Protein AF-A0A2T7UE61-F1 (afdb_monomer)

Foldseek 3Di:
DDDDDDDDPPPPDDDPPPDDQDDDDDDDDDDPLLLPWQFHAQWDDDPQDFWWFDDDPDLFAFTKTWDFAFTFGWDGTWFFWLDFAALDPQKGWTWGADPPQKIKTKIFSADFPDAPPDAQGDTGHGGHTGTTHHHDPRPDIGIIGIFMARGPDPVLVVLSNVSRPDDPPVVVVSSNVSSVVVRPGDTDPSLLSSQKAKDKKFAPDDPDQFWWWKRWNNDIDGDDPDRMIITIHHAAKTKMATCTHWIWDDDPRDIGIADNPWIKIWGWDQDPVSDIYTDDIDIDDDDDDDDDDDDDDPPPVCPVVCVVVVVVVVVVVVVVVVVVVVVVVVVVVVVVVVVVVVVVVVVVVVVVVVVVVVVVVVVVVVVVVVVVVVVVVVVVVVVVVVVVVVVVVVVVVVVVVVVVVVVVVVVVVVVVVVVVVVVVVVVVVVVVVVVVVVVVVVVVVVVVVVVVVVVVVVVVVVVVVVVVVVVVVVVVVVVDDDDDDDDDDDDDDDDDDDDAAAAAEEFEFAFQADQFHGDQQRLVLSVLVQVLLVVLRYPYDGYYQAFLVRVVVSLVVRLVVFAARYAYEYEGEEAWAADDQWIWDAHRHQNPPALVSCVVRTHTPVVSLVSVVVRNYLAYEYEYAHFQAQRPPDPPDGHHDRGHHDDDHDARYKYKYFFDGNFGWAQALDDVGDDSHTLLSVLLSVLLNDAPQWPVRSLVSSQVNSQVSLVVSPGGGGMDMDDNRDDTDHSHD

Mean predicted aligned error: 22.71 Å

Sequence (733 aa):
MLLRITFFMLWIWGNLLHGAWAVASTGTPADTSASALQWALPVEANPDKPLTQTKFSGPRPGLWLEVNALQKVLVPADGTLLYAGGLSSSQTGFVIGHPNGWISLIASPMSWERTAGIAVGAVVRQGQELAVVRGGRAEILRQLNWSVFKLDEAPLRQELMALVPDAGEAAAAIRDLLFARLLQLPAVNAKGLLGLGSLQLGLNAGNNLEDCTVRFVGVQMPCRSAEQQDFLLPVGVHKLEVQSGRVFKSTNTTVHFISLTDTIVQNIEKDDRNNYLATAYAIDRSELKADSSDSQAQAQAQAQAQALKLEQDRQVAAAENLKRQKEAETLAQAQALKLEQDRQLAAAENLKRQKEAEALAQAQALKLEQDRQLAAAESLKRQKEAEALAKAQALKLEQERQLAAAENLKRQKEAEALAKAQALKLEQDRQLAAAESLKRQKEAEALAQERLAQEARQRDAQEILRVNAELSKLKEQLSQIQAQKAPALDVPVSANDARTGMRRALIMGNDAYKEVAVLQNARSDARAMSKTLGRLGFEVSTHLDLTERGMKEAIRTFKSQIRGGDEVVVFFAGHGVQLGATNYLLPVDIRGQSEDQVRDEAIPLQRLLDDFQDTKARFALAIIDACRDNPFKTAGRAIGGRGLASTSAATGQMVMFSAGTGQQALDRLGPQDREPHGLFTRVLLKEIDKPGVSIERLVRNVRNEVARLSKTVGHEQVPAVYDQTLGDFFFRP

Solvent-accessible surface area (backbone atoms only — not comparable to full-atom values): 40758 Å² total; per-residue (Å²): 133,86,86,85,76,90,91,88,88,87,88,78,92,81,88,92,83,84,80,84,88,77,83,95,80,87,78,91,68,85,62,80,78,68,74,76,56,69,61,53,66,48,40,85,81,51,89,57,48,75,46,43,38,64,88,70,94,62,92,68,68,48,47,38,36,50,39,44,33,59,38,49,31,27,32,31,37,53,32,27,31,29,39,75,48,73,55,46,101,64,29,22,37,39,33,32,43,28,72,96,41,32,34,44,38,40,40,20,69,52,66,65,63,43,67,63,78,77,54,58,56,37,78,44,48,54,71,38,68,52,31,25,34,39,74,69,64,60,89,50,68,43,64,37,36,39,31,35,34,76,51,84,52,64,65,65,52,48,57,49,57,62,47,29,59,96,61,64,78,73,40,60,64,53,44,44,54,50,45,58,49,58,65,67,52,79,48,49,64,57,44,49,68,63,47,31,13,59,47,72,41,35,49,62,80,55,100,71,64,80,65,24,28,37,29,40,71,87,38,74,45,73,54,65,100,49,68,59,49,35,35,47,38,61,67,46,81,47,55,37,38,38,74,37,61,54,43,30,39,76,57,95,91,45,75,46,74,50,50,73,80,29,36,39,38,40,35,22,45,75,48,101,81,67,43,36,38,55,56,82,61,51,72,50,77,93,78,85,86,88,88,85,87,87,85,91,87,58,79,74,78,41,50,67,60,44,50,57,45,48,53,49,52,46,52,49,50,49,53,47,49,54,47,52,48,51,51,49,52,53,48,51,51,53,50,51,53,47,54,50,51,55,48,52,50,52,52,52,51,50,53,49,53,49,53,54,49,51,52,49,51,50,52,51,51,53,47,55,49,51,55,47,53,50,53,51,52,50,52,55,48,54,50,52,53,51,52,50,50,52,51,52,51,52,52,50,55,48,53,54,50,51,51,52,50,51,51,53,54,47,53,50,51,53,51,51,52,50,52,51,51,53,50,53,47,56,48,51,56,49,52,50,53,50,52,50,52,54,48,53,49,52,52,52,49,49,56,48,52,48,49,54,51,47,53,47,51,49,49,51,47,52,48,49,49,52,48,44,64,51,42,46,68,43,38,74,73,51,77,67,84,88,81,90,85,89,84,92,83,92,88,91,88,88,88,87,88,89,87,85,59,54,44,37,31,44,29,34,7,29,20,72,34,70,70,36,80,61,54,91,30,20,48,46,37,29,51,52,50,46,57,50,43,43,76,53,64,29,53,65,51,77,49,62,52,36,35,45,69,50,46,59,48,52,53,53,56,51,51,72,70,57,43,69,44,16,38,38,40,34,39,39,24,26,49,29,41,12,59,81,74,46,35,29,42,51,29,20,69,44,71,54,91,43,61,66,52,38,66,69,51,31,43,51,49,61,60,61,51,52,56,48,60,77,39,46,39,55,32,38,38,42,37,39,52,39,39,17,60,61,66,52,71,51,97,90,54,68,64,54,47,66,8,50,52,85,67,88,55,53,84,30,17,33,39,38,30,41,25,30,72,68,26,48,51,48,60,56,83,54,94,84,55,78,68,73,29,29,49,46,55,57,44,44,63,65,49,52,73,39,66,70,44,41,50,73,56,43,51,51,51,40,32,53,51,36,36,58,54,32,47,78,74,76,39,70,26,42,44,34,76,36,80,36,59,70,80,92,49,46,67,26,103

pLDDT: mean 78.61, std 18.63, range [26.7, 98.31]

Nearest PDB structures (foldseek):
  8v4x-assembly2_D  TM=8.764E-01  e=1.914E-16  Homo sapiens
  6f7i-assembly1_A  TM=9.074E-01  e=1.992E-13  Homo sapiens
  7a41-assembly1_A  TM=8.549E-01  e=2.773E-13  Homo sapiens
  6yn9-assembly1_A  TM=8.905E-01  e=2.517E-12  Homo sapiens
  6yn8-assembly1_A  TM=8.345E-01  e=1.450E-12  Homo sapiens

Secondary structure (DSSP, 8-state):
------S--S--SS---S-SS--------SSTTTTTS----SB--BTTBPEEE----SS--SEEEEE-TTPEEE-SSSEEEEEEEEEETTEEEEEEE-GGGEEEEEEESS-EEEE--PPTT-EE-TT-EEEEE--S-TT--EEEEEEEEE---HHHHHHHHTTSS---HHHHHHHHHHHHHHTTS-EE-HHHHHTEEEEEEEE---S--SS-EEEETTEEEE--SSSEEEEEEESEEEEEEEEES-EEEEETTEEEE--TTPEEEEEEEE-TTS-EEEEEEEEE--PPP---------TTTHHHHHHHHHHHHHHHHHHHHHHHHHHHHHHHHHHHHHHHHHHHHHHHHHHHHHHHHHHHHHHHHHHHHHHHHHHHHHHHHHHHHHHHHHHHHHHHHHHHHHHHHHHHHHHHHHHHHHHHHHHHHHHHHHHHHHHHHHHHHHHHHHHHHHHHHHHHHHHHHHHHHHHHHHHHHHHTT----------------------PPPEEEEEEE----SSSPPPSSHHHHHHHHHHHHHHTT-EEEEEES--HHHHHHHHHHHHHH--TT-EEEEEEEEEEEEETTEEEEPPTT---SSHHHHHHHSEEHHHHHHHHHTTT-SEEEEEEEEE-S-S--BTTB-SSBSS-PPP-PPTTEEEEESS-TT----S-SSTT---SS-HHHHHHHHHHTSTT--HHHHHHHHHHHHHHHHGGGT-----EEEE---S---S--

Organism: NCBI:txid1293045

Radius of gyration: 59.25 Å; Cα contacts (8 Å, |Δi|>4): 1125; chains: 1; bounding box: 144×97×206 Å

Structure (mmCIF, N/CA/C/O backbone):
data_AF-A0A2T7UE61-F1
#
_entry.id   AF-A0A2T7UE61-F1
#
loop_
_atom_site.group_PDB
_atom_site.id
_atom_site.type_symbol
_atom_site.label_atom_id
_atom_site.label_alt_id
_atom_site.label_comp_id
_atom_site.label_asym_id
_atom_site.label_entity_id
_atom_site.label_seq_id
_atom_site.pdbx_PDB_ins_code
_atom_site.Cartn_x
_atom_site.Cartn_y
_atom_site.Cartn_z
_atom_site.occupancy
_atom_site.B_iso_or_equiv
_atom_site.auth_seq_id
_atom_site.auth_comp_id
_atom_site.auth_asym_id
_atom_site.auth_atom_id
_atom_site.pdbx_PDB_model_num
ATOM 1 N N . MET A 1 1 ? 12.684 67.756 -72.572 1.00 32.66 1 MET A N 1
ATOM 2 C CA . MET A 1 1 ? 12.461 66.870 -73.733 1.00 32.66 1 MET A CA 1
ATOM 3 C C . MET A 1 1 ? 13.816 66.370 -74.212 1.00 32.66 1 MET A C 1
ATOM 5 O O . MET A 1 1 ? 14.533 67.178 -74.770 1.00 32.66 1 MET A O 1
ATOM 9 N N . LEU A 1 2 ? 14.128 65.086 -73.968 1.00 36.72 2 LEU A N 1
ATOM 10 C CA . LEU A 1 2 ? 15.206 64.279 -74.585 1.00 36.72 2 LEU A CA 1
ATOM 11 C C . LEU A 1 2 ? 16.681 64.773 -74.534 1.00 36.72 2 LEU A C 1
ATOM 13 O O . LEU A 1 2 ? 16.985 65.943 -74.372 1.00 36.72 2 LEU A O 1
ATOM 17 N N . LEU A 1 3 ? 17.592 63.799 -74.666 1.00 31.94 3 LEU A N 1
ATOM 18 C CA . LEU A 1 3 ? 19.056 63.910 -74.809 1.00 31.94 3 LEU A CA 1
ATOM 19 C C . LEU A 1 3 ? 19.833 64.749 -73.764 1.00 31.94 3 LEU A C 1
ATOM 21 O O . LEU A 1 3 ? 20.240 65.882 -74.009 1.00 31.94 3 LEU A O 1
ATOM 25 N N . ARG A 1 4 ? 20.283 64.064 -72.704 1.00 29.44 4 ARG A N 1
ATOM 26 C CA . ARG A 1 4 ? 21.730 64.011 -72.406 1.00 29.44 4 ARG A CA 1
ATOM 27 C C . ARG A 1 4 ? 22.126 62.659 -71.803 1.00 29.44 4 ARG A C 1
ATOM 29 O O . ARG A 1 4 ? 22.248 62.481 -70.598 1.00 29.44 4 ARG A O 1
ATOM 36 N N . ILE A 1 5 ? 22.267 61.689 -72.706 1.00 47.50 5 ILE A N 1
ATOM 37 C CA . ILE A 1 5 ? 22.969 60.419 -72.470 1.00 47.50 5 ILE A CA 1
ATOM 38 C C . ILE A 1 5 ? 24.483 60.729 -72.347 1.00 47.50 5 ILE A C 1
ATOM 40 O O . ILE A 1 5 ? 24.899 61.851 -72.626 1.00 47.50 5 ILE A O 1
ATOM 44 N N . THR A 1 6 ? 25.282 59.753 -71.900 1.00 42.28 6 THR A N 1
ATOM 45 C CA . THR A 1 6 ? 26.733 59.829 -71.614 1.00 42.28 6 THR A CA 1
ATOM 46 C C . THR A 1 6 ? 27.142 60.797 -70.494 1.00 42.28 6 THR A C 1
ATOM 48 O O . THR A 1 6 ? 27.633 61.885 -70.775 1.00 42.28 6 THR A O 1
ATOM 51 N N . PHE A 1 7 ? 27.026 60.354 -69.231 1.00 30.38 7 PHE A N 1
ATOM 52 C CA . PHE A 1 7 ? 28.128 60.429 -68.243 1.00 30.38 7 PHE A CA 1
ATOM 53 C C . PHE A 1 7 ? 27.886 59.542 -66.994 1.00 30.38 7 PHE A C 1
ATOM 55 O O . PHE A 1 7 ? 27.968 59.998 -65.859 1.00 30.38 7 PHE A O 1
ATOM 62 N N . PHE A 1 8 ? 27.564 58.253 -67.184 1.00 31.34 8 PHE A N 1
ATOM 63 C CA . PHE A 1 8 ? 27.413 57.302 -66.065 1.00 31.34 8 PHE A CA 1
ATOM 64 C C . PHE A 1 8 ? 27.786 55.861 -66.466 1.00 31.34 8 PHE A C 1
ATOM 66 O O . PHE A 1 8 ? 26.958 54.956 -66.467 1.00 31.34 8 PHE A O 1
ATOM 73 N N . MET A 1 9 ? 29.036 55.661 -66.900 1.00 33.34 9 MET A N 1
ATOM 74 C CA . MET A 1 9 ? 29.502 54.380 -67.456 1.00 33.34 9 MET A CA 1
ATOM 75 C C . MET A 1 9 ? 30.981 54.099 -67.133 1.00 33.34 9 MET A C 1
ATOM 77 O O . MET A 1 9 ? 31.773 53.834 -68.031 1.00 33.34 9 MET A O 1
ATOM 81 N N . LEU A 1 10 ? 31.375 54.209 -65.855 1.00 32.81 10 LEU A N 1
ATOM 82 C CA . LEU A 1 10 ? 32.736 53.853 -65.408 1.00 32.81 10 LEU A CA 1
ATOM 83 C C . LEU A 1 10 ? 32.851 53.500 -63.904 1.00 32.81 10 LEU A C 1
ATOM 85 O O . LEU A 1 10 ? 33.860 53.783 -63.266 1.00 32.81 10 LEU A O 1
ATOM 89 N N . TRP A 1 11 ? 31.822 52.860 -63.330 1.00 28.31 11 TRP A N 1
ATOM 90 C CA . TRP A 1 11 ? 31.936 52.175 -62.028 1.00 28.31 11 TRP A CA 1
ATOM 91 C C . TRP A 1 11 ? 31.000 50.957 -61.938 1.00 28.31 11 TRP A C 1
ATOM 93 O O . TRP A 1 11 ? 30.029 50.922 -61.187 1.00 28.31 11 TRP A O 1
ATOM 103 N N . ILE A 1 12 ? 31.274 49.965 -62.787 1.00 38.75 12 ILE A N 1
ATOM 104 C CA . ILE A 1 12 ? 30.667 48.626 -62.779 1.00 38.75 12 ILE A CA 1
ATOM 105 C C . ILE A 1 12 ? 31.837 47.640 -62.912 1.00 38.75 12 ILE A C 1
ATOM 107 O O . ILE A 1 12 ? 32.772 47.941 -63.649 1.00 38.75 12 ILE A O 1
ATOM 111 N N . TRP A 1 13 ? 31.763 46.489 -62.229 1.00 33.28 13 TRP A N 1
ATOM 112 C CA . TRP A 1 13 ? 32.875 45.587 -61.853 1.00 33.28 13 TRP A CA 1
ATOM 113 C C . TRP A 1 13 ? 33.680 46.064 -60.632 1.00 33.28 13 TRP A C 1
ATOM 115 O O . TRP A 1 13 ? 34.701 46.734 -60.739 1.00 33.28 13 TRP A O 1
ATOM 125 N N . GLY A 1 14 ? 33.209 45.650 -59.452 1.00 33.06 14 GLY A N 1
ATOM 126 C CA . GLY A 1 14 ? 33.874 45.814 -58.157 1.00 33.06 14 GLY A CA 1
ATOM 127 C C . GLY A 1 14 ? 32.903 45.497 -57.014 1.00 33.06 14 GLY A C 1
ATOM 128 O O . GLY A 1 14 ? 31.863 46.135 -56.917 1.00 33.06 14 GLY A O 1
ATOM 129 N N . ASN A 1 15 ? 33.238 44.522 -56.160 1.00 28.80 15 ASN A N 1
ATOM 130 C CA . ASN A 1 15 ? 32.460 44.071 -54.987 1.00 28.80 15 ASN A CA 1
ATOM 131 C C . ASN A 1 15 ? 31.132 43.328 -55.257 1.00 28.80 15 ASN A C 1
ATOM 133 O O . ASN A 1 15 ? 30.073 43.705 -54.761 1.00 28.80 15 ASN A O 1
ATOM 137 N N . LEU A 1 16 ? 31.216 42.185 -55.945 1.00 33.53 16 LEU A N 1
ATOM 138 C CA . LEU A 1 16 ? 30.169 41.151 -55.968 1.00 33.53 16 LEU A CA 1
ATOM 139 C C . LEU A 1 16 ? 30.584 39.982 -55.047 1.00 33.53 16 LEU A C 1
ATOM 141 O O . LEU A 1 16 ? 31.065 38.958 -55.522 1.00 33.53 16 LEU A O 1
ATOM 145 N N . LEU A 1 17 ? 30.501 40.167 -53.719 1.00 33.81 17 LEU A N 1
ATOM 146 C CA . LEU A 1 17 ? 30.971 39.155 -52.747 1.00 33.81 17 LEU A CA 1
ATOM 147 C C . LEU A 1 17 ? 30.305 39.214 -51.349 1.00 33.81 17 LEU A C 1
ATOM 149 O O . LEU A 1 17 ? 30.948 38.976 -50.335 1.00 33.81 17 LEU A O 1
ATOM 153 N N . HIS A 1 18 ? 29.010 39.537 -51.272 1.00 35.16 18 HIS A N 1
ATOM 154 C CA . HIS A 1 18 ? 28.218 39.433 -50.033 1.00 35.16 18 HIS A CA 1
ATOM 155 C C . HIS A 1 18 ? 26.805 38.916 -50.348 1.00 35.16 18 HIS A C 1
ATOM 157 O O . HIS A 1 18 ? 25.915 39.701 -50.664 1.00 35.16 18 HIS A O 1
ATOM 163 N N . GLY A 1 19 ? 26.597 37.593 -50.288 1.00 33.91 19 GLY A N 1
ATOM 164 C CA . GLY A 1 19 ? 25.283 36.989 -50.554 1.00 33.91 19 GLY A CA 1
ATOM 165 C C . GLY A 1 19 ? 25.319 35.508 -50.941 1.00 33.91 19 GLY A C 1
ATOM 166 O O . GLY A 1 19 ? 25.024 35.177 -52.081 1.00 33.91 19 GLY A O 1
ATOM 167 N N . ALA A 1 20 ? 25.672 34.623 -50.000 1.00 34.09 20 ALA A N 1
ATOM 168 C CA . ALA A 1 20 ? 25.685 33.162 -50.213 1.00 34.09 20 ALA A CA 1
ATOM 169 C C . ALA A 1 20 ? 24.900 32.345 -49.159 1.00 34.09 20 ALA A C 1
ATOM 171 O O . ALA A 1 20 ? 24.719 31.145 -49.329 1.00 34.09 20 ALA A O 1
ATOM 172 N N . TRP A 1 21 ? 24.421 32.985 -48.083 1.00 40.00 21 TRP A N 1
ATOM 173 C CA . TRP A 1 21 ? 23.727 32.331 -46.955 1.00 40.00 21 TRP A CA 1
ATOM 174 C C . TRP A 1 21 ? 22.379 32.977 -46.589 1.00 40.00 21 TRP A C 1
ATOM 176 O O . TRP A 1 21 ? 21.787 32.641 -45.567 1.00 40.00 21 TRP A O 1
ATOM 186 N N . ALA A 1 22 ? 21.879 33.904 -47.412 1.00 38.62 22 ALA A N 1
ATOM 187 C CA . ALA A 1 22 ? 20.603 34.580 -47.195 1.00 38.62 22 ALA A CA 1
ATOM 188 C C . ALA A 1 22 ? 19.823 34.698 -48.513 1.00 38.62 22 ALA A C 1
ATOM 190 O O . ALA A 1 22 ? 20.201 35.488 -49.373 1.00 38.62 22 ALA A O 1
ATOM 191 N N . VAL A 1 23 ? 18.765 33.883 -48.624 1.00 32.78 23 VAL A N 1
ATOM 192 C CA . VAL A 1 23 ? 17.556 33.937 -49.484 1.00 32.78 23 VAL A CA 1
ATOM 193 C C . VAL A 1 23 ? 17.145 32.492 -49.785 1.00 32.78 23 VAL A C 1
ATOM 195 O O . VAL A 1 23 ? 17.781 31.799 -50.572 1.00 32.78 23 VAL A O 1
ATOM 198 N N . ALA A 1 24 ? 16.062 32.040 -49.150 1.00 40.00 24 ALA A N 1
ATOM 199 C CA . ALA A 1 24 ? 15.438 30.744 -49.404 1.00 40.00 24 ALA A CA 1
ATOM 200 C C . ALA A 1 24 ? 14.072 30.950 -50.082 1.00 40.00 24 ALA A C 1
ATOM 202 O O . ALA A 1 24 ? 13.032 30.984 -49.427 1.00 40.00 24 ALA A O 1
ATOM 203 N N . SER A 1 25 ? 14.081 31.142 -51.402 1.00 36.88 25 SER A N 1
ATOM 204 C CA . SER A 1 25 ? 12.897 31.150 -52.276 1.00 36.88 25 SER A CA 1
ATOM 205 C C . SER A 1 25 ? 13.356 31.002 -53.743 1.00 36.88 25 SER A C 1
ATOM 207 O O . SER A 1 25 ? 14.490 31.340 -54.061 1.00 36.88 25 SER A O 1
ATOM 209 N N . THR A 1 26 ? 12.588 30.460 -54.692 1.00 35.78 26 THR A N 1
ATOM 210 C CA . THR A 1 26 ? 11.188 29.999 -54.678 1.00 35.78 26 THR A CA 1
ATOM 211 C C . THR A 1 26 ? 11.073 28.568 -55.229 1.00 35.78 26 THR A C 1
ATOM 213 O O . THR A 1 26 ? 11.905 28.121 -56.013 1.00 35.78 26 THR A O 1
ATOM 216 N N . GLY A 1 27 ? 10.022 27.844 -54.836 1.00 28.48 27 GLY A N 1
ATOM 217 C CA . GLY A 1 27 ? 9.673 26.533 -55.390 1.00 28.48 27 GLY A CA 1
ATOM 218 C C . GLY A 1 27 ? 8.491 25.934 -54.632 1.00 28.48 27 GLY A C 1
ATOM 219 O O . GLY A 1 27 ? 8.554 25.810 -53.411 1.00 28.48 27 GLY A O 1
ATOM 220 N N . THR A 1 28 ? 7.397 25.622 -55.327 1.00 32.22 28 THR A N 1
ATOM 221 C CA . THR A 1 28 ? 6.173 25.094 -54.707 1.00 32.22 28 THR A CA 1
ATOM 222 C C . THR A 1 28 ? 6.363 23.653 -54.201 1.00 32.22 28 THR A C 1
ATOM 224 O O . THR A 1 28 ? 7.171 22.916 -54.769 1.00 32.22 28 THR A O 1
ATOM 227 N N . PRO A 1 29 ? 5.696 23.250 -53.100 1.00 40.31 29 PRO A N 1
ATOM 228 C CA . PRO A 1 29 ? 6.300 22.281 -52.186 1.00 40.31 29 PRO A CA 1
ATOM 229 C C . PRO A 1 29 ? 5.677 20.880 -52.227 1.00 40.31 29 PRO A C 1
ATOM 231 O O . PRO A 1 29 ? 4.476 20.712 -52.443 1.00 40.31 29 PRO A O 1
ATOM 234 N N . ALA A 1 30 ? 6.484 19.885 -51.856 1.00 35.75 30 ALA A N 1
ATOM 235 C CA . ALA A 1 30 ? 5.980 18.720 -51.136 1.00 35.75 30 ALA A CA 1
ATOM 236 C C . ALA A 1 30 ? 5.783 19.111 -49.655 1.00 35.75 30 ALA A C 1
ATOM 238 O O . ALA A 1 30 ? 6.698 19.664 -49.051 1.00 35.75 30 ALA A O 1
ATOM 239 N N . ASP A 1 31 ? 4.597 18.835 -49.102 1.00 38.44 31 ASP A N 1
ATOM 240 C CA . ASP A 1 31 ? 4.109 19.291 -47.783 1.00 38.44 31 ASP A CA 1
ATOM 241 C C . ASP A 1 31 ? 4.076 20.827 -47.601 1.00 38.44 31 ASP A C 1
ATOM 243 O O . ASP A 1 31 ? 5.036 21.486 -47.195 1.00 38.44 31 ASP A O 1
ATOM 247 N N . THR A 1 32 ? 2.895 21.407 -47.835 1.00 41.78 32 THR A N 1
ATOM 248 C CA . THR A 1 32 ? 2.617 22.846 -47.694 1.00 41.78 32 THR A CA 1
ATOM 249 C C . THR A 1 32 ? 2.704 23.382 -46.260 1.00 41.78 32 THR A C 1
ATOM 251 O O . THR A 1 32 ? 2.556 24.588 -46.067 1.00 41.78 32 THR A O 1
ATOM 254 N N . SER A 1 33 ? 2.909 22.539 -45.240 1.00 47.44 33 SER A N 1
ATOM 255 C CA . SER A 1 33 ? 2.962 22.975 -43.839 1.00 47.44 33 SER A CA 1
ATOM 256 C C . SER A 1 33 ? 4.373 23.305 -43.338 1.00 47.44 33 SER A C 1
ATOM 258 O O . SER A 1 33 ? 4.499 24.115 -42.417 1.00 47.44 33 SER A O 1
ATOM 260 N N . ALA A 1 34 ? 5.423 22.720 -43.931 1.00 45.91 34 ALA A N 1
ATOM 261 C CA . ALA A 1 34 ? 6.826 22.926 -43.539 1.00 45.91 34 ALA A CA 1
ATOM 262 C C . ALA A 1 34 ? 7.443 24.192 -44.153 1.00 45.91 34 ALA A C 1
ATOM 264 O O . ALA A 1 34 ? 8.189 24.920 -43.494 1.00 45.91 34 ALA A O 1
ATOM 265 N N . SER A 1 35 ? 7.096 24.464 -45.413 1.00 50.38 35 SER A N 1
ATOM 266 C CA . SER A 1 35 ? 7.664 25.522 -46.257 1.00 50.38 35 SER A CA 1
ATOM 267 C C . SER A 1 35 ? 7.153 26.938 -45.952 1.00 50.38 35 SER A C 1
ATOM 269 O O . SER A 1 35 ? 7.531 27.884 -46.635 1.00 50.38 35 SER A O 1
ATOM 271 N N . ALA A 1 36 ? 6.261 27.092 -44.969 1.00 57.69 36 ALA A N 1
ATOM 272 C CA . ALA A 1 36 ? 5.702 28.384 -44.561 1.00 57.69 36 ALA A CA 1
ATOM 273 C C . ALA A 1 36 ? 6.584 29.143 -43.549 1.00 57.69 36 ALA A C 1
ATOM 275 O O . ALA A 1 36 ? 6.368 30.330 -43.318 1.00 57.69 36 ALA A O 1
ATOM 276 N N . LEU A 1 37 ? 7.561 28.465 -42.939 1.00 73.12 37 LEU A N 1
ATOM 277 C CA . LEU A 1 37 ? 8.547 29.070 -42.048 1.00 73.12 37 LEU A CA 1
ATOM 278 C C . LEU A 1 37 ? 9.847 29.305 -42.816 1.00 73.12 37 LEU A C 1
ATOM 280 O O . LEU A 1 37 ? 10.326 28.421 -43.526 1.00 73.12 37 LEU A O 1
ATOM 284 N N . GLN A 1 38 ? 10.438 30.487 -42.646 1.00 84.12 38 GLN A N 1
ATOM 285 C CA . GLN A 1 38 ? 11.824 30.704 -43.048 1.00 84.12 38 GLN A CA 1
ATOM 286 C C . GLN A 1 38 ? 12.707 29.952 -42.048 1.00 84.12 38 GLN A C 1
ATOM 288 O O . GLN A 1 38 ? 12.628 30.202 -40.847 1.00 84.12 38 GLN A O 1
ATOM 293 N N . TRP A 1 39 ? 13.522 29.022 -42.545 1.00 88.50 39 TRP A N 1
ATOM 294 C CA . TRP A 1 39 ? 14.464 28.234 -41.751 1.00 88.50 39 TRP A CA 1
ATOM 295 C C . TRP A 1 39 ? 15.897 28.696 -42.027 1.00 88.50 39 TRP A C 1
ATOM 297 O O . TRP A 1 39 ? 16.272 28.939 -43.172 1.00 88.50 39 TRP A O 1
ATOM 307 N N . ALA A 1 40 ? 16.696 28.795 -40.971 1.00 89.88 40 ALA A N 1
ATOM 308 C CA . ALA A 1 40 ? 18.114 29.120 -41.000 1.00 89.88 40 ALA A CA 1
ATOM 309 C C . ALA A 1 40 ? 18.875 28.187 -40.052 1.00 89.88 40 ALA 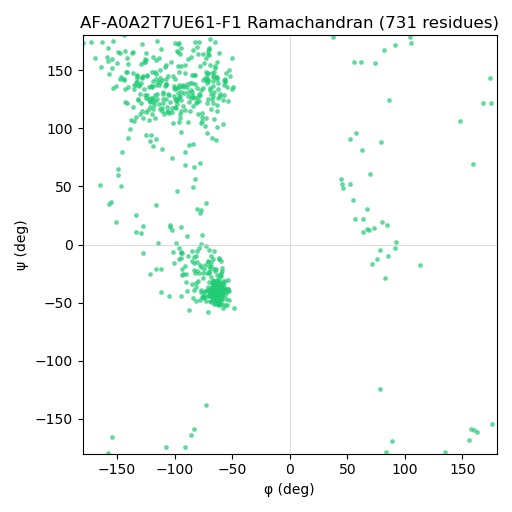A C 1
ATOM 311 O O . ALA A 1 40 ? 18.285 27.506 -39.209 1.00 89.88 40 ALA A O 1
ATOM 312 N N . LEU A 1 41 ? 20.199 28.157 -40.184 1.00 90.50 41 LEU A N 1
ATOM 313 C CA . LEU A 1 41 ? 21.051 27.426 -39.253 1.00 90.50 41 LEU A CA 1
ATOM 314 C C . LEU A 1 41 ? 20.952 28.024 -37.840 1.00 90.50 41 LEU A C 1
ATOM 316 O O . LEU A 1 41 ? 20.927 29.246 -37.691 1.00 90.50 41 LEU A O 1
ATOM 320 N N . PRO A 1 42 ? 21.000 27.195 -36.785 1.00 93.06 42 PRO A N 1
ATOM 321 C CA . PRO A 1 42 ? 21.033 27.653 -35.398 1.00 93.06 42 PRO A CA 1
ATOM 322 C C . PRO A 1 42 ? 22.431 28.146 -34.978 1.00 93.06 42 PRO A C 1
ATOM 324 O O . PRO A 1 42 ? 22.790 28.064 -33.807 1.00 93.06 42 PRO A O 1
ATOM 327 N N . VAL A 1 43 ? 23.246 28.619 -35.923 1.00 90.31 43 VAL A N 1
ATOM 328 C CA . VAL A 1 43 ? 24.594 29.169 -35.729 1.00 90.31 43 VAL A CA 1
ATOM 329 C C . VAL A 1 43 ? 24.880 30.216 -36.798 1.00 90.31 43 VAL A C 1
ATOM 331 O O . VAL A 1 43 ? 24.328 30.150 -37.896 1.00 90.31 43 VAL A O 1
ATOM 334 N N . GLU A 1 44 ? 25.794 31.143 -36.516 1.00 82.56 44 GLU A N 1
ATOM 335 C CA . GLU A 1 44 ? 26.359 32.004 -37.560 1.00 82.56 44 GLU A CA 1
ATOM 336 C C . GLU A 1 44 ? 27.118 31.141 -38.584 1.00 82.56 44 GLU A C 1
ATOM 338 O O . GLU A 1 44 ? 28.119 30.501 -38.249 1.00 82.56 44 GLU A O 1
ATOM 343 N N . ALA A 1 45 ? 26.624 31.118 -39.825 1.00 69.62 45 ALA A N 1
ATOM 344 C CA . ALA A 1 45 ? 27.309 30.539 -40.975 1.00 69.62 45 ALA A CA 1
ATOM 345 C C . ALA A 1 45 ? 28.242 31.583 -41.604 1.00 69.62 45 ALA A C 1
ATOM 347 O O . ALA A 1 45 ? 27.881 32.753 -41.735 1.00 69.62 45 ALA A O 1
ATOM 348 N N . ASN A 1 46 ? 29.441 31.163 -42.001 1.00 67.94 46 ASN A N 1
ATOM 349 C CA . ASN A 1 46 ? 30.431 32.031 -42.629 1.00 67.94 46 ASN A CA 1
ATOM 350 C C . ASN A 1 46 ? 30.477 31.719 -44.143 1.00 67.94 46 ASN A C 1
ATOM 352 O O . ASN A 1 46 ? 30.603 30.545 -44.494 1.00 67.94 46 ASN A O 1
ATOM 356 N N . PRO A 1 47 ? 30.370 32.717 -45.045 1.00 60.00 47 PRO A N 1
ATOM 357 C CA . PRO A 1 47 ? 30.376 32.487 -46.496 1.00 60.00 47 PRO A CA 1
ATOM 358 C C . PRO A 1 47 ? 31.634 31.779 -46.999 1.00 60.00 47 PRO A C 1
ATOM 360 O O . PRO A 1 47 ? 31.538 30.943 -47.893 1.00 60.00 47 PRO A O 1
ATOM 363 N N . ASP A 1 48 ? 32.775 32.050 -46.373 1.00 59.66 48 ASP A N 1
ATOM 364 C CA . ASP A 1 48 ? 34.091 31.584 -46.800 1.00 59.66 48 ASP A CA 1
ATOM 365 C C . ASP A 1 48 ? 34.527 30.306 -46.058 1.00 59.66 48 ASP A C 1
ATOM 367 O O . ASP A 1 48 ? 35.596 29.761 -46.326 1.00 59.66 48 ASP A O 1
ATOM 371 N N . LYS A 1 49 ? 33.730 29.804 -45.099 1.00 66.88 49 LYS A N 1
ATOM 372 C CA . LYS A 1 49 ? 34.038 28.581 -44.337 1.00 66.88 49 LYS A CA 1
ATOM 373 C C . LYS A 1 49 ? 32.871 27.589 -44.386 1.00 66.88 49 LYS A C 1
ATOM 375 O O . LYS A 1 49 ? 31.862 27.827 -43.719 1.00 66.88 49 LYS A O 1
ATOM 380 N N . PRO A 1 50 ? 32.999 26.456 -45.106 1.00 67.69 50 PRO A N 1
ATOM 381 C CA . PRO A 1 50 ? 31.972 25.424 -45.116 1.00 67.69 50 PRO A CA 1
ATOM 382 C C . PRO A 1 50 ? 31.818 24.834 -43.712 1.00 67.69 50 PRO A C 1
ATOM 384 O O . PRO A 1 50 ? 32.798 24.638 -42.991 1.00 67.69 50 PRO A O 1
ATOM 387 N N . LEU A 1 51 ? 30.582 24.529 -43.326 1.00 75.06 51 LEU A N 1
ATOM 388 C CA . LEU A 1 51 ? 30.301 23.901 -42.039 1.00 75.06 51 LEU A CA 1
ATOM 389 C C . LEU A 1 51 ? 30.576 22.400 -42.136 1.00 75.06 51 LEU A C 1
ATOM 391 O O . LEU A 1 51 ? 30.036 21.728 -43.017 1.00 75.06 51 LEU A O 1
ATOM 395 N N . THR A 1 52 ? 31.395 21.866 -41.231 1.00 76.50 52 THR A N 1
ATOM 396 C CA . THR A 1 52 ? 31.568 20.417 -41.090 1.00 76.50 52 THR A CA 1
ATOM 397 C C . THR A 1 52 ? 30.456 19.832 -40.220 1.00 76.50 52 THR A C 1
ATOM 399 O O . THR A 1 52 ? 29.943 20.477 -39.301 1.00 76.50 52 THR A O 1
ATOM 402 N N . GLN A 1 53 ? 30.049 18.603 -40.535 1.00 78.06 53 GLN A N 1
ATOM 403 C CA . GLN A 1 53 ? 29.100 17.826 -39.738 1.00 78.06 53 GLN A CA 1
ATOM 404 C C . GLN A 1 53 ? 29.782 16.543 -39.247 1.00 78.06 53 GLN A C 1
ATOM 406 O O . GLN A 1 53 ? 30.507 15.901 -40.010 1.00 78.06 53 GLN A O 1
ATOM 411 N N . THR A 1 54 ? 29.525 16.116 -38.009 1.00 72.31 54 THR A N 1
ATOM 412 C CA . THR A 1 54 ? 29.995 14.793 -37.576 1.00 72.31 54 THR A CA 1
ATOM 413 C C . THR A 1 54 ? 29.028 13.716 -38.075 1.00 72.31 54 THR A C 1
ATOM 415 O O . THR A 1 54 ? 27.845 13.710 -37.727 1.00 72.31 54 THR A O 1
ATOM 418 N N . LYS A 1 55 ? 29.530 12.757 -38.859 1.00 63.50 55 LYS A N 1
ATOM 419 C CA . LYS A 1 55 ? 28.760 11.613 -39.371 1.00 63.50 55 LYS A CA 1
ATOM 420 C C . LYS A 1 55 ? 28.447 10.609 -38.250 1.00 63.50 55 LYS A C 1
ATOM 422 O O . LYS A 1 55 ? 29.267 9.753 -37.929 1.00 63.50 55 LYS A O 1
ATOM 427 N N . PHE A 1 56 ? 27.261 10.704 -37.645 1.00 59.19 56 PHE A N 1
ATOM 428 C CA . PHE A 1 56 ? 26.844 9.809 -36.558 1.00 59.19 56 PHE A CA 1
ATOM 429 C C . PHE A 1 56 ? 26.187 8.518 -37.082 1.00 59.19 56 PHE A C 1
ATOM 431 O O . PHE A 1 56 ? 25.097 8.546 -37.652 1.00 59.19 56 PHE A O 1
ATOM 438 N N . SER A 1 57 ? 26.821 7.366 -36.855 1.00 44.56 57 SER A N 1
ATOM 439 C CA . SER A 1 57 ? 26.327 6.034 -37.235 1.00 44.56 57 SER A CA 1
ATOM 440 C C . SER A 1 57 ? 25.346 5.452 -36.204 1.00 44.56 57 SER A C 1
ATOM 442 O O . SER A 1 57 ? 25.620 4.457 -35.537 1.00 44.56 57 SER A O 1
ATOM 444 N N . GLY A 1 58 ? 24.168 6.063 -36.068 1.00 49.72 58 GLY A N 1
ATOM 445 C CA . GLY A 1 58 ? 23.109 5.546 -35.197 1.00 49.72 58 GLY A CA 1
ATOM 446 C C . GLY A 1 58 ? 21.783 6.303 -35.319 1.00 49.72 58 GLY A C 1
ATOM 447 O O . GLY A 1 58 ? 21.727 7.330 -35.991 1.00 49.72 58 GLY A O 1
ATOM 448 N N . PRO A 1 59 ? 20.711 5.838 -34.650 1.00 50.94 59 PRO A N 1
ATOM 449 C CA . PRO A 1 59 ? 19.339 6.331 -34.827 1.00 50.94 59 PRO A CA 1
ATOM 450 C C . PRO A 1 59 ? 19.067 7.683 -34.136 1.00 50.94 59 PRO A C 1
ATOM 452 O O . PRO A 1 59 ? 17.957 7.934 -33.677 1.00 50.94 59 PRO A O 1
ATOM 455 N N . ARG A 1 60 ? 20.076 8.554 -33.998 1.00 62.62 60 ARG A N 1
ATOM 456 C CA . ARG A 1 60 ? 19.907 9.872 -33.371 1.00 62.62 60 ARG A CA 1
ATOM 457 C C . ARG A 1 60 ? 19.395 10.877 -34.406 1.00 62.62 60 ARG A C 1
ATOM 459 O O . ARG A 1 60 ? 20.117 11.127 -35.371 1.00 62.62 60 ARG A O 1
ATOM 466 N N . PRO A 1 61 ? 18.212 11.488 -34.214 1.00 67.25 61 PRO A N 1
ATOM 467 C CA . PRO A 1 61 ? 17.737 12.533 -35.111 1.00 67.25 61 PRO A CA 1
ATOM 468 C C . PRO A 1 61 ? 18.647 13.772 -35.105 1.00 67.25 61 PRO A C 1
ATOM 470 O O . PRO A 1 61 ? 19.341 14.050 -34.120 1.00 67.25 61 PRO A O 1
ATOM 473 N N . GLY A 1 62 ? 18.578 14.535 -36.199 1.00 81.06 62 GLY A N 1
ATOM 474 C CA . GLY A 1 62 ? 19.099 15.900 -36.303 1.00 81.06 62 GLY A CA 1
ATOM 475 C C . GLY A 1 62 ? 20.392 16.088 -37.099 1.00 81.06 62 GLY A C 1
ATOM 476 O O . GLY A 1 62 ? 21.026 15.148 -37.578 1.00 81.06 62 GLY A O 1
ATOM 477 N N . LEU A 1 63 ? 20.743 17.360 -37.276 1.00 87.00 63 LEU A N 1
ATOM 478 C CA . LEU A 1 63 ? 21.936 17.847 -37.951 1.00 87.00 63 LEU A CA 1
ATOM 479 C C . LEU A 1 63 ? 23.036 18.116 -36.917 1.00 87.00 63 LEU A C 1
ATOM 481 O O . LEU A 1 63 ? 22.953 19.075 -36.152 1.00 87.00 63 LEU A O 1
ATOM 485 N N . TRP A 1 64 ? 24.062 17.266 -36.910 1.00 86.31 64 TRP A N 1
ATOM 486 C CA . TRP A 1 64 ? 25.195 17.332 -35.984 1.00 86.31 64 TRP A CA 1
ATOM 487 C C . TRP A 1 64 ? 26.294 18.243 -36.535 1.00 86.31 64 TRP A C 1
ATOM 489 O O . TRP A 1 64 ? 27.216 17.783 -37.203 1.00 86.31 64 TRP A O 1
ATOM 499 N N . LEU A 1 65 ? 26.165 19.542 -36.272 1.00 87.12 65 LEU A N 1
ATOM 500 C CA . LEU A 1 65 ? 27.119 20.575 -36.668 1.00 87.12 65 LEU A CA 1
ATOM 501 C C . LEU A 1 65 ? 28.366 20.545 -35.782 1.00 87.12 65 LEU A C 1
ATOM 503 O O . LEU A 1 65 ? 28.273 20.401 -34.560 1.00 87.12 65 LEU A O 1
ATOM 507 N N . GLU A 1 66 ? 29.525 20.768 -36.392 1.00 83.50 66 GLU A N 1
ATOM 508 C CA . GLU A 1 66 ? 30.756 21.076 -35.674 1.00 83.50 66 GLU A CA 1
ATOM 509 C C . GLU A 1 66 ? 30.932 22.595 -35.594 1.00 83.50 66 GLU A C 1
ATOM 511 O O . GLU A 1 66 ? 30.894 23.305 -36.599 1.00 83.50 66 GLU A O 1
ATOM 516 N N . VAL A 1 67 ? 31.084 23.105 -34.374 1.00 84.50 67 VAL A N 1
ATOM 517 C CA . VAL A 1 67 ? 31.052 24.539 -34.063 1.00 84.50 67 VAL A CA 1
ATOM 518 C C . VAL A 1 67 ? 32.293 24.936 -33.273 1.00 84.50 67 VAL A C 1
ATOM 520 O O . VAL A 1 67 ? 32.803 24.162 -32.463 1.00 84.50 67 VAL A O 1
ATOM 523 N N . ASN A 1 68 ? 32.807 26.139 -33.496 1.00 81.38 68 ASN A N 1
ATOM 524 C CA . ASN A 1 68 ? 33.998 26.623 -32.798 1.00 81.38 68 ASN A CA 1
ATOM 525 C C . ASN A 1 68 ? 33.663 26.996 -31.344 1.00 81.38 68 ASN A C 1
ATOM 527 O O . ASN A 1 68 ? 32.522 27.340 -31.017 1.00 81.38 68 ASN A O 1
ATOM 531 N N . ALA A 1 69 ? 34.666 26.981 -30.463 1.00 79.50 69 ALA A N 1
ATOM 532 C CA . ALA A 1 69 ? 34.524 27.605 -29.149 1.00 79.50 69 ALA A CA 1
ATOM 533 C C . ALA A 1 69 ? 34.131 29.088 -29.314 1.00 79.50 69 ALA A C 1
ATOM 535 O O . ALA A 1 69 ? 34.645 29.772 -30.197 1.00 79.50 69 ALA A O 1
ATOM 536 N N . LEU A 1 70 ? 33.217 29.575 -28.468 1.00 83.50 70 LEU A N 1
ATOM 537 C CA . LEU A 1 70 ? 32.632 30.921 -28.530 1.00 83.50 70 LEU A CA 1
ATOM 538 C C . LEU A 1 70 ? 31.792 31.250 -29.786 1.00 83.50 70 LEU A C 1
ATOM 540 O O . LEU A 1 70 ? 31.390 32.400 -29.957 1.00 83.50 70 LEU A O 1
ATOM 544 N N . GLN A 1 71 ? 31.452 30.275 -30.639 1.00 87.12 71 GLN A N 1
ATOM 545 C CA . GLN A 1 71 ? 30.466 30.491 -31.707 1.00 87.12 71 GLN A CA 1
ATOM 546 C C . GLN A 1 71 ? 29.068 30.732 -31.105 1.00 87.12 71 GLN A C 1
ATOM 548 O O . GLN A 1 71 ? 28.692 30.097 -30.114 1.00 87.12 71 GLN A O 1
ATOM 553 N N . LYS A 1 72 ? 28.291 31.654 -31.687 1.00 91.75 72 LYS A N 1
ATOM 554 C CA . LYS A 1 72 ? 26.905 31.904 -31.265 1.00 91.75 72 LYS A CA 1
ATOM 555 C C . LYS A 1 72 ? 25.980 30.777 -31.708 1.00 91.75 72 LYS A C 1
ATOM 557 O O . LYS A 1 72 ? 26.088 30.281 -32.829 1.00 91.75 72 LYS A O 1
ATOM 562 N N . VAL A 1 73 ? 25.020 30.465 -30.847 1.00 93.88 73 VAL A N 1
ATOM 563 C CA . VAL A 1 73 ? 23.844 29.649 -31.145 1.00 93.88 73 VAL A CA 1
ATOM 564 C C . VAL A 1 73 ? 22.658 30.581 -31.359 1.00 93.88 73 VAL A C 1
ATOM 566 O O . VAL A 1 73 ? 22.390 31.449 -30.526 1.00 93.88 73 VAL A O 1
ATOM 569 N N . LEU A 1 74 ? 21.964 30.407 -32.479 1.00 95.81 74 LEU A N 1
ATOM 570 C CA . LEU A 1 74 ? 20.893 31.276 -32.960 1.00 95.81 74 LEU A CA 1
ATOM 571 C C . LEU A 1 74 ? 19.542 30.551 -33.003 1.00 95.81 74 LEU A C 1
ATOM 573 O O . LEU A 1 74 ? 19.465 29.326 -33.090 1.00 95.81 74 LEU A O 1
ATOM 577 N N . VAL A 1 75 ? 18.467 31.331 -33.001 1.00 95.94 75 VAL A N 1
ATOM 578 C CA . VAL A 1 75 ? 17.106 30.869 -33.293 1.00 95.94 75 VAL A CA 1
ATOM 579 C C . VAL A 1 75 ? 16.975 30.542 -34.795 1.00 95.94 75 VAL A C 1
ATOM 581 O O . VAL A 1 75 ? 17.235 31.420 -35.621 1.00 95.94 75 VAL A O 1
ATOM 584 N N . PRO A 1 76 ? 16.544 29.326 -35.186 1.00 94.06 76 PRO A N 1
ATOM 585 C CA . PRO A 1 76 ? 16.531 28.897 -36.589 1.00 94.06 76 PRO A CA 1
ATOM 586 C C . PRO A 1 76 ? 15.304 29.391 -37.376 1.00 94.06 76 PRO A C 1
ATOM 588 O O . PRO A 1 76 ? 15.369 29.520 -38.595 1.00 94.06 76 PRO A O 1
ATOM 591 N N . ALA A 1 77 ? 14.190 29.677 -36.698 1.00 94.00 77 ALA A N 1
ATOM 592 C CA . ALA A 1 77 ? 12.945 30.201 -37.267 1.00 94.00 77 ALA A CA 1
ATOM 593 C C . ALA A 1 77 ? 12.126 30.902 -36.167 1.00 94.00 77 ALA A C 1
ATOM 595 O O . ALA A 1 77 ? 12.297 30.589 -34.987 1.00 94.00 77 ALA A O 1
ATOM 596 N N . ASP A 1 78 ? 11.219 31.810 -36.531 1.00 94.06 78 ASP A N 1
ATOM 597 C CA . ASP A 1 78 ? 10.341 32.506 -35.575 1.00 94.06 78 ASP A CA 1
ATOM 598 C C . ASP A 1 78 ? 9.495 31.525 -34.736 1.00 94.06 78 ASP A C 1
ATOM 600 O O . ASP A 1 78 ? 9.022 30.497 -35.234 1.00 94.06 78 ASP A O 1
ATOM 604 N N . GLY A 1 79 ? 9.293 31.827 -33.451 1.00 93.25 79 GLY A N 1
ATOM 605 C CA . GLY A 1 79 ? 8.551 30.961 -32.530 1.00 93.25 79 GLY A CA 1
ATOM 606 C C . GLY A 1 79 ? 8.542 31.460 -31.084 1.00 93.25 79 GLY A C 1
ATOM 607 O O . GLY A 1 79 ? 8.700 32.648 -30.821 1.00 93.25 79 GLY A O 1
ATOM 608 N N . THR A 1 80 ? 8.380 30.536 -30.142 1.00 92.19 80 THR A N 1
ATOM 609 C CA . THR A 1 80 ? 8.381 30.770 -28.691 1.00 92.19 80 THR A CA 1
ATOM 610 C C . THR A 1 80 ? 9.387 29.838 -28.024 1.00 92.19 80 THR A C 1
ATOM 612 O O . THR A 1 80 ? 9.407 28.641 -28.315 1.00 92.19 80 THR A O 1
ATOM 615 N N . LEU A 1 81 ? 10.213 30.354 -27.113 1.00 92.19 81 LEU A N 1
ATOM 616 C CA . LEU A 1 81 ? 11.139 29.534 -26.329 1.00 92.19 81 LEU A CA 1
ATOM 617 C C . LEU A 1 81 ? 10.355 28.718 -25.286 1.00 92.19 81 LEU A C 1
ATOM 619 O O . LEU A 1 81 ? 9.850 29.281 -24.321 1.00 92.19 81 LEU A O 1
ATOM 623 N N . LEU A 1 82 ? 10.241 27.401 -25.476 1.00 87.94 82 LEU A N 1
ATOM 624 C CA . LEU A 1 82 ? 9.495 26.502 -24.580 1.00 87.94 82 LEU A CA 1
ATOM 625 C C . LEU A 1 82 ? 10.360 25.920 -23.458 1.00 87.94 82 LEU A C 1
ATOM 627 O O . LEU A 1 82 ? 9.834 25.542 -22.419 1.00 87.94 82 LEU A O 1
ATOM 631 N N . TYR A 1 83 ? 11.675 25.821 -23.663 1.00 88.44 83 TYR A N 1
ATOM 632 C CA . TYR A 1 83 ? 12.609 25.367 -22.634 1.00 88.44 83 TYR A CA 1
ATOM 633 C C . TYR A 1 83 ? 14.032 25.865 -22.901 1.00 88.44 83 TYR A C 1
ATOM 635 O O . TYR A 1 83 ? 14.461 25.934 -24.054 1.00 88.44 83 TYR A O 1
ATOM 643 N N . ALA A 1 84 ? 14.780 26.134 -21.830 1.00 88.19 84 ALA A N 1
ATOM 644 C CA . ALA A 1 84 ? 16.217 26.394 -21.846 1.00 88.19 84 ALA A CA 1
ATOM 645 C C . ALA A 1 84 ? 16.864 25.774 -20.595 1.00 88.19 84 ALA A C 1
ATOM 647 O O . ALA A 1 84 ? 16.480 26.110 -19.477 1.00 88.19 84 ALA A O 1
ATOM 648 N N . GLY A 1 85 ? 17.843 24.878 -20.754 1.00 87.25 85 GLY A N 1
ATOM 649 C CA . GLY A 1 85 ? 18.502 24.239 -19.605 1.00 87.25 85 GLY A CA 1
ATOM 650 C C . GLY A 1 85 ? 19.230 22.935 -19.928 1.00 87.25 85 GLY A C 1
ATOM 651 O O . GLY A 1 85 ? 19.581 22.669 -21.075 1.00 87.25 85 GLY A O 1
ATOM 652 N N . GLY A 1 86 ? 19.483 22.109 -18.910 1.00 86.38 86 GLY A N 1
ATOM 653 C CA . GLY A 1 86 ? 20.012 20.752 -19.089 1.00 86.38 86 GLY A CA 1
ATOM 654 C C . GLY A 1 86 ? 18.913 19.812 -19.573 1.00 86.38 86 GLY A C 1
ATOM 655 O O . GLY A 1 86 ? 17.991 19.576 -18.813 1.00 86.38 86 GLY A O 1
ATOM 656 N N . LEU A 1 87 ? 19.000 19.307 -20.805 1.00 80.62 87 LEU A N 1
ATOM 657 C CA . LEU A 1 87 ? 17.995 18.458 -21.468 1.00 80.62 87 LEU A CA 1
ATOM 658 C C . LEU A 1 87 ? 18.061 16.983 -21.038 1.00 80.62 87 LEU A C 1
ATOM 660 O O . LEU A 1 87 ? 17.095 16.245 -21.200 1.00 80.62 87 LEU A O 1
ATOM 664 N N . SER A 1 88 ? 19.217 16.550 -20.537 1.00 77.50 88 SER A N 1
ATOM 665 C CA . SER A 1 88 ? 19.450 15.227 -19.956 1.00 77.50 88 SER A CA 1
ATOM 666 C C . SER A 1 88 ? 20.666 15.287 -19.025 1.00 77.50 88 SER A C 1
ATOM 668 O O . SER A 1 88 ? 21.323 16.324 -18.915 1.00 77.50 88 SER A O 1
ATOM 670 N N . SER A 1 89 ? 21.038 14.163 -18.407 1.00 74.69 89 SER A N 1
ATOM 671 C CA . SER A 1 89 ? 22.258 14.047 -17.589 1.00 74.69 89 SER A CA 1
ATOM 672 C C . SER A 1 89 ? 23.571 14.343 -18.334 1.00 74.69 89 SER A C 1
ATOM 674 O O . SER A 1 89 ? 24.602 14.517 -17.689 1.00 74.69 89 SER A O 1
ATOM 676 N N . SER A 1 90 ? 23.558 14.395 -19.672 1.00 79.38 90 SER A N 1
ATOM 677 C CA . SER A 1 90 ? 24.751 14.628 -20.501 1.00 79.38 90 SER A CA 1
ATOM 678 C C . SER A 1 90 ? 24.561 15.659 -21.619 1.00 79.38 90 SER A C 1
ATOM 680 O O . SER A 1 90 ? 25.435 15.775 -22.475 1.00 79.38 90 SER A O 1
ATOM 682 N N . GLN A 1 91 ? 23.452 16.412 -21.644 1.00 85.31 91 GLN A N 1
ATOM 683 C CA . GLN A 1 91 ? 23.208 17.448 -22.658 1.00 85.31 91 GLN A CA 1
ATOM 684 C C . GLN A 1 91 ? 22.511 18.690 -22.093 1.00 85.31 91 GLN A C 1
ATOM 686 O O . GLN A 1 91 ? 21.674 18.602 -21.199 1.00 85.31 91 GLN A O 1
ATOM 691 N N . THR A 1 92 ? 22.804 19.855 -22.673 1.00 89.19 92 THR A N 1
ATOM 692 C CA . THR A 1 92 ? 22.114 21.130 -22.421 1.00 89.19 92 THR A CA 1
ATOM 693 C C . THR A 1 92 ? 21.623 21.746 -23.730 1.00 89.19 92 THR A C 1
ATOM 695 O O . THR A 1 92 ? 22.139 21.418 -24.799 1.00 89.19 92 THR A O 1
ATOM 698 N N . GLY A 1 93 ? 20.608 22.609 -23.678 1.00 91.31 93 GLY A N 1
ATOM 699 C CA . GLY A 1 93 ? 20.025 23.185 -24.883 1.00 91.31 93 GLY A CA 1
ATOM 700 C C . GLY A 1 93 ? 18.652 23.820 -24.732 1.00 91.31 93 GLY A C 1
ATOM 701 O O . GLY A 1 93 ? 18.233 24.189 -23.634 1.00 91.31 93 GLY A O 1
ATOM 702 N N . PHE A 1 94 ? 17.998 23.975 -25.881 1.00 92.38 94 PHE A N 1
ATOM 703 C CA . PHE A 1 94 ? 16.824 24.815 -26.088 1.00 92.38 94 PHE A CA 1
ATOM 704 C C . PHE A 1 94 ? 15.743 24.060 -26.865 1.00 92.38 94 PHE A C 1
ATOM 706 O O . PHE A 1 94 ? 16.045 23.360 -27.836 1.00 92.38 94 PHE A O 1
ATOM 713 N N . VAL A 1 95 ? 14.485 24.249 -26.466 1.00 91.88 95 VAL A N 1
ATOM 714 C CA . VAL A 1 95 ? 13.301 23.791 -27.206 1.00 91.88 95 VAL A CA 1
ATOM 715 C C . VAL A 1 95 ? 12.526 25.022 -27.654 1.00 91.88 95 VAL A C 1
ATOM 717 O O . VAL A 1 95 ? 12.170 25.858 -26.824 1.00 91.88 95 VAL A O 1
ATOM 720 N N . ILE A 1 96 ? 12.261 25.142 -28.953 1.00 92.44 96 ILE A N 1
ATOM 721 C CA . ILE A 1 96 ? 11.537 26.275 -29.540 1.00 92.44 96 ILE A CA 1
ATOM 722 C C . ILE A 1 96 ? 10.295 25.742 -30.249 1.00 92.44 96 ILE A C 1
ATOM 724 O O . ILE A 1 96 ? 10.386 24.881 -31.125 1.00 92.44 96 ILE A O 1
ATOM 728 N N . GLY A 1 97 ? 9.134 26.252 -29.849 1.00 91.50 97 GLY A N 1
ATOM 729 C CA . GLY A 1 97 ? 7.849 25.971 -30.471 1.00 91.50 97 GLY A CA 1
ATOM 730 C C . GLY A 1 97 ? 7.561 26.990 -31.558 1.00 91.50 97 GLY A C 1
ATOM 731 O O . GLY A 1 97 ? 7.397 28.172 -31.274 1.00 91.50 97 GLY A O 1
ATOM 732 N N . HIS A 1 98 ? 7.484 26.537 -32.798 1.00 91.62 98 HIS A N 1
ATOM 733 C CA . HIS A 1 98 ? 7.174 27.360 -33.958 1.00 91.62 98 HIS A CA 1
ATOM 734 C C . HIS A 1 98 ? 5.677 27.236 -34.328 1.00 91.62 98 HIS A C 1
ATOM 736 O O . HIS A 1 98 ? 4.975 26.334 -33.846 1.00 91.62 98 HIS A O 1
ATOM 742 N N . PRO A 1 99 ? 5.149 28.123 -35.194 1.00 87.69 99 PRO A N 1
ATOM 743 C CA . PRO A 1 99 ? 3.809 27.988 -35.764 1.00 87.69 99 PRO A CA 1
ATOM 744 C C . PRO A 1 99 ? 3.522 26.601 -36.372 1.00 87.69 99 PRO A C 1
ATOM 746 O O . PRO A 1 99 ? 4.424 25.837 -36.705 1.00 87.69 99 PRO A O 1
ATOM 749 N N . ASN A 1 100 ? 2.238 26.268 -36.536 1.00 83.62 100 ASN A N 1
ATOM 750 C CA . ASN A 1 100 ? 1.763 25.033 -37.189 1.00 83.62 100 ASN A CA 1
ATOM 751 C C . ASN A 1 100 ? 2.268 23.700 -36.583 1.00 83.62 100 ASN A C 1
ATOM 753 O O . ASN A 1 100 ? 2.237 22.667 -37.257 1.00 83.62 100 ASN A O 1
ATOM 757 N N . GLY A 1 101 ? 2.687 23.707 -35.309 1.00 84.50 101 GLY A N 1
ATOM 758 C CA . GLY A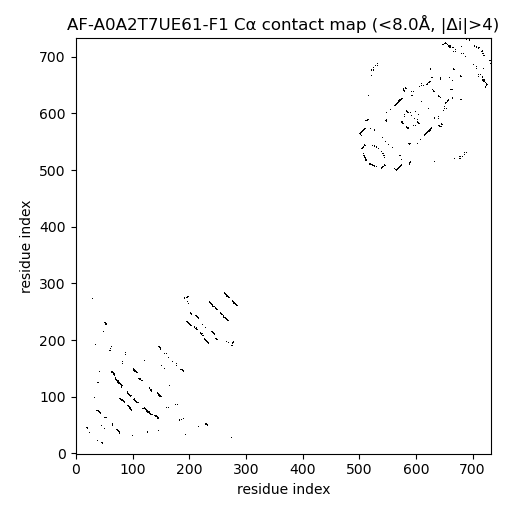 1 101 ? 3.114 22.504 -34.582 1.00 84.50 101 GLY A CA 1
ATOM 759 C C . GLY A 1 101 ? 4.544 22.053 -34.890 1.00 84.50 101 GLY A C 1
ATOM 760 O O . GLY A 1 101 ? 4.878 20.896 -34.659 1.00 84.50 101 GLY A O 1
ATOM 761 N N . TRP A 1 102 ? 5.384 22.936 -35.428 1.00 89.44 102 TRP A N 1
ATOM 762 C CA . TRP A 1 102 ? 6.804 22.663 -35.649 1.00 89.44 102 TRP A CA 1
ATOM 763 C C . TRP A 1 102 ? 7.615 22.889 -34.367 1.00 89.44 102 TRP A C 1
ATOM 765 O O . TRP A 1 102 ? 7.402 23.876 -33.668 1.00 89.44 102 TRP A O 1
ATOM 775 N N . ILE A 1 103 ? 8.567 22.005 -34.063 1.00 91.00 103 ILE A N 1
ATOM 776 C CA . ILE A 1 103 ? 9.466 22.117 -32.903 1.00 91.00 103 ILE A CA 1
ATOM 777 C C . ILE A 1 103 ? 10.921 22.086 -33.380 1.00 91.00 103 ILE A C 1
ATOM 779 O O . ILE A 1 103 ? 11.309 21.142 -34.068 1.00 91.00 103 ILE A O 1
ATOM 783 N N . SER A 1 104 ? 11.738 23.061 -32.967 1.00 92.62 104 SER A N 1
ATOM 784 C CA . SER A 1 104 ? 13.202 22.929 -32.998 1.00 92.62 104 SER A CA 1
ATOM 785 C C . SER A 1 104 ? 13.727 22.483 -31.644 1.00 92.62 104 SER A C 1
ATOM 787 O O . SER A 1 104 ? 13.372 23.042 -30.606 1.00 92.62 104 SER A O 1
ATOM 789 N N . LEU A 1 105 ? 14.650 21.532 -31.681 1.00 92.81 105 LEU A N 1
ATOM 790 C CA . LEU A 1 105 ? 15.451 21.090 -30.554 1.00 92.81 105 LEU A CA 1
ATOM 791 C C . LEU A 1 105 ? 16.922 21.354 -30.867 1.00 92.81 105 LEU A C 1
ATOM 793 O O . LEU A 1 105 ? 17.464 20.768 -31.802 1.00 92.81 105 LEU A O 1
ATOM 797 N N . ILE A 1 106 ? 17.568 22.215 -30.086 1.00 93.38 106 ILE A N 1
ATOM 798 C CA . ILE A 1 106 ? 18.999 22.519 -30.208 1.00 93.38 106 ILE A CA 1
ATOM 799 C C . ILE A 1 106 ? 19.686 21.972 -28.961 1.00 93.38 106 ILE A C 1
ATOM 801 O O . ILE A 1 106 ? 19.384 22.427 -27.861 1.00 93.38 106 ILE A O 1
ATOM 805 N N . ALA A 1 107 ? 20.586 21.001 -29.114 1.00 91.12 107 ALA A N 1
ATOM 806 C CA . ALA A 1 107 ? 21.198 20.266 -28.009 1.00 91.12 107 ALA A CA 1
ATOM 807 C C . ALA A 1 107 ? 22.722 20.139 -28.169 1.00 91.12 107 ALA A C 1
ATOM 809 O O . ALA A 1 107 ? 23.231 19.813 -29.239 1.00 91.12 107 ALA A O 1
ATOM 810 N N . SER A 1 108 ? 23.452 20.342 -27.076 1.00 88.94 108 SER A N 1
ATOM 811 C CA . SER A 1 108 ? 24.911 20.242 -26.984 1.00 88.94 108 SER A CA 1
ATOM 812 C C . SER A 1 108 ? 25.293 19.334 -25.808 1.00 88.94 108 SER A C 1
ATOM 814 O O . SER A 1 108 ? 24.683 19.451 -24.745 1.00 88.94 108 SER A O 1
ATOM 816 N N . PRO A 1 109 ? 26.306 18.454 -25.934 1.00 84.62 109 PRO A N 1
ATOM 817 C CA . PRO A 1 109 ? 26.859 17.719 -24.795 1.00 84.62 109 PRO A CA 1
ATOM 818 C C . PRO A 1 109 ? 27.676 18.618 -23.847 1.00 84.62 109 PRO A C 1
ATOM 820 O O . PRO A 1 109 ? 27.969 18.241 -22.716 1.00 84.62 109 PRO A O 1
ATOM 823 N N . MET A 1 110 ? 28.037 19.823 -24.296 1.00 80.62 110 MET A N 1
ATOM 824 C CA . MET A 1 110 ? 28.688 20.857 -23.493 1.00 80.62 110 MET A CA 1
ATOM 825 C C . MET A 1 110 ? 27.649 21.831 -22.922 1.00 80.62 110 MET A C 1
ATOM 827 O O . MET A 1 110 ? 26.604 22.067 -23.534 1.00 80.62 110 MET A O 1
ATOM 831 N N . SER A 1 111 ? 27.967 22.458 -21.787 1.00 81.56 111 SER A N 1
ATOM 832 C CA . SER A 1 111 ? 27.267 23.663 -21.311 1.00 81.56 111 SER A CA 1
ATOM 833 C C . SER A 1 111 ? 27.486 24.854 -22.264 1.00 81.56 111 SER A C 1
ATOM 835 O O . SER A 1 111 ? 28.313 24.791 -23.175 1.00 81.56 111 SER A O 1
ATOM 837 N N . TRP A 1 112 ? 26.803 25.967 -22.000 1.00 88.81 112 TRP A N 1
ATOM 838 C CA . TRP A 1 112 ? 27.002 27.260 -22.669 1.00 88.81 112 TRP A CA 1
ATOM 839 C C . TRP A 1 112 ? 28.040 28.126 -21.931 1.00 88.81 112 TRP A C 1
ATOM 841 O O . TRP A 1 112 ? 28.231 27.952 -20.729 1.00 88.81 112 TRP A O 1
ATOM 851 N N . GLU A 1 113 ? 28.710 29.045 -22.635 1.00 86.50 113 GLU A N 1
ATOM 852 C CA . GLU A 1 113 ? 29.547 30.098 -22.023 1.00 86.50 113 GLU A CA 1
ATOM 853 C C . GLU A 1 113 ? 28.664 31.182 -21.397 1.00 86.50 113 GLU A C 1
ATOM 855 O O . GLU A 1 113 ? 28.866 31.627 -20.271 1.00 86.50 113 GLU A O 1
ATOM 860 N N . ARG A 1 114 ? 27.657 31.591 -22.171 1.00 88.81 114 ARG A N 1
ATOM 861 C CA . ARG A 1 114 ? 26.689 32.644 -21.879 1.00 88.81 114 ARG A CA 1
ATOM 862 C C . ARG A 1 114 ? 25.367 32.248 -22.521 1.00 88.81 114 ARG A C 1
ATOM 864 O O . ARG A 1 114 ? 25.369 31.722 -23.632 1.00 88.81 114 ARG A O 1
ATOM 871 N N . THR A 1 115 ? 24.254 32.537 -21.862 1.00 89.56 115 THR A N 1
ATOM 872 C CA . THR A 1 115 ? 22.914 32.528 -22.467 1.00 89.56 115 THR A CA 1
ATOM 873 C C . THR A 1 115 ? 22.421 33.965 -22.622 1.00 89.56 115 THR A C 1
ATOM 875 O O . THR A 1 115 ? 22.824 34.851 -21.869 1.00 89.56 115 THR A O 1
ATOM 878 N N . ALA A 1 116 ? 21.549 34.221 -23.594 1.00 89.00 116 ALA A N 1
ATOM 879 C CA . ALA A 1 116 ? 21.051 35.563 -23.902 1.00 89.00 116 ALA A CA 1
ATOM 880 C C . ALA A 1 116 ? 19.993 36.097 -22.907 1.00 89.00 116 ALA A C 1
ATOM 882 O O . ALA A 1 116 ? 19.379 37.129 -23.160 1.00 89.00 116 ALA A O 1
ATOM 883 N N . GLY A 1 117 ? 19.742 35.394 -21.794 1.00 86.38 117 GLY A N 1
ATOM 884 C CA . GLY A 1 117 ? 18.768 35.802 -20.771 1.00 86.38 117 GLY A CA 1
ATOM 885 C C . GLY A 1 117 ? 17.299 35.774 -21.217 1.00 86.38 117 GLY A C 1
ATOM 886 O O . GLY A 1 117 ? 16.447 36.332 -20.532 1.00 86.38 117 GLY A O 1
ATOM 887 N N . ILE A 1 118 ? 16.991 35.147 -22.357 1.00 90.50 118 ILE A N 1
ATOM 888 C CA . ILE A 1 118 ? 15.626 35.037 -22.885 1.00 90.50 118 ILE A CA 1
ATOM 889 C C . ILE A 1 118 ? 14.796 34.159 -21.941 1.00 90.50 118 ILE A C 1
ATOM 891 O O . ILE A 1 118 ? 15.138 32.999 -21.706 1.00 90.50 118 ILE A O 1
ATOM 895 N N . ALA A 1 119 ? 13.703 34.712 -21.415 1.00 87.94 119 ALA A N 1
ATOM 896 C CA . ALA A 1 119 ? 12.778 33.985 -20.554 1.00 87.94 119 ALA A CA 1
ATOM 897 C C . ALA A 1 119 ? 12.064 32.856 -21.316 1.00 87.94 119 ALA A C 1
ATOM 899 O O . ALA A 1 119 ? 11.701 33.003 -22.486 1.00 87.94 119 ALA A O 1
ATOM 900 N N . VAL A 1 120 ? 11.807 31.743 -20.631 1.00 87.56 120 VAL A N 1
ATOM 901 C CA . VAL A 1 120 ? 10.893 30.713 -21.136 1.00 87.56 120 VAL A CA 1
ATOM 902 C C . VAL A 1 120 ? 9.490 31.328 -21.283 1.00 87.56 120 VAL A C 1
ATOM 904 O O . VAL A 1 120 ? 9.084 32.178 -20.494 1.00 87.56 120 VAL A O 1
ATOM 907 N N . GLY A 1 121 ? 8.795 30.984 -22.366 1.00 85.62 121 GLY A N 1
ATOM 908 C CA . GLY A 1 121 ? 7.556 31.632 -22.803 1.00 85.62 121 GLY A CA 1
ATOM 909 C C . GLY A 1 121 ? 7.734 32.884 -23.666 1.00 85.62 121 GLY A C 1
ATOM 910 O O . GLY A 1 121 ? 6.757 33.343 -24.257 1.00 85.62 121 GLY A O 1
ATOM 911 N N . ALA A 1 122 ? 8.947 33.433 -23.801 1.00 90.56 122 ALA A N 1
ATOM 912 C CA . ALA A 1 122 ? 9.178 34.585 -24.668 1.00 90.56 122 ALA A CA 1
ATOM 913 C C . ALA A 1 122 ? 9.088 34.216 -26.160 1.00 90.56 122 ALA A C 1
ATOM 915 O O . ALA A 1 122 ? 9.577 33.170 -26.598 1.00 90.56 122 ALA A O 1
ATOM 916 N N . VAL A 1 123 ? 8.511 35.124 -26.953 1.00 93.69 123 VAL A N 1
ATOM 917 C CA . VAL A 1 123 ? 8.570 35.068 -28.421 1.00 93.69 123 VAL A CA 1
ATOM 918 C C . VAL A 1 123 ? 10.002 35.357 -28.870 1.00 93.69 123 VAL A C 1
ATOM 920 O O . VAL A 1 123 ? 10.619 36.325 -28.424 1.00 93.69 123 VAL A O 1
ATOM 923 N N . VAL A 1 124 ? 10.512 34.525 -29.772 1.00 94.88 124 VAL A N 1
ATOM 924 C CA . VAL A 1 124 ? 11.864 34.586 -30.327 1.00 94.88 124 VAL A CA 1
ATOM 925 C C . VAL A 1 124 ? 11.821 34.668 -31.851 1.00 94.88 124 VAL A C 1
ATOM 927 O O . VAL A 1 124 ? 10.932 34.097 -32.486 1.00 94.88 124 VAL A O 1
ATOM 930 N N . ARG A 1 125 ? 12.777 35.387 -32.446 1.00 94.94 125 ARG A N 1
ATOM 931 C CA . ARG A 1 125 ? 12.860 35.603 -33.901 1.00 94.94 125 ARG A CA 1
ATOM 932 C C . ARG A 1 125 ? 14.072 34.926 -34.518 1.00 94.94 125 ARG A C 1
ATOM 934 O O . ARG A 1 125 ? 15.106 34.825 -33.865 1.00 94.94 125 ARG A O 1
ATOM 941 N N . GLN A 1 126 ? 13.970 34.522 -35.781 1.00 93.56 126 GLN A N 1
ATOM 942 C CA . GLN A 1 126 ? 15.084 33.965 -36.546 1.00 93.56 126 GLN A CA 1
ATOM 943 C C . GLN A 1 126 ? 16.346 34.844 -36.442 1.00 93.56 126 GLN A C 1
ATOM 945 O O . GLN A 1 126 ? 16.282 36.069 -36.530 1.00 93.56 126 GLN A O 1
ATOM 950 N N . GLY A 1 127 ? 17.503 34.209 -36.240 1.00 91.69 127 GLY A N 1
ATOM 951 C CA . GLY A 1 127 ? 18.799 34.882 -36.118 1.00 91.69 127 GLY A CA 1
ATOM 952 C C . GLY A 1 127 ? 19.073 35.540 -34.758 1.00 91.69 127 GLY A C 1
ATOM 953 O O . GLY A 1 127 ? 20.182 36.019 -34.537 1.00 91.69 127 GLY A O 1
ATOM 954 N N . GLN A 1 128 ? 18.117 35.546 -33.824 1.00 95.31 128 GLN A N 1
ATOM 955 C CA . GLN A 1 128 ? 18.335 36.017 -32.453 1.00 95.31 128 GLN A CA 1
ATOM 956 C C . GLN A 1 128 ? 19.314 35.091 -31.706 1.00 95.31 128 GLN A C 1
ATOM 958 O O . GLN A 1 128 ? 19.199 33.869 -31.790 1.00 95.31 128 GLN A O 1
ATOM 963 N N . GLU A 1 129 ? 20.268 35.660 -30.960 1.00 95.88 129 GLU A N 1
ATOM 964 C CA . GLU A 1 129 ? 21.203 34.889 -30.127 1.00 95.88 129 GLU A CA 1
ATOM 965 C C . GLU A 1 129 ? 20.452 34.204 -28.971 1.00 95.88 129 GLU A C 1
ATOM 967 O O . GLU A 1 129 ? 19.737 34.858 -28.216 1.00 95.88 129 GLU A O 1
ATOM 972 N N . LEU A 1 130 ? 20.635 32.889 -28.822 1.00 94.62 130 LEU A N 1
ATOM 973 C CA . LEU A 1 130 ? 20.193 32.099 -27.665 1.00 94.62 130 LEU A CA 1
ATOM 974 C C . LEU A 1 130 ? 21.317 31.968 -26.635 1.00 94.62 130 LEU A C 1
ATOM 976 O O . LEU A 1 130 ? 21.092 32.081 -25.427 1.00 94.62 130 LEU A O 1
ATOM 980 N N . ALA A 1 131 ? 22.527 31.687 -27.123 1.00 94.56 131 ALA A N 1
ATOM 981 C CA . ALA A 1 131 ? 23.692 31.378 -26.310 1.00 94.56 131 ALA A CA 1
ATOM 982 C C . ALA A 1 131 ? 25.006 31.495 -27.091 1.00 94.56 131 ALA A C 1
ATOM 984 O O . ALA A 1 131 ? 25.026 31.646 -28.310 1.00 94.56 131 ALA A O 1
ATOM 985 N N . VAL A 1 132 ? 26.110 31.343 -26.366 1.00 91.69 132 VAL A N 1
ATOM 986 C CA . VAL A 1 132 ? 27.476 31.219 -26.881 1.00 91.69 132 VAL A CA 1
ATOM 987 C C . VAL A 1 132 ? 28.042 29.862 -26.446 1.00 91.69 132 VAL A C 1
ATOM 989 O O . VAL A 1 132 ? 27.878 29.459 -25.293 1.00 91.69 132 VAL A O 1
ATOM 992 N N . VAL A 1 133 ? 28.698 29.137 -27.355 1.00 87.88 133 VAL A N 1
ATOM 993 C CA . VAL A 1 133 ? 29.304 27.816 -27.093 1.00 87.88 133 VAL A CA 1
ATOM 994 C C . VAL A 1 133 ? 30.465 27.928 -26.094 1.00 87.88 133 VAL A C 1
ATOM 996 O O . VAL A 1 133 ? 31.356 28.758 -26.278 1.00 87.88 133 VAL A O 1
ATOM 999 N N . ARG A 1 134 ? 30.487 27.066 -25.062 1.00 83.06 134 ARG A N 1
ATOM 1000 C CA . ARG A 1 134 ? 31.465 27.125 -23.956 1.00 83.06 134 ARG A CA 1
ATOM 1001 C C . ARG A 1 134 ? 32.929 27.048 -24.406 1.00 83.06 134 ARG A C 1
ATOM 1003 O O . ARG A 1 134 ? 33.300 26.246 -25.271 1.00 83.06 134 ARG A O 1
ATOM 1010 N N . GLY A 1 135 ? 33.739 27.903 -23.789 1.00 67.69 135 GLY A N 1
ATOM 1011 C CA . GLY A 1 135 ? 35.077 28.298 -24.203 1.00 67.69 135 GLY A CA 1
ATOM 1012 C C . GLY A 1 135 ? 36.173 27.232 -24.111 1.00 67.69 135 GLY A C 1
ATOM 1013 O O . GLY A 1 135 ? 35.986 26.084 -23.695 1.00 67.69 135 GLY A O 1
ATOM 1014 N N . GLY A 1 136 ? 37.355 27.638 -24.567 1.00 66.12 136 GLY A N 1
ATOM 1015 C CA . GLY A 1 136 ? 38.565 26.833 -24.714 1.00 66.12 136 GLY A CA 1
ATOM 1016 C C . GLY A 1 136 ? 39.471 27.452 -25.782 1.00 66.12 136 GLY A C 1
ATOM 1017 O O . GLY A 1 136 ? 39.211 28.566 -26.235 1.00 66.12 136 GLY A O 1
ATOM 1018 N N . ARG A 1 137 ? 40.508 26.731 -26.230 1.00 63.34 137 ARG A N 1
ATOM 1019 C CA . ARG A 1 137 ? 41.248 27.130 -27.442 1.00 63.34 137 ARG A CA 1
ATOM 1020 C C . ARG A 1 137 ? 40.309 27.108 -28.652 1.00 63.34 137 ARG A C 1
ATOM 1022 O O . ARG A 1 137 ? 39.584 26.131 -28.838 1.00 63.34 137 ARG A O 1
ATOM 1029 N N . ALA A 1 138 ? 40.347 28.161 -29.468 1.00 59.69 138 ALA A N 1
ATOM 1030 C CA . ALA A 1 138 ? 39.432 28.354 -30.598 1.00 59.69 138 ALA A CA 1
ATOM 1031 C C . ALA A 1 138 ? 39.517 27.238 -31.659 1.00 59.69 138 ALA A C 1
ATOM 1033 O O . ALA A 1 138 ? 38.528 26.951 -32.324 1.00 59.69 138 ALA A O 1
ATOM 1034 N N . GLU A 1 139 ? 40.670 26.568 -31.775 1.00 61.75 139 GLU A N 1
ATOM 1035 C CA . GLU A 1 139 ? 40.912 25.440 -32.693 1.00 61.75 139 GLU A CA 1
ATOM 1036 C C . GLU A 1 139 ? 40.047 24.190 -32.400 1.00 61.75 139 GLU A C 1
ATOM 1038 O O . GLU A 1 139 ? 39.882 23.313 -33.264 1.00 61.75 139 GLU A O 1
ATOM 1043 N N . ILE A 1 140 ? 39.536 24.076 -31.165 1.00 66.50 140 ILE A N 1
ATOM 1044 C CA . ILE A 1 140 ? 38.832 22.892 -30.667 1.00 66.50 140 ILE A CA 1
ATOM 1045 C C . ILE A 1 140 ? 37.341 23.000 -30.997 1.00 66.50 140 ILE A C 1
ATOM 1047 O O . ILE A 1 140 ? 36.590 23.723 -30.339 1.00 66.50 140 ILE A O 1
ATOM 1051 N N . LEU A 1 141 ? 36.912 22.221 -31.990 1.00 74.19 141 LEU A N 1
ATOM 1052 C CA . LEU A 1 141 ? 35.506 22.091 -32.361 1.00 74.19 141 LEU A CA 1
ATOM 1053 C C . LEU A 1 141 ? 34.690 21.415 -31.245 1.00 74.19 141 LEU A C 1
ATOM 1055 O O . LEU A 1 141 ? 35.182 20.571 -30.489 1.00 74.19 141 LEU A O 1
ATOM 1059 N N . ARG A 1 142 ? 33.419 21.803 -31.157 1.00 82.31 142 ARG A N 1
ATOM 1060 C CA . ARG A 1 142 ? 32.367 21.246 -30.299 1.00 82.31 142 ARG A CA 1
ATOM 1061 C C . ARG A 1 142 ? 31.249 20.700 -31.185 1.00 82.31 142 ARG A C 1
ATOM 1063 O O . ARG A 1 142 ? 31.136 21.097 -32.338 1.00 82.31 142 ARG A O 1
ATOM 1070 N N . GLN A 1 143 ? 30.405 19.829 -30.643 1.00 85.81 143 GLN A N 1
ATOM 1071 C CA . GLN A 1 143 ? 29.237 19.308 -31.357 1.00 85.81 143 GLN A CA 1
ATOM 1072 C C . GLN A 1 143 ? 27.960 20.029 -30.930 1.00 85.81 143 GLN A C 1
ATOM 1074 O O . GLN A 1 143 ? 27.705 20.189 -29.736 1.00 85.81 143 GLN A O 1
ATOM 1079 N N . LEU A 1 144 ? 27.142 20.402 -31.910 1.00 89.81 144 LEU A N 1
ATOM 1080 C CA . LEU A 1 144 ? 25.809 20.961 -31.730 1.00 89.81 144 LEU A CA 1
ATOM 1081 C C . LEU A 1 144 ? 24.827 20.159 -32.590 1.00 89.81 144 LEU A C 1
ATOM 1083 O O . LEU A 1 144 ? 24.916 20.189 -33.813 1.00 89.81 144 LEU A O 1
ATOM 1087 N N . ASN A 1 145 ? 23.889 19.448 -31.968 1.00 91.06 145 ASN A N 1
ATOM 1088 C CA . ASN A 1 145 ? 22.799 18.804 -32.693 1.00 91.06 145 ASN A CA 1
ATOM 1089 C C . ASN A 1 145 ? 21.609 19.759 -32.823 1.00 91.06 145 ASN A C 1
ATOM 1091 O O . ASN A 1 145 ? 21.182 20.355 -31.832 1.00 91.06 145 ASN A O 1
ATOM 1095 N N . TRP A 1 146 ? 21.022 19.833 -34.013 1.00 92.69 146 TRP A N 1
ATOM 1096 C CA . TRP A 1 146 ? 19.738 20.484 -34.244 1.00 92.69 146 TRP A CA 1
ATOM 1097 C C . TRP A 1 146 ? 18.753 19.536 -34.921 1.00 92.69 146 TRP A C 1
ATOM 1099 O O . TRP A 1 146 ? 18.942 19.122 -36.063 1.00 92.69 146 TRP A O 1
ATOM 1109 N N . SER A 1 147 ? 17.692 19.182 -34.200 1.00 91.19 147 SER A N 1
ATOM 1110 C CA . SER A 1 147 ? 16.595 18.350 -34.700 1.00 91.19 147 SER A CA 1
ATOM 1111 C C . SER A 1 147 ? 15.346 19.200 -34.910 1.00 91.19 147 SER A C 1
ATOM 1113 O O . SER A 1 147 ? 15.017 20.028 -34.062 1.00 91.19 147 SER A O 1
ATOM 1115 N N . VAL A 1 148 ? 14.635 18.969 -36.014 1.00 90.50 148 VAL A N 1
ATOM 1116 C CA . VAL A 1 148 ? 13.332 19.588 -36.294 1.00 90.50 148 VAL A CA 1
ATOM 1117 C C . VAL A 1 148 ? 12.275 18.493 -36.338 1.00 90.50 148 VAL A C 1
ATOM 1119 O O . VAL A 1 148 ? 12.449 17.495 -37.036 1.00 90.50 148 VAL A O 1
ATOM 1122 N N . PHE A 1 149 ? 11.181 18.681 -35.606 1.00 89.19 149 PHE A N 1
ATOM 1123 C CA . PHE A 1 149 ? 10.088 17.716 -35.503 1.00 89.19 149 PHE A CA 1
ATOM 1124 C C . PHE A 1 149 ? 8.759 18.350 -35.902 1.00 89.19 149 PHE A C 1
ATOM 1126 O O . PHE A 1 149 ? 8.492 19.513 -35.583 1.00 89.19 149 PHE A O 1
ATOM 1133 N N . LYS A 1 150 ? 7.902 17.552 -36.542 1.00 86.75 150 LYS A N 1
ATOM 1134 C CA . LYS A 1 150 ? 6.472 17.836 -36.655 1.00 86.75 150 LYS A CA 1
ATOM 1135 C C . LYS A 1 150 ? 5.765 17.243 -35.439 1.00 86.75 150 LYS A C 1
ATOM 1137 O O . LYS A 1 150 ? 6.004 16.084 -35.108 1.00 86.75 150 LYS A O 1
ATOM 1142 N N . LEU A 1 151 ? 4.918 18.025 -34.775 1.00 83.69 151 LEU A N 1
ATOM 1143 C CA . LEU A 1 151 ? 4.185 17.592 -33.591 1.00 83.69 151 LEU A CA 1
ATOM 1144 C C . LEU A 1 151 ? 2.671 17.653 -33.815 1.00 83.69 151 LEU A C 1
ATOM 1146 O O . LEU A 1 151 ? 2.001 18.626 -33.456 1.00 83.69 151 LEU A O 1
ATOM 1150 N N . ASP A 1 152 ? 2.151 16.576 -34.399 1.00 71.81 152 ASP A N 1
ATOM 1151 C CA . ASP A 1 152 ? 0.717 16.381 -34.641 1.00 71.81 152 ASP A CA 1
ATOM 1152 C C . ASP A 1 152 ? -0.020 15.820 -33.405 1.00 71.81 152 ASP A C 1
ATOM 1154 O O . ASP A 1 152 ? -1.241 15.933 -33.292 1.00 71.81 152 ASP A O 1
ATOM 1158 N N . GLU A 1 153 ? 0.712 15.275 -32.425 1.00 72.38 153 GLU A N 1
ATOM 1159 C CA . GLU A 1 153 ? 0.151 14.816 -31.151 1.00 72.38 153 GLU A CA 1
ATOM 1160 C C . GLU A 1 153 ? -0.240 15.988 -30.238 1.00 72.38 153 GLU A C 1
ATOM 1162 O O . GLU A 1 153 ? 0.590 16.586 -29.546 1.00 72.38 153 GLU A O 1
ATOM 1167 N N . ALA A 1 154 ? -1.542 16.281 -30.176 1.00 71.62 154 ALA A N 1
ATOM 1168 C CA . ALA A 1 154 ? -2.094 17.297 -29.281 1.00 71.62 154 ALA A CA 1
ATOM 1169 C C . ALA A 1 154 ? -1.712 17.123 -27.787 1.00 71.62 154 ALA A C 1
ATOM 1171 O O . ALA A 1 154 ? -1.425 18.147 -27.163 1.00 71.62 154 ALA A O 1
ATOM 1172 N N . PRO A 1 155 ? -1.640 15.905 -27.197 1.00 75.88 155 PRO A N 1
ATOM 1173 C CA . PRO A 1 155 ? -1.230 15.735 -25.799 1.00 75.88 155 PRO A CA 1
ATOM 1174 C C . PRO A 1 155 ? 0.230 16.130 -25.555 1.00 75.88 155 PRO A C 1
ATOM 1176 O O . PRO A 1 155 ? 0.493 16.979 -24.709 1.00 75.88 155 PRO A O 1
ATOM 1179 N N . LEU A 1 156 ? 1.177 15.608 -26.344 1.00 76.25 156 LEU A N 1
ATOM 1180 C CA . LEU A 1 156 ? 2.600 15.950 -26.220 1.00 76.25 156 LEU A CA 1
ATOM 1181 C C . LEU A 1 156 ? 2.849 17.443 -26.517 1.00 76.25 156 LEU A C 1
ATOM 1183 O O . LEU A 1 156 ? 3.711 18.075 -25.906 1.00 76.25 156 LEU A O 1
ATOM 1187 N N . ARG A 1 157 ? 2.033 18.055 -27.386 1.00 74.06 157 ARG A N 1
ATOM 1188 C CA . ARG A 1 157 ? 2.024 19.509 -27.602 1.00 74.06 157 ARG A CA 1
ATOM 1189 C C . ARG A 1 157 ? 1.518 20.290 -26.387 1.00 74.06 157 ARG A C 1
ATOM 1191 O O . ARG A 1 157 ? 2.061 21.354 -26.109 1.00 74.06 157 ARG A O 1
ATOM 1198 N N . GLN A 1 158 ? 0.523 19.788 -25.655 1.00 75.75 158 GLN A N 1
ATOM 1199 C CA . GLN A 1 158 ? 0.089 20.3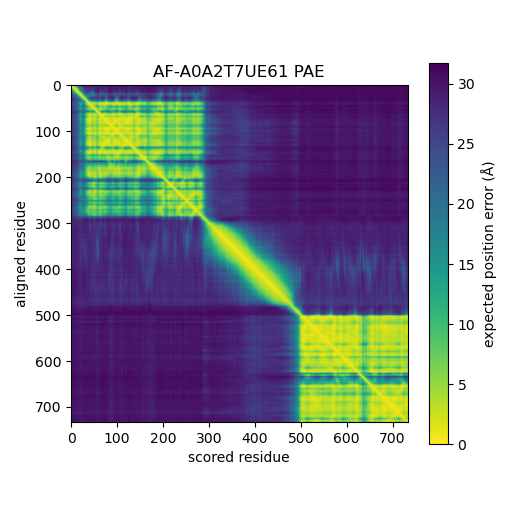86 -24.386 1.00 75.75 158 GLN A CA 1
ATOM 1200 C C . GLN A 1 158 ? 1.150 20.222 -23.292 1.00 75.75 158 GLN A C 1
ATOM 1202 O O . GLN A 1 158 ? 1.434 21.194 -22.601 1.00 75.75 158 GLN A O 1
ATOM 1207 N N . GLU A 1 159 ? 1.791 19.056 -23.174 1.00 76.12 159 GLU A N 1
ATOM 1208 C CA . GLU A 1 159 ? 2.876 18.833 -22.206 1.00 76.12 159 GLU A CA 1
ATOM 1209 C C . GLU A 1 159 ? 4.078 19.767 -22.457 1.00 76.12 159 GLU A C 1
ATOM 1211 O O . GLU A 1 159 ? 4.607 20.353 -21.517 1.00 76.12 159 GLU A O 1
ATOM 1216 N N . LEU A 1 160 ? 4.475 19.982 -23.719 1.00 74.12 160 LEU A N 1
ATOM 1217 C CA . LEU A 1 160 ? 5.544 20.930 -24.068 1.00 74.12 160 LEU A CA 1
ATOM 1218 C C . LEU A 1 160 ? 5.145 22.398 -23.858 1.00 74.12 160 LEU A C 1
ATOM 1220 O O . LEU A 1 160 ? 5.991 23.211 -23.494 1.00 74.12 160 LEU A O 1
ATOM 1224 N N . MET A 1 161 ? 3.871 22.753 -24.042 1.00 71.94 161 MET A N 1
ATOM 1225 C CA . MET A 1 161 ? 3.366 24.089 -23.689 1.00 71.94 161 MET A CA 1
ATOM 1226 C C . MET A 1 161 ? 3.212 24.262 -22.167 1.00 71.94 161 MET A C 1
ATOM 1228 O O . MET A 1 161 ? 3.252 25.385 -21.677 1.00 71.94 161 MET A O 1
ATOM 1232 N N . ALA A 1 162 ? 3.113 23.173 -21.400 1.00 69.94 162 ALA A N 1
ATOM 1233 C CA . ALA A 1 162 ? 3.141 23.189 -19.938 1.00 69.94 162 ALA A CA 1
ATOM 1234 C C . ALA A 1 162 ? 4.560 23.335 -19.344 1.00 69.94 162 ALA A C 1
ATOM 1236 O O . ALA A 1 162 ? 4.684 23.468 -18.130 1.00 69.94 162 ALA A O 1
ATOM 1237 N N . LEU A 1 163 ? 5.613 23.377 -20.175 1.00 67.19 163 LEU A N 1
ATOM 1238 C CA . LEU A 1 163 ? 6.952 23.841 -19.776 1.00 67.19 163 LEU A CA 1
ATOM 1239 C C . LEU A 1 163 ? 7.085 25.377 -19.783 1.00 67.19 163 LEU A C 1
ATOM 1241 O O . LEU A 1 163 ? 8.095 25.898 -19.322 1.00 67.19 163 LEU A O 1
ATOM 1245 N N . VAL A 1 164 ? 6.092 26.102 -20.318 1.00 64.19 164 VAL A N 1
ATOM 1246 C CA . VAL A 1 164 ? 6.115 27.571 -20.428 1.00 64.19 164 VAL A CA 1
ATOM 1247 C C . VAL A 1 164 ? 5.998 28.301 -19.075 1.00 64.19 164 VAL A C 1
ATOM 1249 O O . VAL A 1 164 ? 6.682 29.311 -18.910 1.00 64.19 164 VAL A O 1
ATOM 1252 N N . PRO A 1 165 ? 5.168 27.861 -18.105 1.00 56.56 165 PRO A N 1
ATOM 1253 C CA . PRO A 1 165 ? 5.147 28.449 -16.767 1.00 56.56 165 PRO A CA 1
ATOM 1254 C C . PRO A 1 165 ? 6.398 28.067 -15.966 1.00 56.56 165 PRO A C 1
ATOM 1256 O O . PRO A 1 165 ? 6.821 26.913 -15.985 1.00 56.56 165 PRO A O 1
ATOM 1259 N N . ASP A 1 166 ? 6.947 29.027 -15.220 1.00 56.78 166 ASP A N 1
ATOM 1260 C CA . ASP A 1 166 ? 8.166 28.866 -14.419 1.00 56.78 166 ASP A CA 1
ATOM 1261 C C . ASP A 1 166 ? 7.981 27.811 -13.309 1.00 56.78 166 ASP A C 1
ATOM 1263 O O . ASP A 1 166 ? 7.327 28.048 -12.289 1.00 56.78 166 ASP A O 1
ATOM 1267 N N . ALA A 1 167 ? 8.505 26.606 -13.544 1.00 49.31 167 ALA A N 1
ATOM 1268 C CA . ALA A 1 167 ? 8.300 25.435 -12.702 1.00 49.31 167 ALA A CA 1
ATOM 1269 C C . ALA A 1 167 ? 9.633 24.927 -12.131 1.00 49.31 167 ALA A C 1
ATOM 1271 O O . ALA A 1 167 ? 10.578 24.650 -12.868 1.00 49.31 167 ALA A O 1
ATOM 1272 N N . GLY A 1 168 ? 9.681 24.783 -10.800 1.00 53.31 168 GLY A N 1
ATOM 1273 C CA . GLY A 1 168 ? 10.851 24.318 -10.045 1.00 53.31 168 GLY A CA 1
ATOM 1274 C C . GLY A 1 168 ? 11.135 22.818 -10.199 1.00 53.31 168 GLY A C 1
ATOM 1275 O O . GLY A 1 168 ? 11.034 22.258 -11.284 1.00 53.31 168 GLY A O 1
ATOM 1276 N N . GLU A 1 169 ? 11.478 22.125 -9.108 1.00 49.06 169 GLU A N 1
ATOM 1277 C CA . GLU A 1 169 ? 11.971 20.731 -9.153 1.00 49.06 169 GLU A CA 1
ATOM 1278 C C . GLU A 1 169 ? 11.055 19.745 -9.911 1.00 49.06 169 GLU A C 1
ATOM 1280 O O . GLU A 1 169 ? 11.548 18.827 -10.569 1.00 49.06 169 GLU A O 1
ATOM 1285 N N . ALA A 1 170 ? 9.736 19.973 -9.913 1.00 52.50 170 ALA A N 1
ATOM 1286 C CA . ALA A 1 170 ? 8.773 19.189 -10.691 1.00 52.50 170 ALA A CA 1
ATOM 1287 C C . ALA A 1 170 ? 9.049 19.196 -12.212 1.00 52.50 170 ALA A C 1
ATOM 1289 O O . ALA A 1 170 ? 8.794 18.195 -12.887 1.00 52.50 170 ALA A O 1
ATOM 1290 N N . ALA A 1 171 ? 9.615 20.279 -12.755 1.00 57.41 171 ALA A N 1
ATOM 1291 C CA . ALA A 1 171 ? 9.973 20.369 -14.167 1.00 57.41 171 ALA A CA 1
ATOM 1292 C C . ALA A 1 171 ? 11.080 19.382 -14.555 1.00 57.41 171 ALA A C 1
ATOM 1294 O O . ALA A 1 171 ? 11.070 18.888 -15.677 1.00 57.41 171 ALA A O 1
ATOM 1295 N N . ALA A 1 172 ? 12.014 19.049 -13.654 1.00 60.72 172 ALA A N 1
ATOM 1296 C CA . ALA A 1 172 ? 13.162 18.200 -13.984 1.00 60.72 172 ALA A CA 1
ATOM 1297 C C . ALA A 1 172 ? 12.748 16.770 -14.380 1.00 60.72 172 ALA A C 1
ATOM 1299 O O . ALA A 1 172 ? 13.262 16.226 -15.357 1.00 60.72 172 ALA A O 1
ATOM 1300 N N . ALA A 1 173 ? 11.774 16.187 -13.671 1.00 61.88 173 ALA A N 1
ATOM 1301 C CA . ALA A 1 173 ? 11.246 14.857 -13.981 1.00 61.88 173 ALA A CA 1
ATOM 1302 C C . ALA A 1 173 ? 10.392 14.847 -15.264 1.00 61.88 173 ALA A C 1
ATOM 1304 O O . ALA A 1 173 ? 10.483 13.920 -16.068 1.00 61.88 173 ALA A O 1
ATOM 1305 N N . ILE A 1 174 ? 9.590 15.896 -15.478 1.00 62.84 174 ILE A N 1
ATOM 1306 C CA . ILE A 1 174 ? 8.762 16.063 -16.682 1.00 62.84 174 ILE A CA 1
ATOM 1307 C C . ILE A 1 174 ? 9.657 16.243 -17.921 1.00 62.84 174 ILE A C 1
ATOM 1309 O O . ILE A 1 174 ? 9.461 15.581 -18.939 1.00 62.84 174 ILE A O 1
ATOM 1313 N N . ARG A 1 175 ? 10.688 17.085 -17.811 1.00 69.19 175 ARG A N 1
ATOM 1314 C CA . ARG A 1 175 ? 11.679 17.391 -18.848 1.00 69.19 175 ARG A CA 1
ATOM 1315 C C . ARG A 1 175 ? 12.370 16.151 -19.405 1.00 69.19 175 ARG A C 1
ATOM 1317 O O . ARG A 1 175 ? 12.398 15.993 -20.621 1.00 69.19 175 ARG A O 1
ATOM 1324 N N . ASP A 1 176 ? 12.924 15.288 -18.553 1.00 68.12 176 ASP A N 1
ATOM 1325 C CA . ASP A 1 176 ? 13.705 14.132 -19.026 1.00 68.12 176 ASP A CA 1
ATOM 1326 C C . ASP A 1 176 ? 12.822 13.126 -19.781 1.00 68.12 176 ASP A C 1
ATOM 1328 O O . ASP A 1 176 ? 13.235 12.577 -20.805 1.00 68.12 176 ASP A O 1
ATOM 1332 N N . LEU A 1 177 ? 11.568 12.957 -19.344 1.00 69.06 177 LEU A N 1
ATOM 1333 C CA . LEU A 1 177 ? 10.564 12.160 -20.052 1.00 69.06 177 LEU A CA 1
ATOM 1334 C C . LEU A 1 177 ? 10.153 12.801 -21.390 1.00 69.06 177 LEU A C 1
ATOM 1336 O O . LEU A 1 177 ? 10.059 12.098 -22.398 1.00 69.06 177 LEU A O 1
ATOM 1340 N N . LEU A 1 178 ? 9.952 14.122 -21.437 1.00 73.44 178 LEU A N 1
ATOM 1341 C CA . LEU A 1 178 ? 9.604 14.841 -22.670 1.00 73.44 178 LEU A CA 1
ATOM 1342 C C . LEU A 1 178 ? 10.741 14.856 -23.692 1.00 73.44 178 LEU A C 1
ATOM 1344 O O . LEU A 1 178 ? 10.498 14.646 -24.879 1.00 73.44 178 LEU A O 1
ATOM 1348 N N . PHE A 1 179 ? 11.984 15.045 -23.254 1.00 77.38 179 PHE A N 1
ATOM 1349 C CA . PHE A 1 179 ? 13.153 14.984 -24.127 1.00 77.38 179 PHE A CA 1
ATOM 1350 C C . PHE A 1 179 ? 13.360 13.567 -24.684 1.00 77.38 179 PHE A C 1
ATOM 1352 O O . PHE A 1 179 ? 13.591 13.402 -25.883 1.00 77.38 179 PHE A O 1
ATOM 1359 N N . ALA A 1 180 ? 13.172 12.533 -23.855 1.00 78.31 180 ALA A N 1
ATOM 1360 C CA . ALA A 1 180 ? 13.191 11.143 -24.305 1.00 78.31 180 ALA A CA 1
ATOM 1361 C C . ALA A 1 180 ? 12.063 10.814 -25.303 1.00 78.31 180 ALA A C 1
ATOM 1363 O O . ALA A 1 180 ? 12.285 10.009 -26.208 1.00 78.31 180 ALA A O 1
ATOM 1364 N N . ARG A 1 181 ? 10.876 11.432 -25.181 1.00 81.38 181 ARG A N 1
ATOM 1365 C CA . ARG A 1 181 ? 9.787 11.335 -26.175 1.00 81.38 181 ARG A CA 1
ATOM 1366 C C . ARG A 1 181 ? 10.135 12.059 -27.478 1.00 81.38 181 ARG A C 1
ATOM 1368 O O . ARG A 1 181 ? 10.027 11.454 -28.539 1.00 81.38 181 ARG A O 1
ATOM 1375 N N . LEU A 1 182 ? 10.619 13.304 -27.413 1.00 80.75 182 LEU A N 1
ATOM 1376 C CA . LEU A 1 182 ? 11.035 14.075 -28.594 1.00 80.75 182 LEU A CA 1
ATOM 1377 C C . LEU A 1 182 ? 12.093 13.335 -29.425 1.00 80.75 182 LEU A C 1
ATOM 1379 O O . LEU A 1 182 ? 11.963 13.258 -30.641 1.00 80.75 182 LEU A O 1
ATOM 1383 N N . LEU A 1 183 ? 13.098 12.725 -28.787 1.00 79.75 183 LEU A N 1
ATOM 1384 C CA . LEU A 1 183 ? 14.131 11.948 -29.486 1.00 79.75 183 LEU A CA 1
ATOM 1385 C C . LEU A 1 183 ? 13.630 10.635 -30.125 1.00 79.75 183 LEU A C 1
ATOM 1387 O O . LEU A 1 183 ? 14.382 10.026 -30.884 1.00 79.75 183 LEU A O 1
ATOM 1391 N N . GLN A 1 184 ? 12.399 10.199 -29.838 1.00 81.44 184 GLN A N 1
ATOM 1392 C CA . GLN A 1 184 ? 11.748 9.052 -30.488 1.00 81.44 184 GLN A CA 1
ATOM 1393 C C . GLN A 1 184 ? 10.852 9.462 -31.670 1.00 81.44 184 GLN A C 1
ATOM 1395 O O . GLN A 1 184 ? 10.438 8.594 -32.438 1.00 81.44 184 GLN A O 1
ATOM 1400 N N . LEU A 1 185 ? 10.560 10.757 -31.848 1.00 80.56 185 LEU A N 1
ATOM 1401 C CA . LEU A 1 185 ? 9.795 11.241 -32.998 1.00 80.56 185 LEU A CA 1
ATOM 1402 C C . LEU A 1 185 ? 10.636 11.178 -34.289 1.00 80.56 185 LEU A C 1
ATOM 1404 O O . LEU A 1 185 ? 11.844 11.436 -34.254 1.00 80.56 185 LEU A O 1
ATOM 1408 N N . PRO A 1 186 ? 10.016 10.911 -35.454 1.00 79.31 186 PRO A N 1
ATOM 1409 C CA . PRO A 1 186 ? 10.695 11.022 -36.738 1.00 79.31 186 PRO A CA 1
ATOM 1410 C C . PRO A 1 186 ? 11.047 12.491 -37.010 1.00 79.31 186 PRO A C 1
ATOM 1412 O O . PRO A 1 186 ? 10.178 13.320 -37.285 1.00 79.31 186 PRO A O 1
ATOM 1415 N N . ALA A 1 187 ? 12.333 12.830 -36.926 1.00 78.44 187 ALA A N 1
ATOM 1416 C CA . ALA A 1 187 ? 12.801 14.165 -37.280 1.00 78.44 187 ALA A CA 1
ATOM 1417 C C . ALA A 1 187 ? 12.760 14.389 -38.794 1.00 78.44 187 ALA A C 1
ATOM 1419 O O . ALA A 1 187 ? 13.101 13.511 -39.590 1.00 78.44 187 ALA A O 1
ATOM 1420 N N . VAL A 1 188 ? 12.408 15.610 -39.185 1.00 83.25 188 VAL A N 1
ATOM 1421 C CA . VAL A 1 188 ? 12.472 16.059 -40.574 1.00 83.25 188 VAL A CA 1
ATOM 1422 C C . VAL A 1 188 ? 13.930 16.263 -40.986 1.00 83.25 188 VAL A C 1
ATOM 1424 O O . VAL A 1 188 ? 14.785 16.640 -40.181 1.00 83.25 188 VAL A O 1
ATOM 1427 N N . ASN A 1 189 ? 14.219 16.026 -42.267 1.00 81.88 189 ASN A N 1
ATOM 1428 C CA . ASN A 1 189 ? 15.528 16.267 -42.863 1.00 81.88 189 ASN A CA 1
ATOM 1429 C C . ASN A 1 189 ? 15.878 17.770 -42.829 1.00 81.88 189 ASN A C 1
ATOM 1431 O O . ASN A 1 189 ? 15.599 18.509 -43.772 1.00 81.88 189 ASN A O 1
ATOM 1435 N N . ALA A 1 190 ? 16.527 18.212 -41.750 1.00 82.50 190 ALA A N 1
ATOM 1436 C CA . ALA A 1 190 ? 16.933 19.602 -41.546 1.00 82.50 190 ALA A CA 1
ATOM 1437 C C . ALA A 1 190 ? 17.879 20.131 -42.645 1.00 82.50 190 ALA A C 1
ATOM 1439 O O . ALA A 1 190 ? 17.848 21.318 -42.958 1.00 82.50 190 ALA A O 1
ATOM 1440 N N . LYS A 1 191 ? 18.661 19.257 -43.301 1.00 80.44 191 LYS A N 1
ATOM 1441 C CA . LYS A 1 191 ? 19.464 19.636 -44.479 1.00 80.44 191 LYS A CA 1
ATOM 1442 C C . LYS A 1 191 ? 18.572 19.978 -45.676 1.00 80.44 191 LYS A C 1
ATOM 1444 O O . LYS A 1 191 ? 18.829 20.958 -46.367 1.00 80.44 191 LYS A O 1
ATOM 1449 N N . GLY A 1 192 ? 17.478 19.235 -45.858 1.00 77.94 192 GLY A N 1
ATOM 1450 C CA . GLY A 1 192 ? 16.440 19.523 -46.851 1.00 77.94 192 GLY A CA 1
ATOM 1451 C C . GLY A 1 192 ? 15.666 20.818 -46.581 1.00 77.94 192 GLY A C 1
ATOM 1452 O O . GLY A 1 192 ? 15.390 21.550 -47.526 1.00 77.94 192 GLY A O 1
ATOM 1453 N N . LEU A 1 193 ? 15.385 21.148 -45.312 1.00 80.38 193 LEU A N 1
ATOM 1454 C CA . LEU A 1 193 ? 14.755 22.428 -44.931 1.00 80.38 193 LEU A CA 1
ATOM 1455 C C . LEU A 1 193 ? 15.632 23.649 -45.260 1.00 80.38 193 LEU A C 1
ATOM 1457 O O . LEU A 1 193 ? 15.103 24.713 -45.565 1.00 80.38 193 LEU A O 1
ATOM 1461 N N . LEU A 1 194 ? 16.959 23.493 -45.210 1.00 80.88 194 LEU A N 1
ATOM 1462 C CA . LEU A 1 194 ? 17.935 24.550 -45.509 1.00 80.88 194 LEU A CA 1
ATOM 1463 C C . LEU A 1 194 ? 18.450 24.550 -46.958 1.00 80.88 194 LEU A C 1
ATOM 1465 O O . LEU A 1 194 ? 19.209 25.439 -47.333 1.00 80.88 194 LEU A O 1
ATOM 1469 N N . GLY A 1 195 ? 18.099 23.547 -47.764 1.00 78.31 195 GLY A N 1
ATOM 1470 C CA . GLY A 1 195 ? 18.639 23.376 -49.114 1.00 78.31 195 GLY A CA 1
ATOM 1471 C C . GLY A 1 195 ? 20.133 23.024 -49.181 1.00 78.31 195 GLY A C 1
ATOM 1472 O O . GLY A 1 195 ? 20.812 23.399 -50.137 1.00 78.31 195 GLY A O 1
ATOM 1473 N N . LEU A 1 196 ? 20.652 22.322 -48.166 1.00 82.00 196 LEU A N 1
ATOM 1474 C CA . LEU A 1 196 ? 22.066 21.960 -48.045 1.00 82.00 196 LEU A CA 1
ATOM 1475 C C . LEU A 1 196 ? 22.333 20.518 -48.496 1.00 82.00 196 LEU A C 1
ATOM 1477 O O . LEU A 1 196 ? 21.763 19.563 -47.964 1.00 82.00 196 LEU A O 1
ATOM 1481 N N . GLY A 1 197 ? 23.265 20.362 -49.433 1.00 80.44 197 GLY A N 1
ATOM 1482 C CA . GLY A 1 197 ? 23.877 19.086 -49.783 1.00 80.44 197 GLY A CA 1
ATOM 1483 C C . GLY A 1 197 ? 25.014 18.691 -48.839 1.00 80.44 197 GLY A C 1
ATOM 1484 O O . GLY A 1 197 ? 25.421 19.441 -47.949 1.00 80.44 197 GLY A O 1
ATOM 1485 N N . SER A 1 198 ? 25.532 17.479 -49.041 1.00 78.94 198 SER A N 1
ATOM 1486 C CA . SER A 1 198 ? 26.545 16.850 -48.187 1.00 78.94 198 SER A CA 1
ATOM 1487 C C . SER A 1 198 ? 27.690 16.318 -49.050 1.00 78.94 198 SER A C 1
ATOM 1489 O O . SER A 1 198 ? 27.489 15.368 -49.805 1.00 78.94 198 SER A O 1
ATOM 1491 N N . LEU A 1 199 ? 28.881 16.912 -48.948 1.00 77.62 199 LEU A N 1
ATOM 1492 C CA . LEU A 1 199 ? 30.088 16.460 -49.646 1.00 77.62 199 LEU A CA 1
ATOM 1493 C C . LEU A 1 199 ? 31.004 15.704 -48.682 1.00 77.62 199 LEU A C 1
ATOM 1495 O O . LEU A 1 199 ? 31.524 16.292 -47.740 1.00 77.62 199 LEU A O 1
ATOM 1499 N N . GLN A 1 200 ? 31.232 14.423 -48.961 1.00 76.75 200 GLN A N 1
ATOM 1500 C CA . GLN A 1 200 ? 32.155 13.564 -48.221 1.00 76.75 200 GLN A CA 1
ATOM 1501 C C . GLN A 1 200 ? 33.520 13.475 -48.930 1.00 76.75 200 GLN A C 1
ATOM 1503 O O . GLN A 1 200 ? 33.581 13.174 -50.126 1.00 76.75 200 GLN A O 1
ATOM 1508 N N . LEU A 1 201 ? 34.608 13.695 -48.184 1.00 72.06 201 LEU A N 1
ATOM 1509 C CA . LEU A 1 201 ? 35.996 13.426 -48.590 1.00 72.06 201 LEU A CA 1
ATOM 1510 C C . LEU A 1 201 ? 36.612 12.353 -47.681 1.00 72.06 201 LEU A C 1
ATOM 1512 O O . LEU A 1 201 ? 36.352 12.343 -46.479 1.00 72.06 201 LEU A O 1
ATOM 1516 N N . GLY A 1 202 ? 37.430 11.460 -48.243 1.00 68.69 202 GLY A N 1
ATOM 1517 C CA . GLY A 1 202 ? 38.166 10.432 -47.502 1.00 68.69 202 GLY A CA 1
ATOM 1518 C C . GLY A 1 202 ? 39.633 10.814 -47.300 1.00 68.69 202 GLY A C 1
ATOM 1519 O O . GLY A 1 202 ? 40.254 11.423 -48.175 1.00 68.69 202 GLY A O 1
ATOM 1520 N N . LEU A 1 203 ? 40.205 10.442 -46.156 1.00 65.06 203 LEU A N 1
ATOM 1521 C CA . LEU A 1 203 ? 41.597 10.741 -45.810 1.00 65.06 203 LEU A CA 1
ATOM 1522 C C . LEU A 1 203 ? 42.412 9.447 -45.740 1.00 65.06 203 LEU A C 1
ATOM 1524 O O . LEU A 1 203 ? 42.089 8.551 -44.964 1.00 65.06 203 LEU A O 1
ATOM 1528 N N . ASN A 1 204 ? 43.470 9.322 -46.551 1.00 59.19 204 ASN A N 1
ATOM 1529 C CA . ASN A 1 204 ? 44.339 8.144 -46.513 1.00 59.19 204 ASN A CA 1
ATOM 1530 C C . ASN A 1 204 ? 45.390 8.314 -45.407 1.00 59.19 204 ASN A C 1
ATOM 1532 O O . ASN A 1 204 ? 46.486 8.830 -45.644 1.00 59.19 204 ASN A O 1
ATOM 1536 N N . ALA A 1 205 ? 45.013 7.917 -44.192 1.00 48.84 205 ALA A N 1
ATOM 1537 C CA . ALA A 1 205 ? 45.823 8.033 -42.988 1.00 48.84 205 ALA A CA 1
ATOM 1538 C C . ALA A 1 205 ? 47.061 7.115 -43.023 1.00 48.84 205 ALA A C 1
ATOM 1540 O O . ALA A 1 205 ? 47.035 5.973 -42.568 1.00 48.84 205 ALA A O 1
ATOM 1541 N N . GLY A 1 206 ? 48.177 7.651 -43.522 1.00 53.56 206 GLY A N 1
ATOM 1542 C CA . GLY A 1 206 ? 49.497 7.239 -43.045 1.00 53.56 206 GLY A CA 1
ATOM 1543 C C . GLY A 1 206 ? 49.732 7.734 -41.610 1.00 53.56 206 GLY A C 1
ATOM 1544 O O . GLY A 1 206 ? 48.981 8.564 -41.104 1.00 53.56 206 GLY A O 1
ATOM 1545 N N . ASN A 1 207 ? 50.798 7.256 -40.962 1.00 46.69 207 ASN A N 1
ATOM 1546 C CA . ASN A 1 207 ? 51.032 7.467 -39.523 1.00 46.69 207 ASN A CA 1
ATOM 1547 C C . ASN A 1 207 ? 51.188 8.940 -39.071 1.00 46.69 207 ASN A C 1
ATOM 1549 O O . ASN A 1 207 ? 51.120 9.197 -37.872 1.00 46.69 207 ASN A O 1
ATOM 1553 N N . ASN A 1 208 ? 51.357 9.895 -39.995 1.00 52.97 208 ASN A N 1
ATOM 1554 C CA . ASN A 1 208 ? 51.316 11.333 -39.712 1.00 52.97 208 ASN A CA 1
ATOM 1555 C C . ASN A 1 208 ? 49.989 11.923 -40.212 1.00 52.97 208 ASN A C 1
ATOM 1557 O O . ASN A 1 208 ? 49.752 12.003 -41.418 1.00 52.97 208 ASN A O 1
ATOM 1561 N N . LEU A 1 209 ? 49.142 12.366 -39.281 1.00 53.22 209 LEU A N 1
ATOM 1562 C CA . LEU A 1 209 ? 47.818 12.940 -39.566 1.00 53.22 209 LEU A CA 1
ATOM 1563 C C . LEU A 1 209 ? 47.805 14.477 -39.664 1.00 53.22 209 LEU A C 1
ATOM 1565 O O . LEU A 1 209 ? 46.775 15.047 -40.013 1.00 53.22 209 LEU A O 1
ATOM 1569 N N . GLU A 1 210 ? 48.920 15.147 -39.361 1.00 53.88 210 GLU A N 1
ATOM 1570 C CA . GLU A 1 210 ? 48.969 16.609 -39.179 1.00 53.88 210 GLU A CA 1
ATOM 1571 C C . GLU A 1 210 ? 49.290 17.395 -40.469 1.00 53.88 210 GLU A C 1
ATOM 1573 O O . GLU A 1 210 ? 48.953 18.571 -40.568 1.00 53.88 210 GLU A O 1
ATOM 1578 N N . ASP A 1 211 ? 49.854 16.745 -41.495 1.00 60.41 211 ASP A N 1
ATOM 1579 C CA . ASP A 1 211 ? 50.337 17.396 -42.729 1.00 60.41 211 ASP A CA 1
ATOM 1580 C C . ASP A 1 211 ? 49.283 17.532 -43.851 1.00 60.41 211 ASP A C 1
ATOM 1582 O O . ASP A 1 211 ? 49.614 17.906 -44.978 1.00 60.41 211 ASP A O 1
ATOM 1586 N N . CYS A 1 212 ? 48.009 17.210 -43.606 1.00 70.62 212 CYS A N 1
ATOM 1587 C CA . CYS A 1 212 ? 46.954 17.272 -44.626 1.00 70.62 212 CYS A CA 1
ATOM 1588 C C . CYS A 1 212 ? 46.182 18.596 -44.567 1.00 70.62 212 CYS A C 1
ATOM 1590 O O . CYS A 1 212 ? 45.663 18.975 -43.518 1.00 70.62 212 CYS A O 1
ATOM 1592 N N . THR A 1 213 ? 46.064 19.280 -45.708 1.00 73.12 213 THR A N 1
ATOM 1593 C CA . THR A 1 213 ? 45.392 20.581 -45.825 1.00 73.12 213 THR A CA 1
ATOM 1594 C C . THR A 1 213 ? 44.636 20.691 -47.145 1.00 73.12 213 THR A C 1
ATOM 1596 O O . THR A 1 213 ? 45.187 20.428 -48.215 1.00 73.12 213 THR A O 1
ATOM 1599 N N . VAL A 1 214 ? 43.394 21.174 -47.086 1.00 75.31 214 VAL A N 1
ATOM 1600 C CA . VAL A 1 214 ? 42.579 21.505 -48.265 1.00 75.31 214 VAL A CA 1
ATOM 1601 C C . VAL A 1 214 ? 42.256 22.999 -48.295 1.00 75.31 214 VAL A C 1
ATOM 1603 O O . VAL A 1 214 ? 42.116 23.636 -47.251 1.00 75.31 214 VAL A O 1
ATOM 1606 N N . ARG A 1 215 ? 42.132 23.573 -49.494 1.00 77.56 215 ARG A N 1
ATOM 1607 C CA . ARG A 1 215 ? 41.553 24.902 -49.713 1.00 77.56 215 ARG A CA 1
ATOM 1608 C C . ARG A 1 215 ? 40.147 24.729 -50.277 1.00 77.56 215 ARG A C 1
ATOM 1610 O O . ARG A 1 215 ? 39.970 24.103 -51.321 1.00 77.56 215 ARG A O 1
ATOM 1617 N N . PHE A 1 216 ? 39.161 25.292 -49.589 1.00 72.31 216 PHE A N 1
ATOM 1618 C CA . PHE A 1 216 ? 37.762 25.318 -50.002 1.00 72.31 216 PHE A CA 1
ATOM 1619 C C . PHE A 1 216 ? 37.340 26.774 -50.194 1.00 72.31 216 PHE A C 1
ATOM 1621 O O . PHE A 1 216 ? 37.439 27.550 -49.248 1.00 72.31 216 PHE A O 1
ATOM 1628 N N . VAL A 1 217 ? 36.903 27.151 -51.404 1.00 68.88 217 VAL A N 1
ATOM 1629 C CA . VAL A 1 217 ? 36.443 28.523 -51.734 1.00 68.88 217 VAL A CA 1
ATOM 1630 C C . VAL A 1 217 ? 37.406 29.594 -51.175 1.00 68.88 217 VAL A C 1
ATOM 1632 O O . VAL A 1 217 ? 37.048 30.497 -50.432 1.00 68.88 217 VAL A O 1
ATOM 1635 N N . GLY A 1 218 ? 38.698 29.443 -51.485 1.00 66.12 218 GLY A N 1
ATOM 1636 C CA . GLY A 1 218 ? 39.761 30.353 -51.040 1.00 66.12 218 GLY A CA 1
ATOM 1637 C C . GLY A 1 218 ? 40.315 30.099 -49.629 1.00 66.12 218 GLY A C 1
ATOM 1638 O O . GLY A 1 218 ? 41.503 30.343 -49.409 1.00 66.12 218 GLY A O 1
ATOM 1639 N N . VAL A 1 219 ? 39.535 29.553 -48.690 1.00 68.81 219 VAL A N 1
ATOM 1640 C CA . VAL A 1 219 ? 39.986 29.347 -47.302 1.00 68.81 219 VAL A CA 1
ATOM 1641 C C . VAL A 1 219 ? 40.681 28.003 -47.113 1.00 68.81 219 VAL A C 1
ATOM 1643 O O . VAL A 1 219 ? 40.162 26.938 -47.444 1.00 68.81 219 VAL A O 1
ATOM 1646 N N . GLN A 1 220 ? 41.880 28.067 -46.539 1.00 74.50 220 GLN A N 1
ATOM 1647 C CA . GLN A 1 220 ? 42.729 26.926 -46.216 1.00 74.50 220 GLN A CA 1
ATOM 1648 C C . GLN A 1 220 ? 42.364 26.343 -44.840 1.00 74.50 220 GLN A C 1
ATOM 1650 O O . GLN A 1 220 ? 42.224 27.087 -43.868 1.00 74.50 220 GLN A O 1
ATOM 1655 N N . MET A 1 221 ? 42.215 25.018 -44.747 1.00 70.31 221 MET A N 1
ATOM 1656 C CA . MET A 1 221 ? 41.840 24.314 -43.515 1.00 70.31 221 MET A CA 1
ATOM 1657 C C . MET A 1 221 ? 42.552 22.956 -43.376 1.00 70.31 221 MET A C 1
ATOM 1659 O O . MET A 1 221 ? 42.705 22.244 -44.374 1.00 70.31 221 MET A O 1
ATOM 1663 N N . PRO A 1 222 ? 42.968 22.571 -42.155 1.00 70.38 222 PRO A N 1
ATOM 1664 C CA . PRO A 1 222 ? 43.586 21.275 -41.914 1.00 70.38 222 PRO A CA 1
ATOM 1665 C C . PRO A 1 222 ? 42.549 20.148 -41.982 1.00 70.38 222 PRO A C 1
ATOM 1667 O O . PRO A 1 222 ? 41.423 20.271 -41.483 1.00 70.38 222 PRO A O 1
ATOM 1670 N N . CYS A 1 223 ? 42.959 19.019 -42.548 1.00 68.38 223 CYS A N 1
ATOM 1671 C CA . CYS A 1 223 ? 42.249 17.757 -42.398 1.00 68.38 223 CYS A CA 1
ATOM 1672 C C . CYS A 1 223 ? 42.304 17.319 -40.917 1.00 68.38 223 CYS A C 1
ATOM 1674 O O . CYS A 1 223 ? 43.216 17.697 -40.181 1.00 68.38 223 CYS A O 1
ATOM 1676 N N . ARG A 1 224 ? 41.331 16.531 -40.446 1.00 63.94 224 ARG A N 1
ATOM 1677 C CA . ARG A 1 224 ? 41.271 16.047 -39.050 1.00 63.94 224 ARG A CA 1
ATOM 1678 C C . ARG A 1 224 ? 41.186 14.522 -39.010 1.00 63.94 224 ARG A C 1
ATOM 1680 O O . ARG A 1 224 ? 40.766 13.913 -39.983 1.00 63.94 224 ARG A O 1
ATOM 1687 N N . SER A 1 225 ? 41.550 13.910 -37.882 1.00 52.69 225 SER A N 1
ATOM 1688 C CA . SER A 1 225 ? 41.727 12.456 -37.705 1.00 52.69 225 SER A CA 1
ATOM 1689 C C . SER A 1 225 ? 40.436 11.611 -37.670 1.00 52.69 225 SER A C 1
ATOM 1691 O O . SER A 1 225 ? 40.349 10.643 -36.917 1.00 52.69 225 SER A O 1
ATOM 1693 N N . ALA A 1 226 ? 39.424 11.977 -38.455 1.00 52.47 226 ALA A N 1
ATOM 1694 C CA . ALA A 1 226 ? 38.305 11.109 -38.805 1.00 52.47 226 ALA A CA 1
ATOM 1695 C C . ALA A 1 226 ? 38.561 10.534 -40.206 1.00 52.47 226 ALA A C 1
ATOM 1697 O O . ALA A 1 226 ? 39.045 11.247 -41.080 1.00 52.47 226 ALA A O 1
ATOM 1698 N N . GLU A 1 227 ? 38.211 9.269 -40.453 1.00 51.78 227 GLU A N 1
ATOM 1699 C CA . GLU A 1 227 ? 38.438 8.612 -41.757 1.00 51.78 227 GLU A CA 1
ATOM 1700 C C . GLU A 1 227 ? 37.741 9.332 -42.931 1.00 51.78 227 GLU A C 1
ATOM 1702 O O . GLU A 1 227 ? 38.125 9.177 -44.094 1.00 51.78 227 GLU A O 1
ATOM 1707 N N . GLN A 1 228 ? 36.697 10.112 -42.626 1.00 60.12 228 GLN A N 1
ATOM 1708 C CA . GLN A 1 228 ? 35.870 10.851 -43.574 1.00 60.12 228 GLN A CA 1
ATOM 1709 C C . GLN A 1 228 ? 35.521 12.239 -43.007 1.00 60.12 228 GLN A C 1
ATOM 1711 O O . GLN A 1 228 ? 35.135 12.347 -41.843 1.00 60.12 228 GLN A O 1
ATOM 1716 N N . GLN A 1 229 ? 35.623 13.286 -43.832 1.00 68.06 229 GLN A N 1
ATOM 1717 C CA . GLN A 1 229 ? 35.155 14.644 -43.523 1.00 68.06 229 GLN A CA 1
ATOM 1718 C C . GLN A 1 229 ? 33.928 14.994 -44.372 1.00 68.06 229 GLN A C 1
ATOM 1720 O O . GLN A 1 229 ? 33.976 14.871 -45.598 1.00 68.06 229 GLN A O 1
ATOM 1725 N N . ASP A 1 230 ? 32.863 15.477 -43.722 1.00 75.94 230 ASP A N 1
ATOM 1726 C CA . ASP A 1 230 ? 31.572 15.760 -44.356 1.00 75.94 230 ASP A CA 1
ATOM 1727 C C . ASP A 1 230 ? 31.219 17.253 -44.285 1.00 75.94 230 ASP A C 1
ATOM 1729 O O . ASP A 1 230 ? 30.845 17.779 -43.235 1.00 75.94 230 ASP A O 1
ATOM 1733 N N . PHE A 1 231 ? 31.278 17.928 -45.431 1.00 78.62 231 PHE A N 1
ATOM 1734 C CA . PHE A 1 231 ? 30.993 19.355 -45.588 1.00 78.62 231 PHE A CA 1
ATOM 1735 C C . PHE A 1 231 ? 29.529 19.599 -45.983 1.00 78.62 231 PHE A C 1
ATOM 1737 O O . PHE A 1 231 ? 28.990 18.916 -46.858 1.00 78.62 231 PHE A O 1
ATOM 1744 N N . LEU A 1 232 ? 28.894 20.589 -45.355 1.00 80.38 232 LEU A N 1
ATOM 1745 C CA . LEU A 1 232 ? 27.551 21.076 -45.680 1.00 80.38 232 LEU A CA 1
ATOM 1746 C C . LEU A 1 232 ? 27.639 22.244 -46.655 1.00 80.38 232 LEU A C 1
ATOM 1748 O O . LEU A 1 232 ? 28.224 23.276 -46.325 1.00 80.38 232 LEU A O 1
ATOM 1752 N N . LEU A 1 233 ? 27.040 22.084 -47.835 1.00 78.38 233 LEU A N 1
ATOM 1753 C CA . LEU A 1 233 ? 27.195 23.011 -48.956 1.00 78.38 233 LEU A CA 1
ATOM 1754 C C . LEU A 1 233 ? 25.835 23.397 -49.559 1.00 78.38 233 LEU A C 1
ATOM 1756 O O . LEU A 1 233 ? 25.004 22.508 -49.757 1.00 78.38 233 LEU A O 1
ATOM 1760 N N . PRO A 1 234 ? 25.587 24.677 -49.888 1.00 78.81 234 PRO A N 1
ATOM 1761 C CA . PRO A 1 234 ? 24.392 25.081 -50.627 1.00 78.81 234 PRO A CA 1
ATOM 1762 C C . PRO A 1 234 ? 24.441 24.597 -52.085 1.00 78.81 234 PRO A C 1
ATOM 1764 O O . PRO A 1 234 ? 25.509 24.258 -52.603 1.00 78.81 234 PRO A O 1
ATOM 1767 N N . VAL A 1 235 ? 23.281 24.602 -52.750 1.00 80.31 235 VAL A N 1
ATOM 1768 C CA . VAL A 1 235 ? 23.145 24.332 -54.195 1.00 80.31 235 VAL A CA 1
ATOM 1769 C C . VAL A 1 235 ? 24.121 25.186 -55.009 1.00 80.31 235 VAL A C 1
ATOM 1771 O O . VAL A 1 235 ? 24.225 26.392 -54.788 1.00 80.31 235 VAL A O 1
ATOM 1774 N N . GLY A 1 236 ? 24.816 24.564 -55.962 1.00 80.19 236 GLY A N 1
ATOM 1775 C CA . GLY A 1 236 ? 25.798 25.215 -56.829 1.00 80.19 236 GLY A CA 1
ATOM 1776 C C . GLY A 1 236 ? 27.100 24.429 -56.989 1.00 80.19 236 GLY A C 1
ATOM 1777 O O . GLY A 1 236 ? 27.275 23.338 -56.445 1.00 80.19 236 GLY A O 1
ATOM 1778 N N . VAL A 1 237 ? 28.030 25.009 -57.751 1.00 80.88 237 VAL A N 1
ATOM 1779 C CA . VAL A 1 237 ? 29.323 24.399 -58.088 1.00 80.88 237 VAL A CA 1
ATOM 1780 C C . VAL A 1 237 ? 30.419 24.919 -57.159 1.00 80.88 237 VAL A C 1
ATOM 1782 O O . VAL A 1 237 ? 30.712 26.112 -57.132 1.00 80.88 237 VAL A O 1
ATOM 1785 N N . HIS A 1 238 ? 31.065 24.003 -56.441 1.00 81.81 238 HIS A N 1
ATOM 1786 C CA . HIS A 1 238 ? 32.113 24.274 -55.458 1.00 81.81 238 HIS A CA 1
ATOM 1787 C C . HIS A 1 238 ? 33.453 23.691 -55.916 1.00 81.81 238 HIS A C 1
ATOM 1789 O O . HIS A 1 238 ? 33.508 22.573 -56.437 1.00 81.81 238 HIS A O 1
ATOM 1795 N N . LYS A 1 239 ? 34.544 24.435 -55.701 1.00 81.44 239 LYS A N 1
ATOM 1796 C CA . LYS A 1 239 ? 35.917 24.000 -56.010 1.00 81.44 239 LYS A CA 1
ATOM 1797 C C . LYS A 1 239 ? 36.701 23.692 -54.738 1.00 81.44 239 LYS A C 1
ATOM 1799 O O . LYS A 1 239 ? 36.638 24.454 -53.770 1.00 81.44 239 LYS A O 1
ATOM 1804 N N . LEU A 1 240 ? 37.456 22.596 -54.776 1.00 78.38 240 LEU A N 1
ATOM 1805 C CA . LEU A 1 240 ? 38.335 22.146 -53.702 1.00 78.38 240 LEU A CA 1
ATOM 1806 C C . LEU A 1 240 ? 39.725 21.839 -54.265 1.00 78.38 240 LEU A C 1
ATOM 1808 O O . LEU A 1 240 ? 39.852 21.082 -55.226 1.00 78.38 240 LEU A O 1
ATOM 1812 N N . GLU A 1 241 ? 40.756 22.386 -53.632 1.00 81.19 241 GLU A N 1
ATOM 1813 C CA . GLU A 1 241 ? 42.160 22.193 -54.009 1.00 81.19 241 GLU A CA 1
ATOM 1814 C C . GLU A 1 241 ? 42.906 21.523 -52.847 1.00 81.19 241 GLU A C 1
ATOM 1816 O O . GLU A 1 241 ? 42.940 22.065 -51.736 1.00 81.19 241 GLU A O 1
ATOM 1821 N N . VAL A 1 242 ? 43.537 20.368 -53.069 1.00 76.69 242 VAL A N 1
ATOM 1822 C CA . VAL A 1 242 ? 44.358 19.714 -52.034 1.00 76.69 242 VAL A CA 1
ATOM 1823 C C . VAL A 1 242 ? 45.722 20.401 -51.979 1.00 76.69 242 VAL A C 1
ATOM 1825 O O . VAL A 1 242 ? 46.499 20.307 -52.920 1.00 76.69 242 VAL A O 1
ATOM 1828 N N . GLN A 1 243 ? 46.016 21.102 -50.882 1.00 76.50 243 GLN A N 1
ATOM 1829 C CA . GLN A 1 243 ? 47.283 21.827 -50.714 1.00 76.50 243 GLN A CA 1
ATOM 1830 C C . GLN A 1 243 ? 48.399 20.915 -50.190 1.00 76.50 243 GLN A C 1
ATOM 1832 O O . GLN A 1 243 ? 49.564 21.098 -50.534 1.00 76.50 243 GLN A O 1
ATOM 1837 N N . SER A 1 244 ? 48.054 19.941 -49.341 1.00 74.38 244 SER A N 1
ATOM 1838 C CA . SER A 1 244 ? 49.000 18.978 -48.770 1.00 74.38 244 SER A CA 1
ATOM 1839 C C . SER A 1 244 ? 48.293 17.706 -48.279 1.00 74.38 244 SER A C 1
ATOM 1841 O O . SER A 1 244 ? 47.084 17.703 -48.038 1.00 74.38 244 SER A O 1
ATOM 1843 N N . GLY A 1 245 ? 49.050 16.620 -48.095 1.00 72.44 245 GLY A N 1
ATOM 1844 C CA . GLY A 1 245 ? 48.545 15.327 -47.615 1.00 72.44 245 GLY A CA 1
ATOM 1845 C C . GLY A 1 245 ? 48.052 14.380 -48.717 1.00 72.44 245 GLY A C 1
ATOM 1846 O O . GLY A 1 245 ? 48.303 14.588 -49.902 1.00 72.44 245 GLY A O 1
ATOM 1847 N N . ARG A 1 246 ? 47.377 13.290 -48.320 1.00 72.62 246 ARG A N 1
ATOM 1848 C CA . ARG A 1 246 ? 46.871 12.237 -49.226 1.00 72.62 246 ARG A CA 1
ATOM 1849 C C . ARG A 1 246 ? 45.354 12.087 -49.092 1.00 72.62 246 ARG A C 1
ATOM 1851 O O . ARG A 1 246 ? 44.861 11.284 -48.300 1.00 72.62 246 ARG A O 1
ATOM 1858 N N . VAL A 1 247 ? 44.618 12.863 -49.881 1.00 74.00 247 VAL A N 1
ATOM 1859 C CA . VAL A 1 247 ? 43.147 12.842 -49.921 1.00 74.00 247 VAL A CA 1
ATOM 1860 C C . VAL A 1 247 ? 42.667 11.853 -50.990 1.00 74.00 247 VAL A C 1
ATOM 1862 O O . VAL A 1 247 ? 43.317 11.655 -52.021 1.00 74.00 247 VAL A O 1
ATOM 1865 N N . PHE A 1 248 ? 41.518 11.223 -50.759 1.00 75.88 248 PHE A N 1
ATOM 1866 C CA . PHE A 1 248 ? 40.819 10.426 -51.762 1.00 75.88 248 PHE A CA 1
ATOM 1867 C C . PHE A 1 248 ? 39.315 10.695 -51.749 1.00 75.88 248 PHE A C 1
ATOM 1869 O O . PHE A 1 248 ? 38.752 11.241 -50.799 1.00 75.88 248 PHE A O 1
ATOM 1876 N N . LYS A 1 249 ? 38.639 10.265 -52.810 1.00 74.44 249 LYS A N 1
ATOM 1877 C CA . LYS A 1 249 ? 37.181 10.234 -52.878 1.00 74.44 249 LYS A CA 1
ATOM 1878 C C . LYS A 1 249 ? 36.715 8.869 -53.358 1.00 74.44 249 LYS A C 1
ATOM 1880 O O . LYS A 1 249 ? 37.321 8.290 -54.254 1.00 74.44 249 LYS A O 1
ATOM 1885 N N . SER A 1 250 ? 35.678 8.338 -52.718 1.00 66.56 250 SER A N 1
ATOM 1886 C CA . SER A 1 250 ? 35.121 7.024 -53.037 1.00 66.56 250 SER A CA 1
ATOM 1887 C C . SER A 1 250 ? 33.746 7.178 -53.673 1.00 66.56 250 SER A C 1
ATOM 1889 O O . SER A 1 250 ? 32.892 7.885 -53.137 1.00 66.56 250 SER A O 1
ATOM 1891 N N . THR A 1 251 ? 33.528 6.501 -54.797 1.00 64.25 251 THR A N 1
ATOM 1892 C CA . THR A 1 251 ? 32.230 6.421 -55.479 1.00 64.25 251 THR A CA 1
ATOM 1893 C C . THR A 1 251 ? 32.033 5.018 -56.027 1.00 64.25 251 THR A C 1
ATOM 1895 O O . THR A 1 251 ? 32.840 4.551 -56.826 1.00 64.25 251 THR A O 1
ATOM 1898 N N . ASN A 1 252 ? 30.957 4.348 -55.598 1.00 53.25 252 ASN A N 1
ATOM 1899 C CA . ASN A 1 252 ? 30.561 3.004 -56.038 1.00 53.25 252 ASN A CA 1
ATOM 1900 C C . ASN A 1 252 ? 31.742 2.012 -56.102 1.00 53.25 252 ASN A C 1
ATOM 1902 O O . ASN A 1 252 ? 32.018 1.418 -57.139 1.00 53.25 252 ASN A O 1
ATOM 1906 N N . THR A 1 253 ? 32.433 1.847 -54.968 1.00 58.81 253 THR A N 1
ATOM 1907 C CA . THR A 1 253 ? 33.652 1.032 -54.746 1.00 58.81 253 THR A CA 1
ATOM 1908 C C . THR A 1 253 ? 34.963 1.551 -55.354 1.00 58.81 253 THR A C 1
ATOM 1910 O O . THR A 1 253 ? 36.027 1.160 -54.876 1.00 58.81 253 THR A O 1
ATOM 1913 N N . THR A 1 254 ? 34.939 2.481 -56.313 1.00 63.94 254 THR A N 1
ATOM 1914 C CA . THR A 1 254 ? 36.170 3.060 -56.877 1.00 63.94 254 THR A CA 1
ATOM 1915 C C . THR A 1 254 ? 36.736 4.149 -55.967 1.00 63.94 254 THR A C 1
ATOM 1917 O O . THR A 1 254 ? 36.069 5.146 -55.686 1.00 63.94 254 THR A O 1
ATOM 1920 N N . VAL A 1 255 ? 37.992 3.980 -55.540 1.00 72.00 255 VAL A N 1
ATOM 1921 C CA . VAL A 1 255 ? 38.758 4.978 -54.777 1.00 72.00 255 VAL A CA 1
ATOM 1922 C C . VAL A 1 255 ? 39.621 5.804 -55.727 1.00 72.00 255 VAL A C 1
ATOM 1924 O O . VAL A 1 255 ? 40.593 5.314 -56.299 1.00 72.00 255 VAL A O 1
ATOM 1927 N N . HIS A 1 256 ? 39.283 7.082 -55.866 1.00 73.19 256 HIS A N 1
ATOM 1928 C CA . HIS A 1 256 ? 40.043 8.061 -56.631 1.00 73.19 256 HIS A CA 1
ATOM 1929 C C . HIS A 1 256 ? 40.967 8.835 -55.686 1.00 73.19 256 HIS A C 1
ATOM 1931 O O . HIS A 1 256 ? 40.509 9.692 -54.929 1.00 73.19 256 HIS A O 1
ATOM 1937 N N . PHE A 1 257 ? 42.267 8.538 -55.720 1.00 75.56 257 PHE A N 1
ATOM 1938 C CA . PHE A 1 257 ? 43.280 9.375 -55.073 1.00 75.56 257 PHE A CA 1
ATOM 1939 C C . PHE A 1 257 ? 43.441 10.697 -55.831 1.00 75.56 257 PHE A C 1
ATOM 1941 O O . PHE A 1 257 ? 43.399 10.717 -57.064 1.00 75.56 257 PHE A O 1
ATOM 1948 N N . ILE A 1 258 ? 43.616 11.779 -55.075 1.00 75.81 258 ILE A N 1
ATOM 1949 C CA . ILE A 1 258 ? 43.668 13.159 -55.566 1.00 75.81 258 ILE A CA 1
ATOM 1950 C C . ILE A 1 258 ? 45.111 13.658 -55.410 1.00 75.81 258 ILE A C 1
ATOM 1952 O O . ILE A 1 258 ? 45.685 13.557 -54.323 1.00 75.81 258 ILE A O 1
ATOM 1956 N N . SER A 1 259 ? 45.713 14.142 -56.498 1.00 71.38 259 SER A N 1
ATOM 1957 C CA . SER A 1 259 ? 47.054 14.749 -56.488 1.00 71.38 259 SER A CA 1
ATOM 1958 C C . SER A 1 259 ? 47.060 16.121 -55.795 1.00 71.38 259 SER A C 1
ATOM 1960 O O . SER A 1 259 ? 46.026 16.774 -55.685 1.00 71.38 259 SER A O 1
ATOM 1962 N N . LEU A 1 260 ? 48.244 16.620 -55.426 1.00 71.94 260 LEU A N 1
ATOM 1963 C CA . LEU A 1 260 ? 48.441 18.022 -55.011 1.00 71.94 260 LEU A CA 1
ATOM 1964 C C . LEU A 1 260 ? 48.220 19.025 -56.166 1.00 71.94 260 LEU A C 1
ATOM 1966 O O . LEU A 1 260 ? 48.131 20.227 -55.947 1.00 71.94 260 LEU A O 1
ATOM 1970 N N . THR A 1 261 ? 48.150 18.526 -57.403 1.00 69.88 261 THR A N 1
ATOM 1971 C CA . THR A 1 261 ? 47.819 19.282 -58.622 1.00 69.88 261 THR A CA 1
ATOM 1972 C C . THR A 1 261 ? 46.345 19.176 -59.022 1.00 69.88 261 THR A C 1
ATOM 1974 O O . THR A 1 261 ? 45.902 19.907 -59.903 1.00 69.88 261 THR A O 1
ATOM 1977 N N . ASP A 1 262 ? 45.589 18.253 -58.421 1.00 74.38 262 ASP A N 1
ATOM 1978 C CA . ASP A 1 262 ? 44.226 17.925 -58.839 1.00 74.38 262 ASP A CA 1
ATOM 1979 C C . ASP A 1 262 ? 43.220 18.902 -58.205 1.00 74.38 262 ASP A C 1
ATOM 1981 O O . ASP A 1 262 ? 43.152 19.043 -56.980 1.00 74.38 262 ASP A O 1
ATOM 1985 N N . THR A 1 263 ? 42.370 19.526 -59.026 1.00 77.12 263 THR A N 1
ATOM 1986 C CA . THR A 1 263 ? 41.226 20.312 -58.528 1.00 77.12 263 THR A CA 1
ATOM 1987 C C . THR A 1 263 ? 39.954 19.475 -58.579 1.00 77.12 263 THR A C 1
ATOM 1989 O O . THR A 1 263 ? 39.561 18.996 -59.643 1.00 77.12 263 THR A O 1
ATOM 1992 N N . ILE A 1 264 ? 39.270 19.329 -57.442 1.00 81.06 264 ILE A N 1
ATOM 1993 C CA . ILE A 1 264 ? 37.951 18.690 -57.379 1.00 81.06 264 ILE A CA 1
ATOM 1994 C C . ILE A 1 264 ? 36.887 19.748 -57.669 1.00 81.06 264 ILE A C 1
ATOM 1996 O O . ILE A 1 264 ? 36.810 20.767 -56.978 1.00 81.06 264 ILE A O 1
ATOM 2000 N N . VAL A 1 265 ? 36.019 19.480 -58.640 1.00 83.12 265 VAL A N 1
ATOM 2001 C CA . VAL A 1 265 ? 34.814 20.279 -58.891 1.00 83.12 265 VAL A CA 1
ATOM 2002 C C . VAL A 1 265 ? 33.601 19.455 -58.472 1.00 83.12 265 VAL A C 1
ATOM 2004 O O . VAL A 1 265 ? 33.305 18.431 -59.088 1.00 83.12 265 VAL A O 1
ATOM 2007 N N . GLN A 1 266 ? 32.914 19.881 -57.410 1.00 84.88 266 GLN A N 1
ATOM 2008 C CA . GLN A 1 266 ? 31.679 19.260 -56.928 1.00 84.88 266 GLN A CA 1
ATOM 2009 C C . GLN A 1 266 ? 30.477 20.131 -57.284 1.00 84.88 266 GLN A C 1
ATOM 2011 O O . GLN A 1 266 ? 30.444 21.304 -56.928 1.00 84.88 266 GLN A O 1
ATOM 2016 N N . ASN A 1 267 ? 29.454 19.537 -57.893 1.00 83.94 267 ASN A N 1
ATOM 2017 C CA . ASN A 1 267 ? 28.147 20.168 -58.045 1.00 83.94 267 ASN A CA 1
ATOM 2018 C C . ASN A 1 267 ? 27.187 19.696 -56.936 1.00 83.94 267 ASN A C 1
ATOM 2020 O O . ASN A 1 267 ? 27.153 18.506 -56.610 1.00 83.94 267 ASN A O 1
ATOM 2024 N N . ILE A 1 268 ? 26.446 20.614 -56.323 1.00 82.88 268 ILE A N 1
ATOM 2025 C CA . ILE A 1 268 ? 25.377 20.313 -55.366 1.00 82.88 268 ILE A CA 1
ATOM 2026 C C . ILE A 1 268 ? 24.057 20.676 -56.028 1.00 82.88 268 ILE A C 1
ATOM 2028 O O . ILE A 1 268 ? 23.816 21.844 -56.327 1.00 82.88 268 ILE A O 1
ATOM 2032 N N . GLU A 1 269 ? 23.197 19.686 -56.234 1.00 82.06 269 GLU A N 1
ATOM 2033 C CA . GLU A 1 269 ? 21.949 19.843 -56.981 1.00 82.06 269 GLU A CA 1
ATOM 2034 C C . GLU A 1 269 ? 20.749 19.383 -56.155 1.00 82.06 269 GLU A C 1
ATOM 2036 O O . GLU A 1 269 ? 20.877 18.638 -55.178 1.00 82.06 269 GLU A O 1
ATOM 2041 N N . LYS A 1 270 ? 19.568 19.858 -56.552 1.00 82.06 270 LYS A N 1
ATOM 2042 C CA . LYS A 1 270 ? 18.287 19.452 -55.980 1.00 82.06 270 LYS A CA 1
ATOM 2043 C C . LYS A 1 270 ? 17.658 18.389 -56.880 1.00 82.06 270 LYS A C 1
ATOM 2045 O O . LYS A 1 270 ? 17.497 18.644 -58.069 1.00 82.06 270 LYS A O 1
ATOM 2050 N N . ASP A 1 271 ? 17.310 17.227 -56.330 1.00 76.88 271 ASP A N 1
ATOM 2051 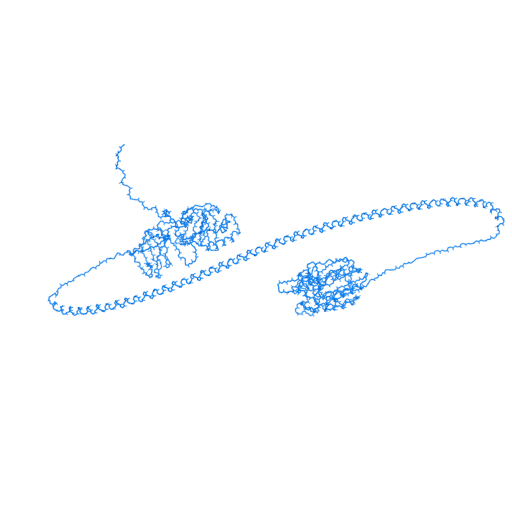C CA . ASP A 1 271 ? 16.678 16.144 -57.095 1.00 76.88 271 ASP A CA 1
ATOM 2052 C C . ASP A 1 271 ? 15.148 16.312 -57.218 1.00 76.88 271 ASP A C 1
ATOM 2054 O O . ASP A 1 271 ? 14.518 17.096 -56.498 1.00 76.88 271 ASP A O 1
ATOM 2058 N N . ASP A 1 272 ? 14.534 15.519 -58.103 1.00 72.94 272 ASP A N 1
ATOM 2059 C CA . ASP A 1 272 ? 13.076 15.481 -58.329 1.00 72.94 272 ASP A CA 1
ATOM 2060 C C . ASP A 1 272 ? 12.266 15.067 -57.082 1.00 72.94 272 ASP A C 1
ATOM 2062 O O . ASP A 1 272 ? 11.041 15.179 -57.051 1.00 72.94 272 ASP A O 1
ATOM 2066 N N . ARG A 1 273 ? 12.941 14.568 -56.040 1.00 71.75 273 ARG A N 1
ATOM 2067 C CA . ARG A 1 273 ? 12.370 14.156 -54.751 1.00 71.75 273 ARG A CA 1
ATOM 2068 C C . ARG A 1 273 ? 12.613 15.201 -53.654 1.00 71.75 273 ARG A C 1
ATOM 2070 O O . ARG A 1 273 ? 12.370 14.917 -52.483 1.00 71.75 273 ARG A O 1
ATOM 2077 N N . ASN A 1 274 ? 13.052 16.408 -54.024 1.00 66.38 274 ASN A N 1
ATOM 2078 C CA . ASN A 1 274 ? 13.324 17.534 -53.129 1.00 66.38 274 ASN A CA 1
ATOM 2079 C C . ASN A 1 274 ? 14.470 17.267 -52.117 1.00 66.38 274 ASN A C 1
ATOM 2081 O O . ASN A 1 274 ? 14.563 17.935 -51.084 1.00 66.38 274 ASN A O 1
ATOM 2085 N N . ASN A 1 275 ? 15.369 16.323 -52.410 1.00 74.62 275 ASN A N 1
ATOM 2086 C CA . ASN A 1 275 ? 16.636 16.151 -51.699 1.00 74.62 275 ASN A CA 1
ATOM 2087 C C . ASN A 1 275 ? 17.716 17.057 -52.293 1.00 74.62 275 ASN A C 1
ATOM 2089 O O . ASN A 1 275 ? 17.627 17.492 -53.438 1.00 74.62 275 ASN A O 1
ATOM 2093 N N . TYR A 1 276 ? 18.769 17.288 -51.514 1.00 80.75 276 TYR A N 1
ATOM 2094 C CA . TYR A 1 276 ? 19.915 18.106 -51.892 1.00 80.75 276 TYR A CA 1
ATOM 2095 C C . TYR A 1 276 ? 21.157 17.217 -51.842 1.00 80.75 276 TYR A C 1
ATOM 2097 O O . TYR A 1 276 ? 21.528 16.714 -50.778 1.00 80.75 276 TYR A O 1
ATOM 2105 N N . LEU A 1 277 ? 21.742 16.939 -53.006 1.00 77.12 277 LEU A N 1
ATOM 2106 C CA . LEU A 1 277 ? 22.703 15.854 -53.204 1.00 77.12 277 LEU A CA 1
ATOM 2107 C C . LEU A 1 277 ? 23.979 16.353 -53.883 1.00 77.12 277 LEU A C 1
ATOM 2109 O O . LEU A 1 277 ? 23.949 17.211 -54.762 1.00 77.12 277 LEU A O 1
ATOM 2113 N N . ALA A 1 278 ? 25.111 15.771 -53.488 1.00 73.12 278 ALA A N 1
ATOM 2114 C CA . ALA A 1 278 ? 26.352 15.888 -54.236 1.00 73.12 278 ALA A CA 1
ATOM 2115 C C . ALA A 1 278 ? 26.273 14.964 -55.458 1.00 73.12 278 ALA A C 1
ATOM 2117 O O . ALA A 1 278 ? 26.266 13.741 -55.305 1.00 73.12 278 ALA A O 1
ATOM 2118 N N . THR A 1 279 ? 26.177 15.541 -56.656 1.00 72.50 279 THR A N 1
ATOM 2119 C CA . THR A 1 279 ? 26.101 14.780 -57.912 1.00 72.50 279 THR A CA 1
ATOM 2120 C C . THR A 1 279 ? 27.505 14.428 -58.425 1.00 72.50 279 THR A C 1
ATOM 2122 O O . THR A 1 279 ? 28.473 14.428 -57.655 1.00 72.50 279 THR A O 1
ATOM 2125 N N . ALA A 1 280 ? 27.642 14.033 -59.696 1.00 70.94 280 ALA A N 1
ATOM 2126 C CA . ALA A 1 280 ? 28.937 13.649 -60.255 1.00 70.94 280 ALA A CA 1
ATOM 2127 C C . ALA A 1 280 ? 29.971 14.781 -60.101 1.00 70.94 280 ALA A C 1
ATOM 2129 O O . ALA A 1 280 ? 29.650 15.962 -60.222 1.00 70.94 280 ALA A O 1
ATOM 2130 N N . TYR A 1 281 ? 31.220 14.409 -59.821 1.00 73.94 281 TYR A N 1
ATOM 2131 C CA . TYR A 1 281 ? 32.320 15.350 -59.632 1.00 73.94 281 TYR A CA 1
ATOM 2132 C C . TYR A 1 281 ? 33.377 15.163 -60.714 1.00 73.94 281 TYR A C 1
ATOM 2134 O O . TYR A 1 281 ? 33.629 14.042 -61.155 1.00 73.94 281 TYR A O 1
ATOM 2142 N N . ALA A 1 282 ? 34.024 16.258 -61.101 1.00 77.00 282 ALA A N 1
ATOM 2143 C CA . ALA A 1 282 ? 35.207 16.211 -61.948 1.00 77.00 282 ALA A CA 1
ATOM 2144 C C . ALA A 1 282 ? 36.475 16.273 -61.086 1.00 77.00 282 ALA A C 1
ATOM 2146 O O . ALA A 1 282 ? 36.491 16.915 -60.031 1.00 77.00 282 ALA A O 1
ATOM 2147 N N . ILE A 1 283 ? 37.535 15.624 -61.564 1.00 74.50 283 ILE A N 1
ATOM 2148 C CA . ILE A 1 283 ? 38.911 15.924 -61.169 1.00 74.50 283 ILE A CA 1
ATOM 2149 C C . ILE A 1 283 ? 39.563 16.546 -62.400 1.00 74.50 283 ILE A C 1
ATOM 2151 O O . ILE A 1 283 ? 39.682 15.872 -63.423 1.00 74.50 283 ILE A O 1
ATOM 2155 N N . ASP A 1 284 ? 39.938 17.819 -62.317 1.00 72.56 284 ASP A N 1
ATOM 2156 C CA . ASP A 1 284 ? 40.691 18.479 -63.383 1.00 72.56 284 ASP A CA 1
ATOM 2157 C C . ASP A 1 284 ? 42.172 18.075 -63.286 1.00 72.56 284 ASP A C 1
ATOM 2159 O O . ASP A 1 284 ? 42.749 18.107 -62.194 1.00 72.56 284 ASP A O 1
ATOM 2163 N N . ARG A 1 285 ? 42.754 17.635 -64.410 1.00 65.50 285 ARG A N 1
ATOM 2164 C CA . ARG A 1 285 ? 44.096 17.033 -64.506 1.00 65.50 285 ARG A CA 1
ATOM 2165 C C . ARG A 1 285 ? 44.839 17.537 -65.738 1.00 65.50 285 ARG A C 1
ATOM 2167 O O . ARG A 1 285 ? 44.649 17.042 -66.848 1.00 65.50 285 ARG A O 1
ATOM 2174 N N . SER A 1 286 ? 45.719 18.507 -65.528 1.00 46.94 286 SER A N 1
ATOM 2175 C CA . SER A 1 286 ? 46.531 19.147 -66.563 1.00 46.94 286 SER A CA 1
ATOM 2176 C C . SER A 1 286 ? 47.888 18.451 -66.752 1.00 46.94 286 SER A C 1
ATOM 2178 O O . SER A 1 286 ? 48.921 18.925 -66.283 1.00 46.94 286 SER A O 1
ATOM 2180 N N . GLU A 1 287 ? 47.907 17.327 -67.474 1.00 42.28 287 GLU A N 1
ATOM 2181 C CA . GLU A 1 287 ? 49.153 16.621 -67.819 1.00 42.28 287 GLU A CA 1
ATOM 2182 C C . GLU A 1 287 ? 49.739 17.072 -69.171 1.00 42.28 287 GLU A C 1
ATOM 2184 O O . GLU A 1 287 ? 49.054 17.110 -70.197 1.00 42.28 287 GLU A O 1
ATOM 2189 N N . LEU A 1 288 ? 51.038 17.398 -69.179 1.00 32.97 288 LEU A N 1
ATOM 2190 C CA . LEU A 1 288 ? 51.794 17.724 -70.391 1.00 32.97 288 LEU A CA 1
ATOM 2191 C C . LEU A 1 288 ? 52.262 16.449 -71.110 1.00 32.97 288 LEU A C 1
ATOM 2193 O O . LEU A 1 288 ? 52.641 15.466 -70.477 1.00 32.97 288 LEU A O 1
ATOM 2197 N N . LYS A 1 289 ? 52.313 16.498 -72.445 1.00 34.75 289 LYS A N 1
ATOM 2198 C CA . LYS A 1 289 ? 52.923 15.459 -73.291 1.00 34.75 289 LYS A CA 1
ATOM 2199 C C . LYS A 1 289 ? 54.355 15.832 -73.679 1.00 34.75 289 LYS A C 1
ATOM 2201 O O . LYS A 1 289 ? 54.664 17.013 -73.818 1.00 34.75 289 LYS A O 1
ATOM 2206 N N . ALA A 1 290 ? 55.181 14.823 -73.944 1.00 28.52 290 ALA A N 1
ATOM 2207 C CA . ALA A 1 290 ? 56.475 14.963 -74.606 1.00 28.52 290 ALA A CA 1
ATOM 2208 C C . ALA A 1 290 ? 56.618 13.905 -75.716 1.00 28.52 290 ALA A C 1
ATOM 2210 O O . ALA A 1 290 ? 56.100 12.796 -75.590 1.00 28.52 290 ALA A O 1
ATOM 2211 N N . ASP A 1 291 ? 57.295 14.288 -76.794 1.00 27.56 291 ASP A N 1
ATOM 2212 C CA . ASP A 1 291 ? 57.439 13.553 -78.059 1.00 27.56 291 ASP A CA 1
ATOM 2213 C C . ASP A 1 291 ? 58.891 13.079 -78.262 1.00 27.56 291 ASP A C 1
ATOM 2215 O O . ASP A 1 291 ? 59.782 13.573 -77.566 1.00 27.56 291 ASP A O 1
ATOM 2219 N N . SER A 1 292 ? 59.153 12.198 -79.242 1.00 29.17 292 SER A N 1
ATOM 2220 C CA . SER A 1 292 ? 60.311 12.323 -80.171 1.00 29.17 292 SER A CA 1
ATOM 2221 C C . SER A 1 292 ? 60.528 11.135 -81.131 1.00 29.17 292 SER A C 1
ATOM 2223 O O . SER A 1 292 ? 60.414 9.965 -80.768 1.00 29.17 292 SER A O 1
ATOM 2225 N N . SER A 1 293 ? 60.949 11.481 -82.353 1.00 26.70 293 SER A N 1
ATOM 2226 C CA . SER A 1 293 ? 61.742 10.671 -83.297 1.00 26.70 293 SER A CA 1
ATOM 2227 C C . SER A 1 293 ? 63.187 11.244 -83.355 1.00 26.70 293 SER A C 1
ATOM 2229 O O . SER A 1 293 ? 63.512 12.114 -82.549 1.00 26.70 293 SER A O 1
ATOM 2231 N N . ASP A 1 294 ? 64.161 10.844 -84.181 1.00 28.41 294 ASP A N 1
ATOM 2232 C CA . ASP A 1 294 ? 64.226 10.085 -85.449 1.00 28.41 294 ASP A CA 1
ATOM 2233 C C . ASP A 1 294 ? 65.651 9.412 -85.523 1.00 28.41 294 ASP A C 1
ATOM 2235 O O . ASP A 1 294 ? 66.323 9.354 -84.495 1.00 28.41 294 ASP A O 1
ATOM 2239 N N . SER A 1 295 ? 66.242 8.856 -86.595 1.00 29.94 295 SER A N 1
ATOM 2240 C CA . SER A 1 295 ? 65.944 8.901 -88.032 1.00 29.94 295 SER A CA 1
ATOM 2241 C C . SER A 1 295 ? 66.432 7.694 -88.853 1.00 29.94 295 SER A C 1
ATOM 2243 O O . SER A 1 295 ? 67.098 6.771 -88.379 1.00 29.94 295 SER A O 1
ATOM 2245 N N . GLN A 1 296 ? 66.066 7.716 -90.135 1.00 29.02 296 GLN A N 1
ATOM 2246 C CA . GLN A 1 296 ? 66.420 6.756 -91.179 1.00 29.02 296 GLN A CA 1
ATOM 2247 C C . GLN A 1 296 ? 67.808 7.037 -91.793 1.00 29.02 296 GLN A C 1
ATOM 2249 O O . GLN A 1 296 ? 68.031 8.115 -92.337 1.00 29.02 296 GLN A O 1
ATOM 2254 N N . ALA A 1 297 ? 68.710 6.043 -91.824 1.00 37.66 297 ALA A N 1
ATOM 2255 C CA . ALA A 1 297 ? 69.973 6.130 -92.587 1.00 37.66 297 ALA A CA 1
ATOM 2256 C C . ALA A 1 297 ? 70.537 4.781 -93.111 1.00 37.66 297 ALA A C 1
ATOM 2258 O O . ALA A 1 297 ? 71.719 4.684 -93.428 1.00 37.66 297 ALA A O 1
ATOM 2259 N N . GLN A 1 298 ? 69.724 3.718 -93.214 1.00 42.47 298 GLN A N 1
ATOM 2260 C CA . GLN A 1 298 ? 70.164 2.382 -93.690 1.00 42.47 298 GLN A CA 1
ATOM 2261 C C . GLN A 1 298 ? 69.291 1.807 -94.836 1.00 42.47 298 GLN A C 1
ATOM 2263 O O . GLN A 1 298 ? 69.352 0.620 -95.164 1.00 42.47 298 GLN A O 1
ATOM 2268 N N . ALA A 1 299 ? 68.484 2.659 -95.474 1.00 47.41 299 ALA A N 1
ATOM 2269 C CA . ALA A 1 299 ? 67.235 2.296 -96.153 1.00 47.41 299 ALA A CA 1
ATOM 2270 C C . ALA A 1 299 ? 67.317 1.464 -97.457 1.00 47.41 299 ALA A C 1
ATOM 2272 O O . ALA A 1 299 ? 66.271 1.091 -97.980 1.00 47.41 299 ALA A O 1
ATOM 2273 N N . GLN A 1 300 ? 68.502 1.169 -98.010 1.00 47.44 300 GLN A N 1
ATOM 2274 C CA . GLN A 1 300 ? 68.617 0.477 -99.315 1.00 47.44 300 GLN A CA 1
ATOM 2275 C C . GLN A 1 300 ? 69.389 -0.849 -99.296 1.00 47.44 300 GLN A C 1
ATOM 2277 O O . GLN A 1 300 ? 69.067 -1.728 -100.089 1.00 47.44 300 GLN A O 1
ATOM 2282 N N . ALA A 1 301 ? 70.310 -1.067 -98.351 1.00 47.00 301 ALA A N 1
ATOM 2283 C CA . ALA A 1 301 ? 70.818 -2.417 -98.071 1.00 47.00 301 ALA A CA 1
ATOM 2284 C C . ALA A 1 301 ? 69.831 -3.212 -97.198 1.00 47.00 301 ALA A C 1
ATOM 2286 O O . ALA A 1 301 ? 69.698 -4.426 -97.341 1.00 47.00 301 ALA A O 1
ATOM 2287 N N . GLN A 1 302 ? 69.093 -2.524 -96.319 1.00 52.50 302 GLN A N 1
ATOM 2288 C CA . GLN A 1 302 ? 68.087 -3.167 -95.483 1.00 52.50 302 GLN A CA 1
ATOM 2289 C C . GLN A 1 302 ? 66.900 -3.720 -96.283 1.00 52.50 302 GLN A C 1
ATOM 2291 O O . GLN A 1 302 ? 66.373 -4.740 -95.872 1.00 52.50 302 GLN A O 1
ATOM 2296 N N . ALA A 1 303 ? 66.492 -3.123 -97.410 1.00 49.56 303 ALA A N 1
ATOM 2297 C CA . ALA A 1 303 ? 65.187 -3.381 -98.040 1.00 49.56 303 ALA A CA 1
ATOM 2298 C C . ALA A 1 303 ? 64.861 -4.866 -98.334 1.00 49.56 303 ALA A C 1
ATOM 2300 O O . ALA A 1 303 ? 63.728 -5.296 -98.129 1.00 49.56 303 ALA A O 1
ATOM 2301 N N . GLN A 1 304 ? 65.833 -5.681 -98.765 1.00 51.66 304 GLN A N 1
ATOM 2302 C CA . GLN A 1 304 ? 65.604 -7.116 -99.025 1.00 51.66 304 GLN A CA 1
ATOM 2303 C C . GLN A 1 304 ? 65.651 -7.975 -97.751 1.00 51.66 304 GLN A C 1
ATOM 2305 O O . GLN A 1 304 ? 64.836 -8.883 -97.592 1.00 51.66 304 GLN A O 1
ATOM 2310 N N . ALA A 1 305 ? 66.536 -7.653 -96.801 1.00 54.34 305 ALA A N 1
ATOM 2311 C CA . ALA A 1 305 ? 66.536 -8.284 -95.480 1.00 54.34 305 ALA A CA 1
ATOM 2312 C C . ALA A 1 305 ? 65.269 -7.913 -94.685 1.00 54.34 305 ALA A C 1
ATOM 2314 O O . ALA A 1 305 ? 64.696 -8.755 -94.003 1.00 54.34 305 ALA A O 1
ATOM 2315 N N . GLN A 1 306 ? 64.792 -6.675 -94.837 1.00 57.41 306 GLN A N 1
ATOM 2316 C CA . GLN A 1 306 ? 63.513 -6.176 -94.347 1.00 57.41 306 GLN A CA 1
ATOM 2317 C C . GLN A 1 306 ? 62.340 -6.845 -95.041 1.00 57.41 306 GLN A C 1
ATOM 2319 O O . GLN A 1 306 ? 61.357 -7.053 -94.363 1.00 57.41 306 GLN A O 1
ATOM 2324 N N . ALA A 1 307 ? 62.391 -7.221 -96.321 1.00 59.94 307 ALA A N 1
ATOM 2325 C CA . ALA A 1 307 ? 61.280 -7.952 -96.934 1.00 59.94 307 ALA A CA 1
ATOM 2326 C C . ALA A 1 307 ? 61.071 -9.319 -96.255 1.00 59.94 307 ALA A C 1
ATOM 2328 O O . ALA A 1 307 ? 59.972 -9.618 -95.793 1.00 59.94 307 ALA A O 1
ATOM 2329 N N . LEU A 1 308 ? 62.140 -10.113 -96.107 1.00 61.62 308 LEU A N 1
ATOM 2330 C CA . LEU A 1 308 ? 62.067 -11.420 -95.442 1.00 61.62 308 LEU A CA 1
ATOM 2331 C C . LEU A 1 308 ? 61.786 -11.286 -93.936 1.00 61.62 308 LEU A C 1
ATOM 2333 O O . LEU A 1 308 ? 60.960 -12.019 -93.391 1.00 61.62 308 LEU A O 1
ATOM 2337 N N . LYS A 1 309 ? 62.432 -10.321 -93.268 1.00 67.31 309 LYS A N 1
ATOM 2338 C CA . LYS A 1 309 ? 62.190 -10.047 -91.851 1.00 67.31 309 LYS A CA 1
ATOM 2339 C C . LYS A 1 309 ? 60.792 -9.476 -91.612 1.00 67.31 309 LYS A C 1
ATOM 2341 O O . LYS A 1 309 ? 60.186 -9.863 -90.635 1.00 67.31 309 LYS A O 1
ATOM 2346 N N . LEU A 1 310 ? 60.238 -8.637 -92.485 1.00 68.38 310 LEU A N 1
ATOM 2347 C CA . LEU A 1 310 ? 58.861 -8.138 -92.382 1.00 68.38 310 LEU A CA 1
ATOM 2348 C C . LEU A 1 310 ? 57.854 -9.270 -92.577 1.00 68.38 310 LEU A C 1
ATOM 2350 O O . LEU A 1 310 ? 56.809 -9.243 -91.945 1.00 68.38 310 LEU A O 1
ATOM 2354 N N . GLU A 1 311 ? 58.155 -10.273 -93.402 1.00 71.81 311 GLU A N 1
ATOM 2355 C CA . GLU A 1 311 ? 57.313 -11.465 -93.533 1.00 71.81 311 GLU A CA 1
ATOM 2356 C C . GLU A 1 311 ? 57.326 -12.302 -92.238 1.00 71.81 311 GLU A C 1
ATOM 2358 O O . GLU A 1 311 ? 56.267 -12.683 -91.737 1.00 71.81 311 GLU A O 1
ATOM 2363 N N . GLN A 1 312 ? 58.498 -12.504 -91.621 1.00 73.38 312 GLN A N 1
ATOM 2364 C CA . GLN A 1 312 ? 58.608 -13.155 -90.306 1.00 73.38 312 GLN A CA 1
ATOM 2365 C C . GLN A 1 312 ? 57.996 -12.316 -89.174 1.00 73.38 312 GLN A C 1
ATOM 2367 O O . GLN A 1 312 ? 57.189 -12.834 -88.411 1.00 73.38 312 GLN A O 1
ATOM 2372 N N . ASP A 1 313 ? 58.306 -11.024 -89.089 1.00 75.12 313 ASP A N 1
ATOM 2373 C CA . ASP A 1 313 ? 57.763 -10.077 -88.112 1.00 75.12 313 ASP A CA 1
ATOM 2374 C C . ASP A 1 313 ? 56.240 -9.929 -88.288 1.00 75.12 313 ASP A C 1
ATOM 2376 O O . ASP A 1 313 ? 55.539 -9.759 -87.299 1.00 75.12 313 ASP A O 1
ATOM 2380 N N . ARG A 1 314 ? 55.686 -10.066 -89.506 1.00 76.88 314 ARG A N 1
ATOM 2381 C CA . ARG A 1 314 ? 54.232 -10.170 -89.746 1.00 76.88 314 ARG A CA 1
ATOM 2382 C C . ARG A 1 314 ? 53.650 -11.468 -89.208 1.00 76.88 314 ARG A C 1
ATOM 2384 O O . ARG A 1 314 ? 52.576 -11.425 -88.617 1.00 76.88 314 ARG A O 1
ATOM 2391 N N . GLN A 1 315 ? 54.317 -12.606 -89.393 1.00 76.88 315 GLN A N 1
ATOM 2392 C CA . GLN A 1 315 ? 53.854 -13.889 -88.847 1.00 76.88 315 GLN A CA 1
ATOM 2393 C C . GLN A 1 315 ? 53.946 -13.915 -87.313 1.00 76.88 315 GLN A C 1
ATOM 2395 O O . GLN A 1 315 ? 53.004 -14.352 -86.653 1.00 76.88 315 GLN A O 1
ATOM 2400 N N . VAL A 1 316 ? 55.019 -13.363 -86.738 1.00 80.31 316 VAL A N 1
ATOM 2401 C CA . VAL A 1 316 ? 55.179 -13.163 -85.290 1.00 80.31 316 VAL A CA 1
ATOM 2402 C C . VAL A 1 316 ? 54.140 -12.172 -84.769 1.00 80.31 316 VAL A C 1
ATOM 2404 O O . VAL A 1 316 ? 53.445 -12.494 -83.814 1.00 80.31 316 VAL A O 1
ATOM 2407 N N . ALA A 1 317 ? 53.930 -11.025 -85.422 1.00 77.25 317 ALA A N 1
ATOM 2408 C CA . ALA A 1 317 ? 52.894 -10.066 -85.039 1.00 77.25 317 ALA A CA 1
ATOM 2409 C C . ALA A 1 317 ? 51.475 -10.636 -85.194 1.00 77.25 317 ALA A C 1
ATOM 2411 O O . ALA A 1 317 ? 50.609 -10.315 -84.390 1.00 77.25 317 ALA A O 1
ATOM 2412 N N . ALA A 1 318 ? 51.212 -11.503 -86.175 1.00 80.25 318 ALA A N 1
ATOM 2413 C CA . ALA A 1 318 ? 49.935 -12.202 -86.306 1.00 80.25 318 ALA A CA 1
ATOM 2414 C C . ALA A 1 318 ? 49.730 -13.224 -85.174 1.00 80.25 318 ALA A C 1
ATOM 2416 O O . ALA A 1 318 ? 48.652 -13.269 -84.581 1.00 80.25 318 ALA A O 1
ATOM 2417 N N . ALA A 1 319 ? 50.766 -13.993 -84.822 1.00 80.12 319 ALA A N 1
ATOM 2418 C CA . ALA A 1 319 ? 50.736 -14.921 -83.694 1.00 80.12 319 ALA A CA 1
ATOM 2419 C C . ALA A 1 319 ? 50.603 -14.190 -82.345 1.00 80.12 319 ALA A C 1
ATOM 2421 O O . ALA A 1 319 ? 49.819 -14.606 -81.492 1.00 80.12 319 ALA A O 1
ATOM 2422 N N . GLU A 1 320 ? 51.304 -13.068 -82.163 1.00 83.50 320 GLU A N 1
ATOM 2423 C CA . GLU A 1 320 ? 51.160 -12.192 -81.002 1.00 83.50 320 GLU A CA 1
ATOM 2424 C C . GLU A 1 320 ? 49.788 -11.527 -80.951 1.00 83.50 320 GLU A C 1
ATOM 2426 O O . GLU A 1 320 ? 49.196 -11.485 -79.882 1.00 83.50 320 GLU A O 1
ATOM 2431 N N . ASN A 1 321 ? 49.239 -11.045 -82.067 1.00 81.69 321 ASN A N 1
ATOM 2432 C CA . ASN A 1 321 ? 47.897 -10.465 -82.091 1.00 81.69 321 ASN A CA 1
ATOM 2433 C C . ASN A 1 321 ? 46.832 -11.519 -81.765 1.00 81.69 321 ASN A C 1
ATOM 2435 O O . ASN A 1 321 ? 45.942 -11.234 -80.970 1.00 81.69 321 ASN A O 1
ATOM 2439 N N . LEU A 1 322 ? 46.959 -12.748 -82.276 1.00 83.75 322 LEU A N 1
ATOM 2440 C CA . LEU A 1 322 ? 46.084 -13.867 -81.908 1.00 83.75 322 LEU A CA 1
ATOM 2441 C C . LEU A 1 322 ? 46.237 -14.256 -80.426 1.00 83.75 322 LEU A C 1
ATOM 2443 O O . LEU A 1 322 ? 45.252 -14.584 -79.765 1.00 83.75 322 LEU A O 1
ATOM 2447 N N . LYS A 1 323 ? 47.459 -14.203 -79.882 1.00 85.62 323 LYS A N 1
ATOM 2448 C CA . LYS A 1 323 ? 47.717 -14.412 -78.452 1.00 85.62 323 LYS A CA 1
ATOM 2449 C C . LYS A 1 323 ? 47.066 -13.308 -77.609 1.00 85.62 323 LYS A C 1
ATOM 2451 O O . LYS A 1 323 ? 46.292 -13.629 -76.716 1.00 85.62 323 LYS A O 1
ATOM 2456 N N . ARG A 1 324 ? 47.295 -12.034 -77.945 1.00 83.75 324 ARG A N 1
ATOM 2457 C CA . ARG A 1 324 ? 46.700 -10.856 -77.287 1.00 83.75 324 ARG A CA 1
ATOM 2458 C C . ARG A 1 324 ? 45.171 -10.869 -77.374 1.00 83.75 324 ARG A C 1
ATOM 2460 O O . ARG A 1 324 ? 44.520 -10.500 -76.406 1.00 83.75 324 ARG A O 1
ATOM 2467 N N . GLN A 1 325 ? 44.594 -11.328 -78.489 1.00 83.56 325 GLN A N 1
ATOM 2468 C CA . GLN A 1 325 ? 43.149 -11.548 -78.633 1.00 83.56 325 GLN A CA 1
ATOM 2469 C C . GLN A 1 325 ? 42.648 -12.602 -77.642 1.00 83.56 325 GLN A C 1
ATOM 2471 O O . GLN A 1 325 ? 41.748 -12.306 -76.867 1.00 83.56 325 GLN A O 1
ATOM 2476 N N . LYS A 1 326 ? 43.275 -13.784 -77.579 1.00 87.19 326 LYS A N 1
ATOM 2477 C CA . LYS A 1 326 ? 42.897 -14.838 -76.617 1.00 87.19 326 LYS A CA 1
ATOM 2478 C C . LYS A 1 326 ? 43.104 -14.422 -75.159 1.00 87.19 326 LYS A C 1
ATOM 2480 O O . LYS A 1 326 ? 42.294 -14.766 -74.301 1.00 87.19 326 LYS A O 1
ATOM 2485 N N . GLU A 1 327 ? 44.158 -13.668 -74.864 1.00 88.81 327 GLU A N 1
ATOM 2486 C CA . GLU A 1 327 ? 44.408 -13.095 -73.536 1.00 88.81 327 GLU A CA 1
ATOM 2487 C C . GLU A 1 327 ? 43.345 -12.040 -73.179 1.00 88.81 327 GLU A C 1
ATOM 2489 O O . GLU A 1 327 ? 42.834 -12.056 -72.061 1.00 88.81 327 GLU A O 1
ATOM 2494 N N . ALA A 1 328 ? 42.930 -11.196 -74.130 1.00 86.19 328 ALA A N 1
ATOM 2495 C CA . ALA A 1 328 ? 41.842 -10.234 -73.952 1.00 86.19 328 ALA A CA 1
ATOM 2496 C C . ALA A 1 328 ? 40.461 -10.904 -73.812 1.00 86.19 328 ALA A C 1
ATOM 2498 O O . ALA A 1 328 ? 39.675 -10.489 -72.966 1.00 86.19 328 ALA A O 1
ATOM 2499 N N . GLU A 1 329 ? 40.173 -11.963 -74.574 1.00 88.06 329 GLU A N 1
ATOM 2500 C CA . GLU A 1 329 ? 38.959 -12.782 -74.434 1.00 88.06 329 GLU A CA 1
ATOM 2501 C C . GLU A 1 329 ? 38.908 -13.466 -73.062 1.00 88.06 329 GLU A C 1
ATOM 2503 O O . GLU A 1 329 ? 37.888 -13.404 -72.376 1.00 88.06 329 GLU A O 1
ATOM 2508 N N . THR A 1 330 ? 40.021 -14.060 -72.622 1.00 88.50 330 THR A N 1
ATOM 2509 C CA . THR A 1 330 ? 40.132 -14.697 -71.298 1.00 88.50 330 THR A CA 1
ATOM 2510 C C . THR A 1 330 ? 39.970 -13.666 -70.177 1.00 88.50 330 THR A C 1
ATOM 2512 O O . THR A 1 330 ? 39.261 -13.911 -69.200 1.00 88.50 330 THR A O 1
ATOM 2515 N N . LEU A 1 331 ? 40.569 -12.479 -70.328 1.00 90.94 331 LEU A N 1
ATOM 2516 C CA . LEU A 1 331 ? 40.413 -11.367 -69.391 1.00 90.94 331 LEU A CA 1
ATOM 2517 C C . LEU A 1 331 ? 38.966 -10.851 -69.354 1.00 90.94 331 LEU A C 1
ATOM 2519 O O . LEU A 1 331 ? 38.443 -10.616 -68.268 1.00 90.94 331 LEU A O 1
ATOM 2523 N N . ALA A 1 332 ? 38.299 -10.727 -70.503 1.00 88.06 332 ALA A N 1
ATOM 2524 C CA . ALA A 1 332 ? 36.898 -10.317 -70.586 1.00 88.06 332 ALA A CA 1
ATOM 2525 C C . ALA A 1 332 ? 35.957 -11.350 -69.941 1.00 88.06 332 ALA A C 1
ATOM 2527 O O . ALA A 1 332 ? 35.040 -10.970 -69.213 1.00 88.06 332 ALA A O 1
ATOM 2528 N N . GLN A 1 333 ? 36.210 -12.650 -70.128 1.00 88.69 333 GLN A N 1
ATOM 2529 C CA . GLN A 1 333 ? 35.474 -13.723 -69.446 1.00 88.69 333 GLN A CA 1
ATOM 2530 C C . GLN A 1 333 ? 35.685 -13.680 -67.924 1.00 88.69 333 GLN A C 1
ATOM 2532 O O . GLN A 1 333 ? 34.717 -13.759 -67.168 1.00 88.69 333 GLN A O 1
ATOM 2537 N N . ALA A 1 334 ? 36.923 -13.476 -67.459 1.00 87.50 334 ALA A N 1
ATOM 2538 C CA . ALA A 1 334 ? 37.224 -13.326 -66.034 1.00 87.50 334 ALA A CA 1
ATOM 2539 C C . ALA A 1 334 ? 36.576 -12.066 -65.422 1.00 87.50 334 ALA A C 1
ATOM 2541 O O . ALA A 1 334 ? 36.057 -12.114 -64.306 1.00 87.50 334 ALA A O 1
ATOM 2542 N N . GLN A 1 335 ? 36.550 -10.950 -66.159 1.00 90.62 335 GLN A N 1
ATOM 2543 C CA . GLN A 1 335 ? 35.857 -9.720 -65.760 1.00 90.62 335 GLN A CA 1
ATOM 2544 C C . GLN A 1 335 ? 34.334 -9.905 -65.707 1.00 90.62 335 GLN A C 1
ATOM 2546 O O . GLN A 1 335 ? 33.705 -9.430 -64.764 1.00 90.62 335 GLN A O 1
ATOM 2551 N N . ALA A 1 336 ? 33.743 -10.623 -66.668 1.00 90.31 336 ALA A N 1
ATOM 2552 C CA . ALA A 1 336 ? 32.315 -10.934 -66.677 1.00 90.31 336 ALA A CA 1
ATOM 2553 C C . ALA A 1 336 ? 31.916 -11.828 -65.491 1.00 90.31 336 ALA A C 1
ATOM 2555 O O . ALA A 1 336 ? 30.965 -11.503 -64.780 1.00 90.31 336 ALA A O 1
ATOM 2556 N N . LEU A 1 337 ? 32.684 -12.892 -65.220 1.00 92.00 337 LEU A N 1
ATOM 2557 C CA . LEU A 1 337 ? 32.467 -13.770 -64.066 1.00 92.00 337 LEU A CA 1
ATOM 2558 C C . LEU A 1 337 ? 32.596 -13.006 -62.741 1.00 92.00 337 LEU A C 1
ATOM 2560 O O . LEU A 1 337 ? 31.763 -13.176 -61.851 1.00 92.00 337 LEU A O 1
ATOM 2564 N N . LYS A 1 338 ? 33.598 -12.124 -62.616 1.00 91.31 338 LYS A N 1
ATOM 2565 C CA . LYS A 1 338 ? 33.740 -11.274 -61.430 1.00 91.31 338 LYS A CA 1
ATOM 2566 C C . LYS A 1 338 ? 32.544 -10.328 -61.271 1.00 91.31 338 LYS A C 1
ATOM 2568 O O . LYS A 1 338 ? 31.987 -10.246 -60.184 1.00 91.31 338 LYS A O 1
ATOM 2573 N N . LEU A 1 339 ? 32.108 -9.661 -62.342 1.00 93.38 339 LEU A N 1
ATOM 2574 C CA . LEU A 1 339 ? 30.937 -8.779 -62.311 1.00 93.38 339 LEU A CA 1
ATOM 2575 C C . LEU A 1 339 ? 29.657 -9.531 -61.906 1.00 93.38 339 LEU A C 1
ATOM 2577 O O . LEU A 1 339 ? 28.790 -8.957 -61.248 1.00 93.38 339 LEU A O 1
ATOM 2581 N N . GLU A 1 340 ? 29.525 -10.807 -62.271 1.00 92.75 340 GLU A N 1
ATOM 2582 C CA . GLU A 1 340 ? 28.422 -11.649 -61.808 1.00 92.75 340 GLU A CA 1
ATOM 2583 C C . GLU A 1 340 ? 28.539 -11.991 -60.313 1.00 92.75 340 GLU A C 1
ATOM 2585 O O . GLU A 1 340 ? 27.556 -11.851 -59.585 1.00 92.75 340 GLU A O 1
ATOM 2590 N N . GLN A 1 341 ? 29.731 -12.343 -59.823 1.00 92.12 341 GLN A N 1
ATOM 2591 C CA . GLN A 1 341 ? 29.981 -12.566 -58.392 1.00 92.12 341 GLN A CA 1
ATOM 2592 C C . GLN A 1 341 ? 29.719 -11.301 -57.555 1.00 92.12 341 GLN A C 1
ATOM 2594 O O . GLN A 1 341 ? 29.017 -11.371 -56.547 1.00 92.12 341 GLN A O 1
ATOM 2599 N N . ASP A 1 342 ? 30.193 -10.136 -58.006 1.00 90.31 342 ASP A N 1
ATOM 2600 C CA . ASP A 1 342 ? 29.964 -8.840 -57.356 1.00 90.31 342 ASP A CA 1
ATOM 2601 C C . ASP A 1 342 ? 28.454 -8.498 -57.315 1.00 90.31 342 ASP A C 1
ATOM 2603 O O . ASP A 1 342 ? 27.945 -7.996 -56.308 1.00 90.31 342 ASP A O 1
ATOM 2607 N N . ARG A 1 343 ? 27.691 -8.840 -58.370 1.00 93.12 343 ARG A N 1
ATOM 2608 C CA . ARG A 1 343 ? 26.217 -8.720 -58.394 1.00 93.12 343 ARG A CA 1
ATOM 2609 C C . ARG A 1 343 ? 25.528 -9.678 -57.421 1.00 93.12 343 ARG A C 1
ATOM 2611 O O . ARG A 1 343 ? 24.587 -9.263 -56.746 1.00 93.12 343 ARG A O 1
ATOM 2618 N N . GLN A 1 344 ? 25.969 -10.934 -57.339 1.00 91.88 344 GLN A N 1
ATOM 2619 C CA . GLN A 1 344 ? 25.417 -11.919 -56.401 1.00 91.88 344 GLN A CA 1
ATOM 2620 C C . GLN A 1 344 ? 25.689 -11.513 -54.943 1.00 91.88 344 GLN A C 1
ATOM 2622 O O . GLN A 1 344 ? 24.783 -11.587 -54.111 1.00 91.88 344 GLN A O 1
ATOM 2627 N N . LEU A 1 345 ? 26.886 -10.993 -54.645 1.00 93.31 345 LEU A N 1
ATOM 2628 C CA . LEU A 1 345 ? 27.236 -10.443 -53.333 1.00 93.31 345 LEU A CA 1
ATOM 2629 C C . LEU A 1 345 ? 26.344 -9.244 -52.973 1.00 93.31 345 LEU A C 1
ATOM 2631 O O . LEU A 1 345 ? 25.741 -9.227 -51.900 1.00 93.31 345 LEU A O 1
ATOM 2635 N N . ALA A 1 346 ? 26.184 -8.283 -53.888 1.00 90.75 346 ALA A N 1
ATOM 2636 C CA . ALA A 1 346 ? 25.314 -7.125 -53.681 1.00 90.75 346 ALA A CA 1
ATOM 2637 C C . ALA A 1 346 ? 23.836 -7.519 -53.480 1.00 90.75 346 ALA A C 1
ATOM 2639 O O . ALA A 1 346 ? 23.139 -6.924 -52.656 1.00 90.75 346 ALA A O 1
ATOM 2640 N N . ALA A 1 347 ? 23.346 -8.542 -54.189 1.00 92.62 347 ALA A N 1
ATOM 2641 C CA . ALA A 1 347 ? 22.002 -9.083 -53.987 1.00 92.62 347 ALA A CA 1
ATOM 2642 C C . ALA A 1 347 ? 21.845 -9.741 -52.601 1.00 92.62 347 ALA A C 1
ATOM 2644 O O . ALA A 1 347 ? 20.850 -9.493 -51.917 1.00 92.62 347 ALA A O 1
ATOM 2645 N N . ALA A 1 348 ? 22.838 -10.518 -52.156 1.00 92.06 348 ALA A N 1
ATOM 2646 C CA . ALA A 1 348 ? 22.849 -11.137 -50.832 1.00 92.06 348 ALA A CA 1
ATOM 2647 C C . ALA A 1 348 ? 22.919 -10.096 -49.698 1.00 92.06 348 ALA A C 1
ATOM 2649 O O . ALA A 1 348 ? 22.189 -10.212 -48.712 1.00 92.06 348 ALA A O 1
ATOM 2650 N N . GLU A 1 349 ? 23.729 -9.042 -49.850 1.00 93.06 349 GLU A N 1
ATOM 2651 C CA . GLU A 1 349 ? 23.759 -7.917 -48.911 1.00 93.06 349 GLU A CA 1
ATOM 2652 C C . GLU A 1 349 ? 22.425 -7.169 -48.853 1.00 93.06 349 GLU A C 1
ATOM 2654 O O . GLU A 1 349 ? 21.943 -6.871 -47.761 1.00 93.06 349 GLU A O 1
ATOM 2659 N N . ASN A 1 350 ? 21.799 -6.885 -49.997 1.00 91.50 350 ASN A N 1
ATOM 2660 C CA . ASN A 1 350 ? 20.501 -6.210 -50.026 1.00 91.50 350 ASN A CA 1
ATOM 2661 C C . ASN A 1 350 ? 19.406 -7.056 -49.357 1.00 91.50 350 ASN A C 1
ATOM 2663 O O . ASN A 1 350 ? 18.643 -6.522 -48.553 1.00 91.50 350 ASN A O 1
ATOM 2667 N N . LEU A 1 351 ? 19.379 -8.372 -49.596 1.00 93.12 351 LEU A N 1
ATOM 2668 C CA . LEU A 1 351 ? 18.463 -9.295 -48.916 1.00 93.12 351 LEU A CA 1
ATOM 2669 C C . LEU A 1 351 ? 18.726 -9.367 -47.402 1.00 93.12 351 LEU A C 1
ATOM 2671 O O . LEU A 1 351 ? 17.783 -9.445 -46.613 1.00 93.12 351 LEU A O 1
ATOM 2675 N N . LYS A 1 352 ? 19.994 -9.320 -46.975 1.00 93.25 352 LYS A N 1
ATOM 2676 C CA . LYS A 1 352 ? 20.356 -9.244 -45.554 1.00 93.25 352 LYS A CA 1
ATOM 2677 C C . LYS A 1 352 ? 19.826 -7.951 -44.923 1.00 93.25 352 LYS A C 1
ATOM 2679 O O . LYS A 1 352 ? 19.120 -8.025 -43.923 1.00 93.25 352 LYS A O 1
ATOM 2684 N N . ARG A 1 353 ? 20.086 -6.794 -45.544 1.00 92.62 353 ARG A N 1
ATOM 2685 C CA . ARG A 1 353 ? 19.607 -5.479 -45.075 1.00 92.62 353 ARG A CA 1
ATOM 2686 C C . ARG A 1 353 ? 18.075 -5.404 -45.027 1.00 92.62 353 ARG A C 1
ATOM 2688 O O . ARG A 1 353 ? 17.533 -4.818 -44.097 1.00 92.62 353 ARG A O 1
ATOM 2695 N N . GLN A 1 354 ? 17.377 -6.022 -45.986 1.00 93.00 354 GLN A N 1
ATOM 2696 C CA . GLN A 1 354 ? 15.914 -6.160 -45.964 1.00 93.00 354 GLN A CA 1
ATOM 2697 C C . GLN A 1 354 ? 15.441 -6.950 -44.740 1.00 93.00 354 GLN A C 1
ATOM 2699 O O . GLN A 1 354 ? 14.631 -6.440 -43.974 1.00 93.00 354 GLN A O 1
ATOM 2704 N N . LYS A 1 355 ? 16.003 -8.139 -44.489 1.00 93.44 355 LYS A N 1
ATOM 2705 C CA . LYS A 1 355 ? 15.645 -8.961 -43.318 1.00 93.44 355 LYS A CA 1
ATOM 2706 C C . LYS A 1 355 ? 15.984 -8.291 -41.985 1.00 93.44 355 LYS A C 1
ATOM 2708 O O . LYS A 1 355 ? 15.231 -8.424 -41.026 1.00 93.44 355 LYS A O 1
ATOM 2713 N N . GLU A 1 356 ? 17.090 -7.552 -41.915 1.00 94.00 356 GLU A N 1
ATOM 2714 C CA . GLU A 1 356 ? 17.463 -6.763 -40.735 1.00 94.00 356 GLU A CA 1
ATOM 2715 C C . GLU A 1 356 ? 16.484 -5.596 -40.501 1.00 94.00 356 GLU A C 1
ATOM 2717 O O . GLU A 1 356 ? 16.095 -5.346 -39.360 1.00 94.00 356 GLU A O 1
ATOM 2722 N N . ALA A 1 357 ? 16.012 -4.934 -41.565 1.00 92.75 357 ALA A N 1
ATOM 2723 C CA . ALA A 1 357 ? 14.981 -3.899 -41.481 1.00 92.75 357 ALA A CA 1
ATOM 2724 C C . ALA A 1 357 ? 13.594 -4.463 -41.110 1.00 92.75 357 ALA A C 1
ATOM 2726 O O . ALA A 1 357 ? 12.900 -3.873 -40.284 1.00 92.75 357 ALA A O 1
ATOM 2727 N N . GLU A 1 358 ? 13.203 -5.617 -41.659 1.00 93.56 358 GLU A N 1
ATOM 2728 C CA . GLU A 1 358 ? 11.968 -6.330 -41.300 1.00 93.56 358 GLU A CA 1
ATOM 2729 C C . GLU A 1 358 ? 11.977 -6.766 -39.829 1.00 93.56 358 GLU A C 1
ATOM 2731 O O . GLU A 1 358 ? 11.013 -6.514 -39.106 1.00 93.56 358 GLU A O 1
ATOM 2736 N N . ALA A 1 359 ? 13.080 -7.355 -39.355 1.00 93.00 359 ALA A N 1
ATOM 2737 C CA . ALA A 1 359 ? 13.242 -7.745 -37.956 1.00 93.00 359 ALA A CA 1
ATOM 2738 C C . ALA A 1 359 ? 13.221 -6.529 -37.011 1.00 93.00 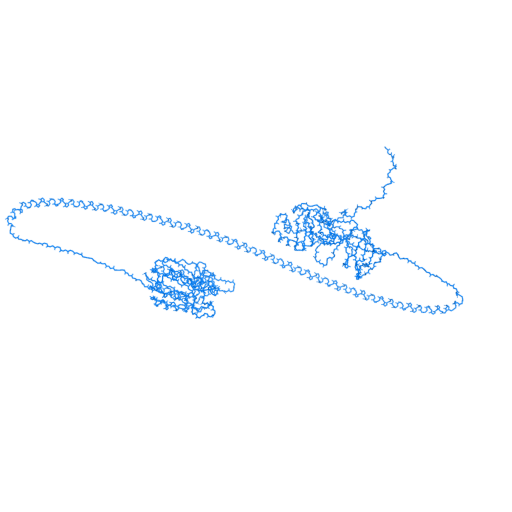359 ALA A C 1
ATOM 2740 O O . ALA A 1 359 ? 12.600 -6.584 -35.948 1.00 93.00 359 ALA A O 1
ATOM 2741 N N . LEU A 1 360 ? 13.839 -5.409 -37.407 1.00 93.56 360 LEU A N 1
ATOM 2742 C CA . LEU A 1 360 ? 13.783 -4.157 -36.650 1.00 93.56 360 LEU A CA 1
ATOM 2743 C C . LEU A 1 360 ? 12.357 -3.586 -36.596 1.00 93.56 360 LEU A C 1
ATOM 2745 O O . LEU A 1 360 ? 11.913 -3.178 -35.524 1.00 93.56 360 LEU A O 1
ATOM 2749 N N . ALA A 1 361 ? 11.619 -3.603 -37.709 1.00 92.31 361 ALA A N 1
ATOM 2750 C CA . ALA A 1 361 ? 10.227 -3.157 -37.759 1.00 92.31 361 ALA A CA 1
ATOM 2751 C C . ALA A 1 361 ? 9.306 -4.041 -36.896 1.00 92.31 361 ALA A C 1
ATOM 2753 O O . ALA A 1 361 ? 8.463 -3.521 -36.166 1.00 92.31 361 ALA A O 1
ATOM 2754 N N . GLN A 1 362 ? 9.504 -5.365 -36.906 1.00 93.75 362 GLN A N 1
ATOM 2755 C CA . GLN A 1 362 ? 8.788 -6.297 -36.026 1.00 93.75 362 GLN A CA 1
ATOM 2756 C C . GLN A 1 362 ? 9.105 -6.042 -34.544 1.00 93.75 362 GLN A C 1
ATOM 2758 O O . GLN A 1 362 ? 8.190 -5.987 -33.723 1.00 93.75 362 GLN A O 1
ATOM 2763 N N . ALA A 1 363 ? 10.376 -5.817 -34.193 1.00 91.38 363 ALA A N 1
ATOM 2764 C CA . ALA A 1 363 ? 10.778 -5.483 -32.826 1.00 91.38 363 ALA A CA 1
ATOM 2765 C C . ALA A 1 363 ? 10.203 -4.133 -32.354 1.00 91.38 363 ALA A C 1
ATOM 2767 O O . ALA A 1 363 ? 9.761 -4.015 -31.211 1.00 91.38 363 ALA A O 1
ATOM 2768 N N . GLN A 1 364 ? 10.152 -3.128 -33.235 1.00 93.56 364 GLN A N 1
ATOM 2769 C CA . GLN A 1 364 ? 9.515 -1.835 -32.961 1.00 93.56 364 GLN A CA 1
ATOM 2770 C C . GLN A 1 364 ? 7.997 -1.966 -32.779 1.00 93.56 364 GLN A C 1
ATOM 2772 O O . GLN A 1 364 ? 7.451 -1.379 -31.845 1.00 93.56 364 GLN A O 1
ATOM 2777 N N . ALA A 1 365 ? 7.320 -2.763 -33.612 1.00 92.69 365 ALA A N 1
ATOM 2778 C CA . ALA A 1 365 ? 5.888 -3.028 -33.487 1.00 92.69 365 ALA A CA 1
ATOM 2779 C C . ALA A 1 365 ? 5.551 -3.756 -32.174 1.00 92.69 365 ALA A C 1
ATOM 2781 O O . ALA A 1 365 ? 4.656 -3.320 -31.449 1.00 92.69 365 ALA A O 1
ATOM 2782 N N . LEU A 1 366 ? 6.314 -4.799 -31.823 1.00 93.94 366 LEU A N 1
ATOM 2783 C CA . LEU A 1 366 ? 6.162 -5.525 -30.558 1.00 93.94 366 LEU A CA 1
ATOM 2784 C C . LEU A 1 366 ? 6.387 -4.608 -29.349 1.00 93.94 366 LEU A C 1
ATOM 2786 O O . LEU A 1 366 ? 5.612 -4.653 -28.395 1.00 93.94 366 LEU A O 1
ATOM 2790 N N . LYS A 1 367 ? 7.410 -3.743 -29.392 1.00 92.44 367 LYS A N 1
ATOM 2791 C CA . LYS A 1 367 ? 7.652 -2.768 -28.323 1.00 92.44 367 LYS A CA 1
ATOM 2792 C C . LYS A 1 367 ? 6.496 -1.768 -28.205 1.00 92.44 367 LYS A C 1
ATOM 2794 O O . LYS A 1 367 ? 6.020 -1.531 -27.102 1.00 92.44 367 LYS A O 1
ATOM 2799 N N . LEU A 1 368 ? 5.998 -1.226 -29.320 1.00 94.44 368 LEU A N 1
ATOM 2800 C CA . LEU A 1 368 ? 4.850 -0.314 -29.314 1.00 94.44 368 LEU A CA 1
ATOM 2801 C C . LEU A 1 368 ? 3.587 -0.983 -28.747 1.00 94.44 368 LEU A C 1
ATOM 2803 O O . LEU A 1 368 ? 2.791 -0.326 -28.077 1.00 94.44 368 LEU A O 1
ATOM 2807 N N . GLU A 1 369 ? 3.394 -2.283 -28.983 1.00 93.56 369 GLU A N 1
ATOM 2808 C CA . GLU A 1 369 ? 2.310 -3.037 -28.356 1.00 93.56 369 GLU A CA 1
ATOM 2809 C C . GLU A 1 369 ? 2.524 -3.201 -26.842 1.00 93.56 369 GLU A C 1
ATOM 2811 O O . GLU A 1 369 ? 1.602 -2.941 -26.072 1.00 93.56 369 GLU A O 1
ATOM 2816 N N . GLN A 1 370 ? 3.737 -3.541 -26.396 1.00 92.38 370 GLN A N 1
ATOM 2817 C CA . GLN A 1 370 ? 4.083 -3.625 -24.969 1.00 92.38 370 GLN A CA 1
ATOM 2818 C C . GLN A 1 370 ? 3.906 -2.278 -24.248 1.00 92.38 370 GLN A C 1
ATOM 2820 O O . GLN A 1 370 ? 3.280 -2.233 -23.189 1.00 92.38 370 GLN A O 1
ATOM 2825 N N . ASP A 1 371 ? 4.374 -1.177 -24.842 1.00 91.25 371 ASP A N 1
ATOM 2826 C CA . ASP A 1 371 ? 4.224 0.181 -24.307 1.00 91.25 371 ASP A CA 1
ATOM 2827 C C . ASP A 1 371 ? 2.727 0.575 -24.214 1.00 91.25 371 ASP A C 1
ATOM 2829 O O . ASP A 1 371 ? 2.293 1.175 -23.226 1.00 91.25 371 ASP A O 1
ATOM 2833 N N . ARG A 1 372 ? 1.892 0.161 -25.185 1.00 93.88 372 ARG A N 1
ATOM 2834 C CA . ARG A 1 372 ? 0.422 0.322 -25.137 1.00 93.88 372 ARG A CA 1
ATOM 2835 C C . ARG A 1 372 ? -0.236 -0.535 -24.053 1.00 93.88 372 ARG A C 1
ATOM 2837 O O . ARG A 1 372 ? -1.112 -0.036 -23.347 1.00 93.88 372 ARG A O 1
ATOM 2844 N N . GLN A 1 373 ? 0.165 -1.798 -23.904 1.00 92.69 373 GLN A N 1
ATOM 2845 C CA . GLN A 1 373 ? -0.347 -2.691 -22.859 1.00 92.69 373 GLN A CA 1
ATOM 2846 C C . GLN A 1 373 ? 0.021 -2.170 -21.458 1.00 92.69 373 GLN A C 1
ATOM 2848 O O . GLN A 1 373 ? -0.826 -2.176 -20.563 1.00 92.69 373 GLN A O 1
ATOM 2853 N N . LEU A 1 374 ? 1.234 -1.634 -21.280 1.00 93.44 374 LEU A N 1
ATOM 2854 C CA . LEU A 1 374 ? 1.676 -0.993 -20.040 1.00 93.44 374 LEU A CA 1
ATOM 2855 C C . LEU A 1 374 ? 0.857 0.270 -19.729 1.00 93.44 374 LEU A C 1
ATOM 2857 O O . LEU A 1 374 ? 0.331 0.398 -18.624 1.00 93.44 374 LEU A O 1
ATOM 2861 N N . ALA A 1 375 ? 0.665 1.164 -20.706 1.00 90.88 375 ALA A N 1
ATOM 2862 C CA . ALA A 1 375 ? -0.163 2.362 -20.539 1.00 90.88 375 ALA A CA 1
ATOM 2863 C C . ALA A 1 375 ? -1.638 2.025 -20.220 1.00 90.88 375 ALA A C 1
ATOM 2865 O O . ALA A 1 375 ? -2.273 2.683 -19.388 1.00 90.88 375 ALA A O 1
ATOM 2866 N N . ALA A 1 376 ? -2.184 0.965 -20.825 1.00 93.19 376 ALA A N 1
ATOM 2867 C CA . ALA A 1 376 ? -3.514 0.456 -20.500 1.00 93.19 376 ALA A CA 1
ATOM 2868 C C . ALA A 1 376 ? -3.579 -0.099 -19.064 1.00 93.19 376 ALA A C 1
ATOM 2870 O O . ALA A 1 376 ? -4.505 0.230 -18.322 1.00 93.19 376 ALA A O 1
ATOM 2871 N N . ALA A 1 377 ? -2.576 -0.872 -18.634 1.00 91.81 377 ALA A N 1
ATOM 2872 C CA . ALA A 1 377 ? -2.495 -1.404 -17.275 1.00 91.81 377 ALA A CA 1
ATOM 2873 C C . ALA A 1 377 ? -2.352 -0.291 -16.218 1.00 91.81 377 ALA A C 1
ATOM 2875 O O . ALA A 1 377 ? -3.016 -0.340 -15.180 1.00 91.81 377 ALA A O 1
ATOM 2876 N N . GLU A 1 378 ? -1.553 0.745 -16.493 1.00 93.25 378 GLU A N 1
ATOM 2877 C CA . GLU A 1 378 ? -1.453 1.931 -15.638 1.00 93.25 378 GLU A CA 1
ATOM 2878 C C . GLU A 1 378 ? -2.768 2.709 -15.553 1.00 93.25 378 GLU A C 1
ATOM 2880 O O . GLU A 1 378 ? -3.165 3.107 -14.457 1.00 93.25 378 GLU A O 1
ATOM 2885 N N . SER A 1 379 ? -3.467 2.920 -16.674 1.00 92.62 379 SER A N 1
ATOM 2886 C CA . SER A 1 379 ? -4.745 3.644 -16.651 1.00 92.62 379 SER A CA 1
ATOM 2887 C C . SER A 1 379 ? -5.812 2.878 -15.859 1.00 92.62 379 SER A C 1
ATOM 2889 O O . SER A 1 379 ? -6.486 3.471 -15.014 1.00 92.62 379 SER A O 1
ATOM 2891 N N . LEU A 1 380 ? -5.880 1.550 -16.014 1.00 93.44 380 LEU A N 1
ATOM 2892 C CA . LEU A 1 380 ? -6.751 0.674 -15.226 1.00 93.44 380 LEU A CA 1
ATOM 2893 C C . LEU A 1 380 ? -6.377 0.659 -13.734 1.00 93.44 380 LEU A C 1
ATOM 2895 O O . LEU A 1 380 ? -7.263 0.612 -12.878 1.00 93.44 380 LEU A O 1
ATOM 2899 N N . LYS A 1 381 ? -5.081 0.719 -13.400 1.00 93.31 381 LYS A N 1
ATOM 2900 C CA . LYS A 1 381 ? -4.613 0.854 -12.013 1.00 93.31 381 LYS A CA 1
ATOM 2901 C C . LYS A 1 381 ? -5.096 2.175 -11.404 1.00 93.31 381 LYS A C 1
ATOM 2903 O O . LYS A 1 381 ? -5.753 2.140 -10.367 1.00 93.31 381 LYS A O 1
ATOM 2908 N N . ARG A 1 382 ? -4.867 3.308 -12.080 1.00 93.19 382 ARG A N 1
ATOM 2909 C CA . ARG A 1 382 ? -5.307 4.640 -11.618 1.00 93.19 382 ARG A CA 1
ATOM 2910 C C . ARG A 1 382 ? -6.832 4.721 -11.465 1.00 93.19 382 ARG A C 1
ATOM 2912 O O . ARG A 1 382 ? -7.311 5.296 -10.493 1.00 93.19 382 ARG A O 1
ATOM 2919 N N . GLN A 1 383 ? -7.597 4.103 -12.371 1.00 93.25 383 GLN A N 1
ATOM 2920 C CA . GLN A 1 383 ? -9.058 3.993 -12.248 1.00 93.25 383 GLN A CA 1
ATOM 2921 C C . GLN A 1 383 ? -9.474 3.214 -10.992 1.00 93.25 383 GLN A C 1
ATOM 2923 O O . GLN A 1 383 ? -10.307 3.701 -10.231 1.00 93.25 383 GLN A O 1
ATOM 2928 N N . LYS A 1 384 ? -8.868 2.049 -10.729 1.00 93.31 384 LYS A N 1
ATOM 2929 C CA . LYS A 1 384 ? -9.154 1.242 -9.527 1.00 93.31 384 LYS A CA 1
ATOM 2930 C C . LYS A 1 384 ? -8.745 1.944 -8.231 1.00 93.31 384 LYS A C 1
ATOM 2932 O O . LYS A 1 384 ? -9.451 1.829 -7.234 1.00 93.31 384 LYS A O 1
ATOM 2937 N N . GLU A 1 385 ? -7.639 2.684 -8.237 1.00 93.56 385 GLU A N 1
ATOM 2938 C CA . GLU A 1 385 ? -7.192 3.492 -7.095 1.00 93.56 385 GLU A CA 1
ATOM 2939 C C . GLU A 1 385 ? -8.163 4.654 -6.815 1.00 93.56 385 GLU A C 1
ATOM 2941 O O . GLU A 1 385 ? -8.544 4.868 -5.664 1.00 93.56 385 GLU A O 1
ATOM 2946 N N . ALA A 1 386 ? -8.652 5.340 -7.855 1.00 93.19 386 ALA A N 1
ATOM 2947 C CA . ALA A 1 386 ? -9.679 6.376 -7.727 1.00 93.19 386 ALA A CA 1
ATOM 2948 C C . ALA A 1 386 ? -11.037 5.814 -7.259 1.00 93.19 386 ALA A C 1
ATOM 2950 O O . ALA A 1 386 ? -11.682 6.400 -6.389 1.00 93.19 386 ALA A O 1
ATOM 2951 N N . GLU A 1 387 ? -11.459 4.657 -7.779 1.00 94.31 387 GLU A N 1
ATOM 2952 C CA . GLU A 1 387 ? -12.688 3.969 -7.362 1.00 94.31 387 GLU A CA 1
ATOM 2953 C C . GLU A 1 387 ? -12.613 3.513 -5.894 1.00 94.31 387 GLU A C 1
ATOM 2955 O O . GLU A 1 387 ? -13.563 3.696 -5.129 1.00 94.31 387 GLU A O 1
ATOM 2960 N N . ALA A 1 388 ? -11.469 2.964 -5.472 1.00 92.88 388 ALA A N 1
ATOM 2961 C CA . ALA A 1 388 ? -11.221 2.579 -4.085 1.00 92.88 388 ALA A CA 1
ATOM 2962 C C . ALA A 1 388 ? -11.221 3.795 -3.144 1.00 92.88 388 ALA A C 1
ATOM 2964 O O . ALA A 1 388 ? -11.819 3.731 -2.068 1.00 92.88 388 ALA A O 1
ATOM 2965 N N . LEU A 1 389 ? -10.619 4.917 -3.559 1.00 94.50 389 LEU A N 1
ATOM 2966 C CA . LEU A 1 389 ? -10.637 6.169 -2.800 1.00 94.50 389 LEU A CA 1
ATOM 2967 C C . LEU A 1 389 ? -12.061 6.727 -2.657 1.00 94.50 389 LEU A C 1
ATOM 2969 O O . LEU A 1 389 ? -12.463 7.081 -1.549 1.00 94.50 389 LEU A O 1
ATOM 2973 N N . ALA A 1 390 ? -12.849 6.744 -3.736 1.00 94.12 390 ALA A N 1
ATOM 2974 C CA . ALA A 1 390 ? -14.245 7.181 -3.704 1.00 94.12 390 ALA A CA 1
ATOM 2975 C C . ALA A 1 390 ? -15.106 6.296 -2.782 1.00 94.12 390 ALA A C 1
ATOM 2977 O O . ALA A 1 390 ? -15.887 6.808 -1.978 1.00 94.12 390 ALA A O 1
ATOM 2978 N N . LYS A 1 391 ? -14.915 4.969 -2.826 1.00 94.62 391 LYS A N 1
ATOM 2979 C CA . LYS A 1 391 ? -15.577 4.018 -1.915 1.00 94.62 391 LYS A CA 1
ATOM 2980 C C . LYS A 1 391 ? -15.175 4.233 -0.452 1.00 94.62 391 LYS A C 1
ATOM 2982 O O . LYS A 1 391 ? -16.042 4.218 0.419 1.00 94.62 391 LYS A O 1
ATOM 2987 N N . ALA A 1 392 ? -13.896 4.490 -0.174 1.00 92.44 392 ALA A N 1
ATOM 2988 C CA . ALA A 1 392 ? -13.417 4.795 1.175 1.00 92.44 392 ALA A CA 1
ATOM 2989 C C . ALA A 1 392 ? -13.983 6.124 1.713 1.00 92.44 392 ALA A C 1
ATOM 2991 O O . ALA A 1 392 ? -14.376 6.201 2.877 1.00 92.44 392 ALA A O 1
ATOM 2992 N N . GLN A 1 393 ? -14.082 7.156 0.868 1.00 94.25 393 GLN A N 1
ATOM 2993 C CA . GLN A 1 393 ? -14.705 8.437 1.218 1.00 94.25 393 GLN A CA 1
ATOM 2994 C C . GLN A 1 393 ? -16.208 8.289 1.500 1.00 94.25 393 GLN A C 1
ATOM 2996 O O . GLN A 1 393 ? -16.693 8.825 2.497 1.00 94.25 393 GLN A O 1
ATOM 3001 N N . ALA A 1 394 ? -16.932 7.521 0.678 1.00 93.75 394 ALA A N 1
ATOM 3002 C CA . ALA A 1 394 ? -18.349 7.232 0.895 1.00 93.75 394 ALA A CA 1
ATOM 3003 C C . ALA A 1 394 ? -18.588 6.481 2.218 1.00 93.75 394 ALA A C 1
ATOM 3005 O O . ALA A 1 394 ? -19.437 6.893 3.007 1.00 93.75 394 ALA A O 1
ATOM 3006 N N . LEU A 1 395 ? -17.790 5.444 2.504 1.00 94.81 395 LEU A N 1
ATOM 3007 C CA . LEU A 1 395 ? -17.867 4.686 3.757 1.00 94.81 395 LEU A CA 1
ATOM 3008 C C . LEU A 1 395 ? -17.570 5.564 4.985 1.00 94.81 395 LEU A C 1
ATOM 3010 O O . LEU A 1 395 ? -18.262 5.457 5.995 1.00 94.81 395 LEU A O 1
ATOM 3014 N N . LYS A 1 396 ? -16.581 6.465 4.900 1.00 94.81 396 LYS A N 1
ATOM 3015 C CA . LYS A 1 396 ? -16.262 7.417 5.978 1.00 94.81 396 LYS A CA 1
ATOM 3016 C C . LYS A 1 396 ? -17.427 8.374 6.253 1.00 94.81 396 LYS A C 1
ATOM 3018 O O . LYS A 1 396 ? -17.795 8.561 7.410 1.00 94.81 396 LYS A O 1
ATOM 3023 N N . LEU A 1 397 ? -18.047 8.920 5.204 1.00 95.38 397 LEU A N 1
ATOM 3024 C CA . LEU A 1 397 ? -19.227 9.782 5.329 1.00 95.38 397 LEU A CA 1
ATOM 3025 C C . LEU A 1 397 ? -20.436 9.027 5.910 1.00 95.38 397 LEU A C 1
ATOM 3027 O O . LEU A 1 397 ? -21.227 9.603 6.657 1.00 95.38 397 LEU A O 1
ATOM 3031 N N . GLU A 1 398 ? -20.592 7.740 5.594 1.00 94.56 398 GLU A N 1
ATOM 3032 C CA . GLU A 1 398 ? -21.629 6.903 6.199 1.00 94.56 398 GLU A CA 1
ATOM 3033 C C . GLU A 1 398 ? -21.364 6.656 7.692 1.00 94.56 398 GLU A C 1
ATOM 3035 O O . GLU A 1 398 ? -22.265 6.848 8.506 1.00 94.56 398 GLU A O 1
ATOM 3040 N N . GLN A 1 399 ? -20.127 6.324 8.075 1.00 94.06 399 GLN A N 1
ATOM 3041 C CA . GLN A 1 399 ? -19.732 6.157 9.479 1.00 94.06 399 GLN A CA 1
ATOM 3042 C C . GLN A 1 399 ? -19.942 7.440 10.298 1.00 94.06 399 GLN A C 1
ATOM 3044 O O . GLN A 1 399 ? -20.473 7.381 11.406 1.00 94.06 399 GLN A O 1
ATOM 3049 N N . GLU A 1 400 ? -19.607 8.609 9.744 1.00 94.00 400 GLU A N 1
ATOM 3050 C CA . GLU A 1 400 ? -19.857 9.912 10.377 1.00 94.00 400 GLU A CA 1
ATOM 3051 C C . GLU A 1 400 ? -21.360 10.181 10.577 1.00 94.00 400 GLU A C 1
ATOM 3053 O O . GLU A 1 400 ? -21.772 10.653 11.640 1.00 94.00 400 GLU A O 1
ATOM 3058 N N . ARG A 1 401 ? -22.205 9.807 9.605 1.00 94.81 401 ARG A N 1
ATOM 3059 C CA . ARG A 1 401 ? -23.673 9.881 9.732 1.00 94.81 401 ARG A CA 1
ATOM 3060 C C . ARG A 1 401 ? -24.217 8.911 10.782 1.00 94.81 401 ARG A C 1
ATOM 3062 O O . ARG A 1 401 ? -25.081 9.303 11.564 1.00 94.81 401 ARG A O 1
ATOM 3069 N N . GLN A 1 402 ? -23.720 7.674 10.821 1.00 93.38 402 GLN A N 1
ATOM 3070 C CA . GLN A 1 402 ? -24.121 6.673 11.816 1.00 93.38 402 GLN A CA 1
ATOM 3071 C C . GLN A 1 402 ? -23.727 7.112 13.238 1.00 93.38 402 GLN A C 1
ATOM 3073 O O . GLN A 1 402 ? -24.542 7.004 14.155 1.00 93.38 402 GLN A O 1
ATOM 3078 N N . LEU A 1 403 ? -22.532 7.689 13.417 1.00 94.12 403 LEU A N 1
ATOM 3079 C CA . LEU A 1 403 ? -22.079 8.246 14.695 1.00 94.12 403 LEU A CA 1
ATOM 3080 C C . LEU A 1 403 ? -22.969 9.414 15.153 1.00 94.12 403 LEU A C 1
ATOM 3082 O O . LEU A 1 403 ? -23.454 9.411 16.283 1.00 94.12 403 LEU A O 1
ATOM 3086 N N . ALA A 1 404 ? -23.258 10.370 14.264 1.00 94.19 404 ALA A N 1
ATOM 3087 C CA . ALA A 1 404 ? -24.146 11.494 14.568 1.00 94.19 404 ALA A CA 1
ATOM 3088 C C . ALA A 1 404 ? -25.585 11.042 14.899 1.00 94.19 404 ALA A C 1
ATOM 3090 O O . ALA A 1 404 ? -26.227 11.600 15.792 1.00 94.19 404 ALA A O 1
ATOM 3091 N N . ALA A 1 405 ? -26.096 10.007 14.225 1.00 94.38 405 ALA A N 1
ATOM 3092 C CA . ALA A 1 405 ? -27.389 9.405 14.548 1.00 94.38 405 ALA A CA 1
ATOM 3093 C C . ALA A 1 405 ? -27.382 8.727 15.932 1.00 94.38 405 ALA A C 1
ATOM 3095 O O . ALA A 1 405 ? -28.324 8.908 16.706 1.00 94.38 405 ALA A O 1
ATOM 3096 N N . ALA A 1 406 ? -26.308 8.008 16.276 1.00 93.06 406 ALA A N 1
ATOM 3097 C CA . ALA A 1 406 ? -26.142 7.375 17.583 1.00 93.06 406 ALA A CA 1
ATOM 3098 C C . ALA A 1 406 ? -26.028 8.403 18.725 1.00 93.06 406 ALA A C 1
ATOM 3100 O O . ALA A 1 406 ? -26.657 8.225 19.769 1.00 93.06 406 ALA A O 1
ATOM 3101 N N . GLU A 1 407 ? -25.300 9.508 18.525 1.00 94.38 407 GLU A N 1
ATOM 3102 C CA . GLU A 1 407 ? -25.255 10.617 19.486 1.00 94.38 407 GLU A CA 1
ATOM 3103 C C . GLU A 1 407 ? -26.628 11.262 19.697 1.00 94.38 407 GLU A C 1
ATOM 3105 O O . GLU A 1 407 ? -27.030 11.490 20.838 1.00 94.38 407 GLU A O 1
ATOM 3110 N N . ASN A 1 408 ? -27.371 11.531 18.621 1.00 93.88 408 ASN A N 1
ATOM 3111 C CA . ASN A 1 408 ? -28.711 12.108 18.727 1.00 93.88 408 ASN A CA 1
ATOM 3112 C C . ASN A 1 408 ? -29.681 11.163 19.457 1.00 93.88 408 ASN A C 1
ATOM 3114 O O . ASN A 1 408 ? -30.414 11.610 20.339 1.00 93.88 408 ASN A O 1
ATOM 3118 N N . LEU A 1 409 ? -29.631 9.857 19.172 1.00 93.81 409 LEU A N 1
ATOM 3119 C CA . LEU A 1 409 ? -30.417 8.848 19.890 1.00 93.81 409 LEU A CA 1
ATOM 3120 C C . LEU A 1 409 ? -30.023 8.752 21.374 1.00 93.81 409 LEU A C 1
ATOM 3122 O O . LEU A 1 409 ? -30.891 8.580 22.231 1.00 93.81 409 LEU A O 1
ATOM 3126 N N . LYS A 1 410 ? -28.731 8.889 21.700 1.00 94.62 410 LYS A N 1
ATOM 3127 C CA . LYS A 1 410 ? -28.256 8.949 23.089 1.00 94.62 410 LYS A CA 1
ATOM 3128 C C . LYS A 1 410 ? -28.835 10.171 23.812 1.00 94.62 410 LYS A C 1
ATOM 3130 O O . LYS A 1 410 ? -29.470 9.996 24.848 1.00 94.62 410 LYS A O 1
ATOM 3135 N N . ARG A 1 411 ? -28.715 11.371 23.229 1.00 94.12 411 ARG A N 1
ATOM 3136 C CA . ARG A 1 411 ? -29.263 12.621 23.797 1.00 94.12 411 ARG A CA 1
ATOM 3137 C C . ARG A 1 411 ? -30.783 12.546 23.996 1.00 94.12 411 ARG A C 1
ATOM 3139 O O . ARG A 1 411 ? -31.287 13.013 25.013 1.00 94.12 411 ARG A O 1
ATOM 3146 N N . GLN A 1 412 ? -31.513 11.920 23.066 1.00 93.12 412 GLN A N 1
ATOM 3147 C CA . GLN A 1 412 ? -32.953 11.667 23.208 1.00 93.12 412 GLN A CA 1
ATOM 3148 C C . GLN A 1 412 ? -33.265 10.757 24.405 1.00 93.12 412 GLN A C 1
ATOM 3150 O O . GLN A 1 412 ? -34.114 11.107 25.220 1.00 93.12 412 GLN A O 1
ATOM 3155 N N . LYS A 1 413 ? -32.553 9.632 24.557 1.00 94.31 413 LYS A N 1
ATOM 3156 C CA . LYS A 1 413 ? -32.732 8.713 25.697 1.00 94.31 413 LYS A CA 1
ATOM 3157 C C . LYS A 1 413 ? -32.355 9.350 27.037 1.00 94.31 413 LYS A C 1
ATOM 3159 O O . LYS A 1 413 ? -33.028 9.104 28.031 1.00 94.31 413 LYS A O 1
ATOM 3164 N N . GLU A 1 414 ? -31.315 10.181 27.070 1.00 94.62 414 GLU A N 1
ATOM 3165 C CA . GLU A 1 414 ? -30.910 10.933 28.266 1.00 94.62 414 GLU A CA 1
ATOM 3166 C C . GLU A 1 414 ? -31.976 11.969 28.665 1.00 94.62 414 GLU A C 1
ATOM 3168 O O . GLU A 1 414 ? -32.344 12.049 29.838 1.00 94.62 414 GLU A O 1
ATOM 3173 N N . ALA A 1 415 ? -32.551 12.693 27.697 1.00 93.69 415 ALA A N 1
ATOM 3174 C CA . ALA A 1 415 ? -33.662 13.614 27.937 1.00 93.69 415 ALA A CA 1
ATOM 3175 C C . ALA A 1 415 ? -34.947 12.891 28.391 1.00 93.69 415 ALA A C 1
ATOM 3177 O O . ALA A 1 415 ? -35.620 13.349 29.314 1.00 93.69 415 ALA A O 1
ATOM 3178 N N . GLU A 1 416 ? -35.272 11.740 27.794 1.00 94.31 416 GLU A N 1
ATOM 3179 C CA . GLU A 1 416 ? -36.421 10.912 28.182 1.00 94.31 416 GLU A CA 1
ATOM 3180 C C . GLU A 1 416 ? -36.261 10.343 29.603 1.00 94.31 416 GLU A C 1
ATOM 3182 O O . GLU A 1 416 ? -37.200 10.377 30.402 1.00 94.31 416 GLU A O 1
ATOM 3187 N N . ALA A 1 417 ? -35.062 9.862 29.950 1.00 93.00 417 ALA A N 1
ATOM 3188 C CA . ALA A 1 417 ? -34.741 9.382 31.291 1.00 93.00 417 ALA A CA 1
ATOM 3189 C C . ALA A 1 417 ? -34.821 10.508 32.334 1.00 93.00 417 ALA A C 1
ATOM 3191 O O . ALA A 1 417 ? -35.387 10.304 33.410 1.00 93.00 417 ALA A O 1
ATOM 3192 N N . LEU A 1 418 ? -34.329 11.709 32.006 1.00 94.69 418 LEU A N 1
ATOM 3193 C CA . LEU A 1 418 ? -34.441 12.887 32.867 1.00 94.69 418 LEU A CA 1
ATOM 3194 C C . LEU A 1 418 ? -35.907 13.297 33.081 1.00 94.69 418 LEU A C 1
ATOM 3196 O O . LEU A 1 418 ? -36.307 13.530 34.221 1.00 94.69 418 LEU A O 1
ATOM 3200 N N . ALA A 1 419 ? -36.724 13.319 32.024 1.00 93.94 419 ALA A N 1
ATOM 3201 C CA . ALA A 1 419 ? -38.153 13.619 32.124 1.00 93.94 419 ALA A CA 1
ATOM 3202 C C . ALA A 1 419 ? -38.903 12.583 32.985 1.00 93.94 419 ALA A C 1
ATOM 3204 O O . ALA A 1 419 ? -39.713 12.952 33.836 1.00 93.94 419 ALA A O 1
ATOM 3205 N N . LYS A 1 420 ? -38.587 11.289 32.833 1.00 94.12 420 LYS A N 1
ATOM 3206 C CA . LYS A 1 420 ? -39.132 10.209 33.675 1.00 94.12 420 LYS A CA 1
ATOM 3207 C C . LYS A 1 420 ? -38.712 10.344 35.141 1.00 94.12 420 LYS A C 1
ATOM 3209 O O . LYS A 1 420 ? -39.552 10.185 36.023 1.00 94.12 420 LYS A O 1
ATOM 3214 N N . ALA A 1 421 ? -37.454 10.692 35.415 1.00 91.94 421 ALA A N 1
ATOM 3215 C CA . ALA A 1 421 ? -36.969 10.937 36.774 1.00 91.94 421 ALA A CA 1
ATOM 3216 C C . ALA A 1 421 ? -37.637 12.165 37.423 1.00 91.94 421 ALA A C 1
ATOM 3218 O O . ALA A 1 421 ? -38.008 12.118 38.596 1.00 91.94 421 ALA A O 1
ATOM 3219 N N . GLN A 1 422 ? -37.850 13.243 36.661 1.00 93.88 422 GLN A N 1
ATOM 3220 C CA . GLN A 1 422 ? -38.584 14.429 37.117 1.00 93.88 422 GLN A CA 1
ATOM 3221 C C . GLN A 1 422 ? -40.058 14.116 37.413 1.00 93.88 422 GLN A C 1
ATOM 3223 O O . GLN A 1 422 ? -40.573 14.545 38.445 1.00 93.88 422 GLN A O 1
ATOM 3228 N N . ALA A 1 423 ? -40.724 13.333 36.557 1.00 92.81 423 ALA A N 1
ATOM 3229 C CA . ALA A 1 423 ? -42.103 12.899 36.773 1.00 92.81 423 ALA A CA 1
ATOM 3230 C C . ALA A 1 423 ? -42.241 12.008 38.021 1.00 92.81 423 ALA A C 1
ATOM 3232 O O . ALA A 1 423 ? -43.106 12.268 38.856 1.00 92.81 423 ALA A O 1
ATOM 3233 N N . LEU A 1 424 ? -41.351 11.021 38.191 1.00 93.94 424 LEU A N 1
ATOM 3234 C CA . LEU A 1 424 ? -41.327 10.152 39.372 1.00 93.94 424 LEU A CA 1
ATOM 3235 C C . LEU A 1 424 ? -41.091 10.952 40.659 1.00 93.94 424 LEU A C 1
ATOM 3237 O O . LEU A 1 424 ? -41.771 10.717 41.655 1.00 93.94 424 LEU A O 1
ATOM 3241 N N . LYS A 1 425 ? -40.173 11.929 40.638 1.00 93.81 425 LYS A N 1
ATOM 3242 C CA . LYS A 1 425 ? -39.954 12.808 41.790 1.00 93.81 425 LYS A CA 1
ATOM 3243 C C . LYS A 1 425 ? -41.201 13.638 42.113 1.00 93.81 425 LYS A C 1
ATOM 3245 O O . LYS A 1 425 ? -41.604 13.685 43.268 1.00 93.81 425 LYS A O 1
ATOM 3250 N N . LEU A 1 426 ? -41.847 14.239 41.110 1.00 94.94 426 LEU A N 1
ATOM 3251 C CA . LEU A 1 426 ? -43.083 15.003 41.315 1.00 94.94 426 LEU A CA 1
ATOM 3252 C C . LEU A 1 426 ? -44.219 14.127 41.877 1.00 94.94 426 LEU A C 1
ATOM 3254 O O . LEU A 1 426 ? -45.052 14.614 42.641 1.00 94.94 426 LEU A O 1
ATOM 3258 N N . GLU A 1 427 ? -44.259 12.840 41.527 1.00 92.88 427 GLU A N 1
ATOM 3259 C CA . GLU A 1 427 ? -45.190 11.886 42.129 1.00 92.88 427 GLU A CA 1
ATOM 3260 C C . GLU A 1 427 ? -44.829 11.568 43.589 1.00 92.88 427 GLU A C 1
ATOM 3262 O O . GLU A 1 427 ? -45.708 11.612 44.448 1.00 92.88 427 GLU A O 1
ATOM 3267 N N . GLN A 1 428 ? -43.551 11.335 43.902 1.00 91.69 428 GLN A N 1
ATOM 3268 C CA . GLN A 1 428 ? -43.074 11.138 45.278 1.00 91.69 428 GLN A CA 1
ATOM 3269 C C . GLN A 1 428 ? -43.357 12.357 46.169 1.00 91.69 428 GLN A C 1
ATOM 3271 O O . GLN A 1 428 ? -43.892 12.197 47.265 1.00 91.69 428 GLN A O 1
ATOM 3276 N N . ASP A 1 429 ? -43.088 13.572 45.683 1.00 91.81 429 ASP A N 1
ATOM 3277 C CA . ASP A 1 429 ? -43.365 14.826 46.394 1.00 91.81 429 ASP A CA 1
ATOM 3278 C C . ASP A 1 429 ? -44.882 14.982 46.672 1.00 91.81 429 ASP A C 1
ATOM 3280 O O . ASP A 1 429 ? -45.288 15.405 47.758 1.00 91.81 429 ASP A O 1
ATOM 3284 N N . ARG A 1 430 ? -45.749 14.563 45.732 1.00 93.19 430 ARG A N 1
ATOM 3285 C CA . ARG A 1 430 ? -47.215 14.511 45.924 1.00 93.19 430 ARG A CA 1
ATOM 3286 C C . ARG A 1 430 ? -47.646 13.448 46.935 1.00 93.19 430 ARG A C 1
ATOM 3288 O O . ARG A 1 430 ? -48.512 13.728 47.763 1.00 93.19 430 ARG A O 1
ATOM 3295 N N . GLN A 1 431 ? -47.070 12.246 46.881 1.00 91.69 431 GLN A N 1
ATOM 3296 C CA . GLN A 1 431 ? -47.362 11.168 47.832 1.00 91.69 431 GLN A CA 1
ATOM 3297 C C . GLN A 1 431 ? -46.938 11.560 49.257 1.00 91.69 431 GLN A C 1
ATOM 3299 O O . GLN A 1 431 ? -47.690 11.320 50.202 1.00 91.69 431 GLN A O 1
ATOM 3304 N N . LEU A 1 432 ? -45.795 12.238 49.413 1.00 92.38 432 LEU A N 1
ATOM 3305 C CA . LEU A 1 432 ? -45.327 12.777 50.691 1.00 92.38 432 LEU A CA 1
ATOM 3306 C C . LEU A 1 432 ? -46.290 13.842 51.242 1.00 92.38 432 LEU A C 1
ATOM 3308 O O . LEU A 1 432 ? -46.725 13.739 52.388 1.00 92.38 432 LEU A O 1
ATOM 3312 N N . ALA A 1 433 ? -46.699 14.813 50.418 1.00 91.50 433 ALA A N 1
ATOM 3313 C CA . ALA A 1 433 ? -47.667 15.840 50.814 1.00 91.50 433 ALA A CA 1
ATOM 3314 C C . ALA A 1 433 ? -49.042 15.250 51.195 1.00 91.50 433 ALA A C 1
ATOM 3316 O O . ALA A 1 433 ? -49.678 15.701 52.153 1.00 91.50 433 ALA A O 1
ATOM 3317 N N . ALA A 1 434 ? -49.490 14.204 50.493 1.00 91.31 434 ALA A N 1
ATOM 3318 C CA . ALA A 1 434 ? -50.703 13.470 50.843 1.00 91.31 434 ALA A CA 1
ATOM 3319 C C . ALA A 1 434 ? -50.551 12.724 52.183 1.00 91.31 434 ALA A C 1
ATOM 3321 O O . ALA A 1 434 ? -51.432 12.830 53.038 1.00 91.31 434 ALA A O 1
ATOM 3322 N N . ALA A 1 435 ? -49.422 12.049 52.418 1.00 90.38 435 ALA A N 1
ATOM 3323 C CA . ALA A 1 435 ? -49.129 11.390 53.690 1.00 90.38 435 ALA A CA 1
ATOM 3324 C C . ALA A 1 435 ? -49.049 12.383 54.867 1.00 90.38 435 ALA A C 1
ATOM 3326 O O . ALA A 1 435 ? -49.587 12.104 55.939 1.00 90.38 435 ALA A O 1
ATOM 3327 N N . GLU A 1 436 ? -48.457 13.565 54.668 1.00 92.31 436 GLU A N 1
ATOM 3328 C CA . GLU A 1 436 ? -48.458 14.642 55.664 1.00 92.31 436 GLU A CA 1
ATOM 3329 C C . GLU A 1 436 ? -49.865 15.163 55.970 1.00 92.31 436 GLU A C 1
ATOM 3331 O O . GLU A 1 436 ? -50.206 15.345 57.139 1.00 92.31 436 GLU A O 1
ATOM 3336 N N . SER A 1 437 ? -50.700 15.394 54.952 1.00 89.06 437 SER A N 1
ATOM 3337 C CA . SER A 1 437 ? -52.079 15.853 55.164 1.00 89.06 437 SER A CA 1
ATOM 3338 C C . SER A 1 437 ? -52.917 14.820 55.930 1.00 89.06 437 SER A C 1
ATOM 3340 O O . SER A 1 437 ? -53.604 15.186 56.883 1.00 89.06 437 SER A O 1
ATOM 3342 N N . LEU A 1 438 ? -52.768 13.528 55.611 1.00 91.69 438 LEU A N 1
ATOM 3343 C CA . LEU A 1 438 ? -53.409 12.425 56.330 1.00 91.69 438 LEU A CA 1
ATOM 3344 C C . LEU A 1 438 ? -52.891 12.294 57.771 1.00 91.69 438 LEU A C 1
ATOM 3346 O O . LEU A 1 438 ? -53.666 12.002 58.680 1.00 91.69 438 LEU A O 1
ATOM 3350 N N . LYS A 1 439 ? -51.594 12.535 58.007 1.00 91.62 439 LYS A N 1
ATOM 3351 C CA . LYS A 1 439 ? -51.008 12.582 59.356 1.00 91.62 439 LYS A CA 1
ATOM 3352 C C . LYS A 1 439 ? -51.627 13.715 60.179 1.00 91.62 439 LYS A C 1
ATOM 3354 O O . LYS A 1 439 ? -52.119 13.451 61.271 1.00 91.62 439 LYS A O 1
ATOM 3359 N N . ARG A 1 440 ? -51.709 14.930 59.621 1.00 89.88 440 ARG A N 1
ATOM 3360 C CA . ARG A 1 440 ? -52.341 16.093 60.276 1.00 89.88 440 ARG A CA 1
ATOM 3361 C C . ARG A 1 440 ? -53.838 15.877 60.532 1.00 89.88 440 ARG A C 1
ATOM 3363 O O . ARG A 1 440 ? -54.331 16.289 61.577 1.00 89.88 440 ARG A O 1
ATOM 3370 N N . GLN A 1 441 ? -54.555 15.206 59.624 1.00 88.69 441 GLN A N 1
ATOM 3371 C CA . GLN A 1 441 ? -55.949 14.795 59.843 1.00 88.69 441 GLN A CA 1
ATOM 3372 C C . GLN A 1 441 ? -56.065 13.832 61.029 1.00 88.69 441 GLN A C 1
ATOM 3374 O O . GLN A 1 441 ? -56.806 14.125 61.961 1.00 88.69 441 GLN A O 1
ATOM 3379 N N . LYS A 1 442 ? -55.278 12.750 61.057 1.00 89.62 442 LYS A N 1
ATOM 3380 C CA . LYS A 1 442 ? -55.286 11.778 62.166 1.00 89.62 442 LYS A CA 1
ATOM 3381 C C . LYS A 1 442 ? -54.871 12.389 63.505 1.00 89.62 442 LYS A C 1
ATOM 3383 O O . LYS A 1 442 ? -55.419 12.018 64.536 1.00 89.62 442 LYS A O 1
ATOM 3388 N N . GLU A 1 443 ? -53.940 13.339 63.507 1.00 90.25 443 GLU A N 1
ATOM 3389 C CA . GLU A 1 443 ? -53.550 14.095 64.705 1.00 90.25 443 GLU A CA 1
ATOM 3390 C C . GLU A 1 443 ? -54.689 15.003 65.200 1.00 90.25 443 GLU A C 1
ATOM 3392 O O . GLU A 1 443 ? -54.957 15.057 66.400 1.00 90.25 443 GLU A O 1
ATOM 3397 N N . ALA A 1 444 ? -55.419 15.659 64.292 1.00 87.25 444 ALA A N 1
ATOM 3398 C CA . ALA A 1 444 ? -56.596 16.457 64.635 1.00 87.25 444 ALA A CA 1
ATOM 3399 C C . ALA A 1 444 ? -57.782 15.595 65.116 1.00 87.25 444 ALA A C 1
ATOM 3401 O O . ALA A 1 444 ? -58.460 15.977 66.071 1.00 87.25 444 ALA A O 1
ATOM 3402 N N . GLU A 1 445 ? -58.007 14.430 64.501 1.00 87.88 445 GLU A N 1
ATOM 3403 C CA . GLU A 1 445 ? -58.997 13.429 64.923 1.00 87.88 445 GLU A CA 1
ATOM 3404 C C . GLU A 1 445 ? -58.661 12.861 66.304 1.00 87.88 445 GLU A C 1
ATOM 3406 O O . GLU A 1 445 ? -59.530 12.832 67.174 1.00 87.88 445 GLU A O 1
ATOM 3411 N N . ALA A 1 446 ? -57.403 12.486 66.551 1.00 88.12 446 ALA A N 1
ATOM 3412 C CA . ALA A 1 446 ? -56.944 12.022 67.858 1.00 88.12 446 ALA A CA 1
ATOM 3413 C C . ALA A 1 446 ? -57.117 13.105 68.935 1.00 88.12 446 ALA A C 1
ATOM 3415 O O . ALA A 1 446 ? -57.623 12.816 70.014 1.00 88.12 446 ALA A O 1
ATOM 3416 N N . LEU A 1 447 ? -56.802 14.370 68.631 1.00 89.94 447 LEU A N 1
ATOM 3417 C CA . LEU A 1 447 ? -57.019 15.501 69.543 1.00 89.94 447 LEU A CA 1
ATOM 3418 C C . LEU A 1 447 ? -58.514 15.838 69.740 1.00 89.94 447 LEU A C 1
ATOM 3420 O O . LEU A 1 447 ? -58.894 16.442 70.746 1.00 89.94 447 LEU A O 1
ATOM 3424 N N . ALA A 1 448 ? -59.388 15.490 68.793 1.00 86.50 448 ALA A N 1
ATOM 3425 C CA . ALA A 1 448 ? -60.839 15.586 68.960 1.00 86.50 448 ALA A CA 1
ATOM 3426 C C . ALA A 1 448 ? -61.378 14.441 69.836 1.0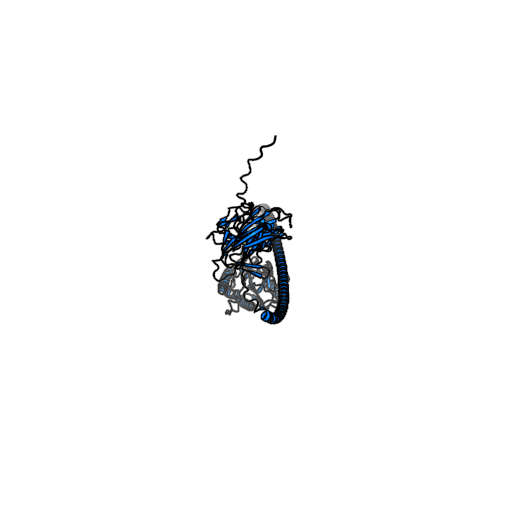0 86.50 448 ALA A C 1
ATOM 3428 O O . ALA A 1 448 ? -62.131 14.698 70.773 1.00 86.50 448 ALA A O 1
ATOM 3429 N N . GLN A 1 449 ? -60.933 13.203 69.597 1.00 83.81 449 GLN A N 1
ATOM 3430 C CA . GLN A 1 449 ? -61.244 12.046 70.440 1.00 83.81 449 GLN A CA 1
ATOM 3431 C C . GLN A 1 449 ? -60.720 12.226 71.867 1.00 83.81 449 GLN A C 1
ATOM 3433 O O . GLN A 1 449 ? -61.438 11.914 72.813 1.00 83.81 449 GLN A O 1
ATOM 3438 N N . GLU A 1 450 ? -59.519 12.781 72.051 1.00 86.00 450 GLU A N 1
ATOM 3439 C CA . GLU A 1 450 ? -58.990 13.059 73.384 1.00 86.00 450 GLU A CA 1
ATOM 3440 C C . GLU A 1 450 ? -59.834 14.113 74.103 1.00 86.00 450 GLU A C 1
ATOM 3442 O O . GLU A 1 450 ? -60.174 13.901 75.263 1.00 86.00 450 GLU A O 1
ATOM 3447 N N . ARG A 1 451 ? -60.241 15.201 73.432 1.00 87.00 451 ARG A N 1
ATOM 3448 C CA . ARG A 1 451 ? -61.147 16.198 74.029 1.00 87.00 451 ARG A CA 1
ATOM 3449 C C . ARG A 1 451 ? -62.493 15.591 74.412 1.00 87.00 451 ARG A C 1
ATOM 3451 O O . ARG A 1 451 ? -62.903 15.758 75.554 1.00 87.00 451 ARG A O 1
ATOM 3458 N N . LEU A 1 452 ? -63.111 14.792 73.543 1.00 86.38 452 LEU A N 1
ATOM 3459 C CA . LEU A 1 452 ? -64.333 14.048 73.877 1.00 86.38 452 LEU A CA 1
ATOM 3460 C C . LEU A 1 452 ? -64.119 13.079 75.053 1.00 86.38 452 LEU A C 1
ATOM 3462 O O . LEU A 1 452 ? -64.981 12.965 75.919 1.00 86.38 452 LEU A O 1
ATOM 3466 N N . ALA A 1 453 ? -62.957 12.427 75.144 1.00 82.50 453 ALA A N 1
ATOM 3467 C CA . ALA A 1 453 ? -62.599 11.558 76.263 1.00 82.50 453 ALA A CA 1
ATOM 3468 C C . ALA A 1 453 ? -62.222 12.334 77.541 1.00 82.50 453 ALA A C 1
ATOM 3470 O O . ALA A 1 453 ? -62.308 11.781 78.635 1.00 82.50 453 ALA A O 1
ATOM 3471 N N . GLN A 1 454 ? -61.772 13.587 77.449 1.00 82.50 454 GLN A N 1
ATOM 3472 C CA . GLN A 1 454 ? -61.568 14.483 78.591 1.00 82.50 454 GLN A CA 1
ATOM 3473 C C . GLN A 1 454 ? -62.913 15.041 79.080 1.00 82.50 454 GLN A C 1
ATOM 3475 O O . GLN A 1 454 ? -63.146 15.043 80.282 1.00 82.50 454 GLN A O 1
ATOM 3480 N N . GLU A 1 455 ? -63.826 15.420 78.183 1.00 84.62 455 GLU A N 1
ATOM 3481 C CA . GLU A 1 455 ? -65.207 15.797 78.513 1.00 84.62 455 GLU A CA 1
ATOM 3482 C C . GLU A 1 455 ? -65.982 14.628 79.133 1.00 84.62 455 GLU A C 1
ATOM 3484 O O . GLU A 1 455 ? -66.656 14.817 80.143 1.00 84.62 455 GLU A O 1
ATOM 3489 N N . ALA A 1 456 ? -65.843 13.414 78.586 1.00 82.06 456 ALA A N 1
ATOM 3490 C CA . ALA A 1 456 ? -66.363 12.194 79.198 1.00 82.06 456 ALA A CA 1
ATOM 3491 C C . ALA A 1 456 ? -65.772 12.012 80.600 1.00 82.06 456 ALA A C 1
ATOM 3493 O O . ALA A 1 456 ? -66.522 12.043 81.564 1.00 82.06 456 ALA A O 1
ATOM 3494 N N . ARG A 1 457 ? -64.438 12.006 80.752 1.00 81.81 457 ARG A N 1
ATOM 3495 C CA . ARG A 1 457 ? -63.789 11.910 82.074 1.00 81.81 457 ARG A CA 1
ATOM 3496 C C . ARG A 1 457 ? -64.153 13.048 83.037 1.00 81.81 457 ARG A C 1
ATOM 3498 O O . ARG A 1 457 ? -64.074 12.844 84.241 1.00 81.81 457 ARG A O 1
ATOM 3505 N N . GLN A 1 458 ? -64.562 14.226 82.560 1.00 80.94 458 GLN A N 1
ATOM 3506 C CA . GLN A 1 458 ? -65.091 15.307 83.402 1.00 80.94 458 GLN A CA 1
ATOM 3507 C C . GLN A 1 458 ? -66.539 15.051 83.838 1.00 80.94 458 GLN A C 1
ATOM 3509 O O . GLN A 1 458 ? -66.860 15.307 84.998 1.00 80.94 458 GLN A O 1
ATOM 3514 N N . ARG A 1 459 ? -67.395 14.513 82.960 1.00 80.81 459 ARG A N 1
ATOM 3515 C CA . ARG A 1 459 ? -68.738 14.030 83.330 1.00 80.81 459 ARG A CA 1
ATOM 3516 C C . ARG A 1 459 ? -68.626 12.867 84.307 1.00 80.81 459 ARG A C 1
ATOM 3518 O O . ARG A 1 459 ? -69.195 12.953 85.386 1.00 80.81 459 ARG A O 1
ATOM 3525 N N . ASP A 1 460 ? -67.796 11.876 83.995 1.00 78.50 460 ASP A N 1
ATOM 3526 C CA . ASP A 1 460 ? -67.472 10.751 84.868 1.00 78.50 460 ASP A CA 1
ATOM 3527 C C . ASP A 1 460 ? -66.897 11.245 86.199 1.00 78.50 460 ASP A C 1
ATOM 3529 O O . ASP A 1 460 ? -67.241 10.700 87.232 1.00 78.50 460 ASP A O 1
ATOM 3533 N N . ALA A 1 461 ? -66.068 12.298 86.234 1.00 76.50 461 ALA A N 1
ATOM 3534 C CA . ALA A 1 461 ? -65.557 12.869 87.485 1.00 76.50 461 ALA A CA 1
ATOM 3535 C C . ALA A 1 461 ? -66.631 13.618 88.294 1.00 76.50 461 ALA A C 1
ATOM 3537 O O . ALA A 1 461 ? -66.624 13.543 89.522 1.00 76.50 461 ALA A O 1
ATOM 3538 N N . GLN A 1 462 ? -67.566 14.317 87.644 1.00 77.69 462 GLN A N 1
ATOM 3539 C CA . GLN A 1 462 ? -68.727 14.931 88.305 1.00 77.69 462 GLN A CA 1
ATOM 3540 C C . GLN A 1 462 ? -69.699 13.865 88.827 1.00 77.69 462 GLN A C 1
ATOM 3542 O O . GLN A 1 462 ? -70.212 13.980 89.941 1.00 77.69 462 GLN A O 1
ATOM 3547 N N . GLU A 1 463 ? -69.904 12.795 88.064 1.00 77.00 463 GLU A N 1
ATOM 3548 C CA . GLU A 1 463 ? -70.701 11.641 88.457 1.00 77.00 463 GLU A CA 1
ATOM 3549 C C . GLU A 1 463 ? -69.997 10.833 89.550 1.00 77.00 463 GLU A C 1
ATOM 3551 O O . GLU A 1 463 ? -70.641 10.478 90.520 1.00 77.00 463 GLU A O 1
ATOM 3556 N N . ILE A 1 464 ? -68.673 10.673 89.520 1.00 68.75 464 ILE A N 1
ATOM 3557 C CA . ILE A 1 464 ? -67.859 10.093 90.600 1.00 68.75 464 ILE A CA 1
ATOM 3558 C C . ILE A 1 464 ? -67.826 11.006 91.831 1.00 68.75 464 ILE A C 1
ATOM 3560 O O . ILE A 1 464 ? -67.705 10.493 92.938 1.00 68.75 464 ILE A O 1
ATOM 3564 N N . LEU A 1 465 ? -67.966 12.329 91.708 1.00 78.19 465 LEU A N 1
ATOM 3565 C CA . LEU A 1 465 ? -68.142 13.233 92.855 1.00 78.19 465 LEU A CA 1
ATOM 3566 C C . LEU A 1 465 ? -69.536 13.083 93.477 1.00 78.19 465 LEU A C 1
ATOM 3568 O O . LEU A 1 465 ? -69.646 12.968 94.696 1.00 78.19 465 LEU A O 1
ATOM 3572 N N . ARG A 1 466 ? -70.587 13.011 92.654 1.00 75.75 466 ARG A N 1
ATOM 3573 C CA . ARG A 1 466 ? -71.967 12.739 93.089 1.00 75.75 466 ARG A CA 1
ATOM 3574 C C . ARG A 1 466 ? -72.083 11.356 93.731 1.00 75.75 466 ARG A C 1
ATOM 3576 O O . ARG A 1 466 ? -72.518 11.240 94.873 1.00 75.75 466 ARG A O 1
ATOM 3583 N N . VAL A 1 467 ? -71.592 10.336 93.038 1.00 70.81 467 VAL A N 1
ATOM 3584 C CA . VAL A 1 467 ? -71.497 8.961 93.514 1.00 70.81 467 VAL A CA 1
ATOM 3585 C C . VAL A 1 467 ? -70.596 8.893 94.734 1.00 70.81 467 VAL A C 1
ATOM 3587 O O . VAL A 1 467 ? -70.989 8.189 95.634 1.00 70.81 467 VAL A O 1
ATOM 3590 N N . ASN A 1 468 ? -69.488 9.635 94.892 1.00 66.62 468 ASN A N 1
ATOM 3591 C CA . ASN A 1 468 ? -68.738 9.666 96.168 1.00 66.62 468 ASN A CA 1
ATOM 3592 C C . ASN A 1 468 ? -69.427 10.466 97.287 1.00 66.62 468 ASN A C 1
ATOM 3594 O O . ASN A 1 468 ? -69.087 10.241 98.443 1.00 66.62 468 ASN A O 1
ATOM 3598 N N . ALA A 1 469 ? -70.396 11.341 97.005 1.00 69.62 469 ALA A N 1
ATOM 3599 C CA . ALA A 1 469 ? -71.274 11.916 98.032 1.00 69.62 469 ALA A CA 1
ATOM 3600 C C . ALA A 1 469 ? -72.376 10.928 98.481 1.00 69.62 469 ALA A C 1
ATOM 3602 O O . ALA A 1 469 ? -72.941 11.063 99.568 1.00 69.62 469 ALA A O 1
ATOM 3603 N N . GLU A 1 470 ? -72.656 9.906 97.669 1.00 66.12 470 GLU A N 1
ATOM 3604 C CA . GLU A 1 470 ? -73.453 8.727 98.032 1.00 66.12 470 GLU A CA 1
ATOM 3605 C C . GLU A 1 470 ? -72.564 7.601 98.603 1.00 66.12 470 GLU A C 1
ATOM 3607 O O . GLU A 1 470 ? -72.955 6.907 99.536 1.00 66.12 470 GLU A O 1
ATOM 3612 N N . LEU A 1 471 ? -71.319 7.480 98.136 1.00 53.81 471 LEU A N 1
ATOM 3613 C CA . LEU A 1 471 ? -70.312 6.518 98.576 1.00 53.81 471 LEU A CA 1
ATOM 3614 C C . LEU A 1 471 ? -69.571 6.978 99.824 1.00 53.81 471 LEU A C 1
ATOM 3616 O O . LEU A 1 471 ? -68.871 6.163 100.395 1.00 53.81 471 LEU A O 1
ATOM 3620 N N . SER A 1 472 ? -69.695 8.224 100.277 1.00 59.69 472 SER A N 1
ATOM 3621 C CA . SER A 1 472 ? -69.313 8.608 101.638 1.00 59.69 472 SER A CA 1
ATOM 3622 C C . SER A 1 472 ? -70.342 8.055 102.621 1.00 59.69 472 SER A C 1
ATOM 3624 O O . SER A 1 472 ? -69.961 7.320 103.528 1.00 59.69 472 SER A O 1
ATOM 3626 N N . LYS A 1 473 ? -71.641 8.255 102.342 1.00 59.19 473 LYS A N 1
ATOM 3627 C CA . LYS A 1 473 ? -72.750 7.615 103.074 1.00 59.19 473 LYS A CA 1
ATOM 3628 C C . LYS A 1 473 ? -72.646 6.082 103.056 1.00 59.19 473 LYS A C 1
ATOM 3630 O O . LYS A 1 473 ? -72.911 5.454 104.072 1.00 59.19 473 LYS A O 1
ATOM 3635 N N . LEU A 1 474 ? -72.218 5.478 101.940 1.00 50.59 474 LEU A N 1
ATOM 3636 C CA . LEU A 1 474 ? -71.984 4.028 101.856 1.00 50.59 474 LEU A CA 1
ATOM 3637 C C . LEU A 1 474 ? -70.625 3.571 102.421 1.00 50.59 474 LEU A C 1
ATOM 3639 O O . LEU A 1 474 ? -70.569 2.487 102.980 1.00 50.59 474 LEU A O 1
ATOM 3643 N N . LYS A 1 475 ? -69.527 4.340 102.342 1.00 46.72 475 LYS A N 1
ATOM 3644 C CA . LYS A 1 475 ? -68.223 3.975 102.958 1.00 46.72 475 LYS A CA 1
ATOM 3645 C C . LYS A 1 475 ? -68.248 4.085 104.479 1.00 46.72 475 LYS A C 1
ATOM 3647 O O . LYS A 1 475 ? -67.513 3.363 105.141 1.00 46.72 475 LYS A O 1
ATOM 3652 N N . GLU A 1 476 ? -69.131 4.909 105.034 1.00 51.97 476 GLU A N 1
ATOM 3653 C CA . GLU A 1 476 ? -69.462 4.885 106.462 1.00 51.97 476 GLU A CA 1
ATOM 3654 C C . GLU A 1 476 ? -70.100 3.536 106.872 1.00 51.97 476 GLU A C 1
ATOM 3656 O O . GLU A 1 476 ? -69.907 3.076 107.994 1.00 51.97 476 GLU A O 1
ATOM 3661 N N . GLN A 1 477 ? -70.743 2.830 105.927 1.00 46.62 477 GLN A N 1
ATOM 3662 C CA . GLN A 1 477 ? -71.254 1.455 106.076 1.00 46.62 477 GLN A CA 1
ATOM 3663 C C . GLN A 1 477 ? -70.261 0.364 105.601 1.00 46.62 477 GLN A C 1
ATOM 3665 O O . GLN A 1 477 ? -70.367 -0.786 106.020 1.00 46.62 477 GLN A O 1
ATOM 3670 N N . LEU A 1 478 ? -69.293 0.710 104.742 1.00 41.47 478 LEU A N 1
ATOM 3671 C CA . LEU A 1 478 ? -68.323 -0.184 104.081 1.00 41.47 478 LEU A CA 1
ATOM 3672 C C . LEU A 1 478 ? -66.864 0.101 104.484 1.00 41.47 478 LEU A C 1
ATOM 3674 O O . LEU A 1 478 ? -65.931 -0.087 103.709 1.00 41.47 478 LEU A O 1
ATOM 3678 N N . SER A 1 479 ? -66.651 0.511 105.734 1.00 41.84 479 SER A N 1
ATOM 3679 C CA . SER A 1 479 ? -65.327 0.544 106.377 1.00 41.84 479 SER A CA 1
ATOM 3680 C C . SER A 1 479 ? -64.796 -0.856 106.737 1.00 41.84 479 SER A C 1
ATOM 3682 O O . SER A 1 479 ? -63.676 -1.000 107.230 1.00 41.84 479 SER A O 1
ATOM 3684 N N . GLN A 1 480 ? -65.583 -1.902 106.464 1.00 37.81 480 GLN A N 1
ATOM 3685 C CA . GLN A 1 480 ? -65.180 -3.300 106.549 1.00 37.81 480 GLN A CA 1
ATOM 3686 C C . GLN A 1 480 ? -64.579 -3.778 105.214 1.00 37.81 480 GLN A C 1
ATOM 3688 O O . GLN A 1 480 ? -65.166 -3.564 104.158 1.00 37.81 480 GLN A O 1
ATOM 3693 N N . ILE A 1 481 ? -63.483 -4.542 105.315 1.00 40.41 481 ILE A N 1
ATOM 3694 C CA . ILE A 1 481 ? -62.800 -5.316 104.254 1.00 40.41 481 ILE A CA 1
ATOM 3695 C C . ILE A 1 481 ? -61.754 -4.540 103.409 1.00 40.41 481 ILE A C 1
ATOM 3697 O O . ILE A 1 481 ? -61.990 -3.499 102.806 1.00 40.41 481 ILE A O 1
ATOM 3701 N N . GLN A 1 482 ? -60.547 -5.113 103.414 1.00 31.67 482 GLN A N 1
ATOM 3702 C CA . GLN A 1 482 ? -59.278 -4.719 102.773 1.00 31.67 482 GLN A CA 1
ATOM 3703 C C . GLN A 1 482 ? -59.157 -5.355 101.358 1.00 31.67 482 GLN A C 1
ATOM 3705 O O . GLN A 1 482 ? -60.018 -6.142 100.988 1.00 31.67 482 GLN A O 1
ATOM 3710 N N . ALA A 1 483 ? -58.071 -5.272 100.571 1.00 28.55 483 ALA A N 1
ATOM 3711 C CA . ALA A 1 483 ? -57.114 -4.229 100.139 1.00 28.55 483 ALA A CA 1
ATOM 3712 C C . ALA A 1 483 ? -56.082 -4.911 99.178 1.00 28.55 483 ALA A C 1
ATOM 3714 O O . ALA A 1 483 ? -56.048 -6.136 99.134 1.00 28.55 483 ALA A O 1
ATOM 3715 N N . GLN A 1 484 ? -55.169 -4.153 98.528 1.00 30.31 484 GLN A N 1
ATOM 3716 C CA . GLN A 1 484 ? -53.959 -4.643 97.789 1.00 30.31 484 GLN A CA 1
ATOM 3717 C C . GLN A 1 484 ? -54.195 -5.334 96.406 1.00 30.31 484 GLN A C 1
ATOM 3719 O O . GLN A 1 484 ? -55.271 -5.870 96.186 1.00 30.31 484 GLN A O 1
ATOM 3724 N N . LYS A 1 485 ? -53.260 -5.408 95.422 1.00 29.36 485 LYS A N 1
ATOM 3725 C CA . LYS A 1 485 ? -52.036 -4.630 95.034 1.00 29.36 485 LYS A CA 1
ATOM 3726 C C . LYS A 1 485 ? -51.531 -5.074 93.615 1.00 29.36 485 LYS A C 1
ATOM 3728 O O . LYS A 1 485 ? -51.900 -6.146 93.156 1.00 29.36 485 LYS A O 1
ATOM 3733 N N . ALA A 1 486 ? -50.720 -4.246 92.929 1.00 27.31 486 ALA A N 1
ATOM 3734 C CA . ALA A 1 486 ? -50.095 -4.440 91.581 1.00 27.31 486 ALA A CA 1
ATOM 3735 C C . ALA A 1 486 ? -48.764 -5.280 91.624 1.00 27.31 486 ALA A C 1
ATOM 3737 O O . ALA A 1 486 ? -48.581 -5.898 92.677 1.00 27.31 486 ALA A O 1
ATOM 3738 N N . PRO A 1 487 ? -47.771 -5.279 90.665 1.00 45.34 487 PRO A N 1
ATOM 3739 C CA . PRO A 1 487 ? -47.625 -4.723 89.277 1.00 45.34 487 PRO A CA 1
ATOM 3740 C C . PRO A 1 487 ? -46.806 -5.579 88.217 1.00 45.34 487 PRO A C 1
ATOM 3742 O O . PRO A 1 487 ? -46.261 -6.606 88.585 1.00 45.34 487 PRO A O 1
ATOM 3745 N N . ALA A 1 488 ? -46.669 -5.084 86.955 1.00 31.48 488 ALA A N 1
ATOM 3746 C CA . ALA A 1 488 ? -45.530 -5.082 85.951 1.00 31.48 488 ALA A CA 1
ATOM 3747 C C . ALA A 1 488 ? -44.542 -6.308 85.753 1.00 31.48 488 ALA A C 1
ATOM 3749 O O . ALA A 1 488 ? -44.738 -7.327 86.395 1.00 31.48 488 ALA A O 1
ATOM 3750 N N . LEU A 1 489 ? -43.509 -6.402 84.864 1.00 30.36 489 LEU A N 1
ATOM 3751 C CA . LEU A 1 489 ? -42.647 -5.512 84.014 1.00 30.36 489 LEU A CA 1
ATOM 3752 C C . LEU A 1 489 ? -42.049 -6.225 82.736 1.00 30.36 489 LEU A C 1
ATOM 3754 O O . LEU A 1 489 ? -41.874 -7.439 82.753 1.00 30.36 489 LEU A O 1
ATOM 3758 N N . ASP A 1 490 ? -41.631 -5.422 81.733 1.00 29.72 490 ASP A N 1
ATOM 3759 C CA . ASP A 1 490 ? -40.479 -5.498 80.769 1.00 29.72 490 ASP A CA 1
ATOM 3760 C C . ASP A 1 490 ? -40.209 -6.608 79.701 1.00 29.72 490 ASP A C 1
ATOM 3762 O O . ASP A 1 490 ? -40.708 -7.729 79.744 1.00 29.72 490 ASP A O 1
ATOM 3766 N N . VAL A 1 491 ? -39.425 -6.224 78.660 1.00 41.38 491 VAL A N 1
ATOM 3767 C CA . VAL A 1 491 ? -39.222 -6.911 77.350 1.00 41.38 491 VAL A CA 1
ATOM 3768 C C . VAL A 1 491 ? -37.815 -6.653 76.726 1.00 41.38 491 VAL A C 1
ATOM 3770 O O . VAL A 1 491 ? -37.403 -5.494 76.676 1.00 41.38 491 VAL A O 1
ATOM 3773 N N . PRO A 1 492 ? -37.105 -7.667 76.163 1.00 47.41 492 PRO A N 1
ATOM 3774 C CA . PRO A 1 492 ? -35.845 -7.517 75.395 1.00 47.41 492 PRO A CA 1
ATOM 3775 C C . PRO A 1 492 ? -35.920 -7.922 73.888 1.00 47.41 492 PRO A C 1
ATOM 3777 O O . PRO A 1 492 ? -36.936 -8.440 73.430 1.00 47.41 492 PRO A O 1
ATOM 3780 N N . VAL A 1 493 ? -34.832 -7.723 73.110 1.00 41.62 493 VAL A N 1
ATOM 3781 C CA . VAL A 1 493 ? -34.699 -8.022 71.648 1.00 41.62 493 VAL A CA 1
ATOM 3782 C C . VAL A 1 493 ? -33.297 -8.591 71.302 1.00 41.62 493 VAL A C 1
ATOM 3784 O O . VAL A 1 493 ? -32.359 -8.390 72.068 1.00 41.62 493 VAL A O 1
ATOM 3787 N N . SER A 1 494 ? -33.128 -9.275 70.153 1.00 32.59 494 SER A N 1
ATOM 3788 C CA . SER A 1 494 ? -31.820 -9.681 69.578 1.00 32.59 494 SER A CA 1
ATOM 3789 C C . SER A 1 494 ? -31.791 -9.599 68.029 1.00 32.59 494 SER A C 1
ATOM 3791 O O . SER A 1 494 ? -32.843 -9.456 67.407 1.00 32.59 494 SER A O 1
ATOM 3793 N N . ALA A 1 495 ? -30.601 -9.677 67.411 1.00 43.41 495 ALA A N 1
ATOM 3794 C CA . ALA A 1 495 ? -30.328 -9.499 65.968 1.00 43.41 495 ALA A CA 1
ATOM 3795 C C . ALA A 1 495 ? -29.511 -10.672 65.358 1.00 43.41 495 ALA A C 1
ATOM 3797 O O . ALA A 1 495 ? -29.087 -11.558 66.098 1.00 43.41 495 ALA A O 1
ATOM 3798 N N . ASN A 1 496 ? -29.314 -10.721 64.024 1.00 37.94 496 ASN A N 1
ATOM 3799 C CA . ASN A 1 496 ? -28.553 -11.796 63.344 1.00 37.94 496 ASN A CA 1
ATOM 3800 C C . ASN A 1 496 ? -27.989 -11.401 61.945 1.00 37.94 496 ASN A C 1
ATOM 3802 O O . ASN A 1 496 ? -28.367 -10.366 61.396 1.00 37.94 496 ASN A O 1
ATOM 3806 N N . ASP A 1 497 ? -27.104 -12.240 61.386 1.00 38.81 497 ASP A N 1
ATOM 3807 C CA . ASP A 1 497 ? -26.032 -11.904 60.423 1.00 38.81 497 ASP A CA 1
ATOM 3808 C C . ASP A 1 497 ? -26.285 -12.113 58.904 1.00 38.81 497 ASP A C 1
ATOM 3810 O O . ASP A 1 497 ? -27.268 -12.709 58.454 1.00 38.81 497 ASP A O 1
ATOM 3814 N N . ALA A 1 498 ? -25.316 -11.644 58.098 1.00 36.78 498 ALA A N 1
ATOM 3815 C CA . ALA A 1 498 ? -25.215 -11.787 56.637 1.00 36.78 498 ALA A CA 1
ATOM 3816 C C . ALA A 1 498 ? -24.311 -12.966 56.178 1.00 36.78 498 ALA A C 1
ATOM 3818 O O . ALA A 1 498 ? -23.666 -13.628 56.987 1.00 36.78 498 ALA A O 1
ATOM 3819 N N . ARG A 1 499 ? -24.271 -13.263 54.863 1.00 44.22 499 ARG A N 1
ATOM 3820 C CA . ARG A 1 499 ? -23.661 -14.487 54.280 1.00 44.22 499 ARG A CA 1
ATOM 3821 C C . ARG A 1 499 ? -22.624 -14.211 53.178 1.00 44.22 499 ARG A C 1
ATOM 3823 O O . ARG A 1 499 ? -22.691 -13.189 52.504 1.00 44.22 499 ARG A O 1
ATOM 3830 N N . THR A 1 500 ? -21.716 -15.165 52.956 1.00 58.88 500 THR A N 1
ATOM 3831 C CA . THR A 1 500 ? -20.656 -15.157 51.923 1.00 58.88 500 THR A CA 1
ATOM 3832 C C . THR A 1 500 ? -20.978 -16.058 50.713 1.00 58.88 500 THR A C 1
ATOM 3834 O O . THR A 1 500 ? -21.785 -16.982 50.821 1.00 58.88 500 THR A O 1
ATOM 3837 N N . GLY A 1 501 ? -20.364 -15.775 49.553 1.00 77.31 501 GLY A N 1
ATOM 3838 C CA . GLY A 1 501 ? -20.506 -16.534 48.293 1.00 77.31 501 GLY A CA 1
ATOM 3839 C C . GLY A 1 501 ? -19.352 -17.511 48.006 1.00 77.31 501 GLY A C 1
ATOM 3840 O O . GLY A 1 501 ? -18.361 -17.537 48.736 1.00 77.31 501 GLY A O 1
ATOM 3841 N N . MET A 1 502 ? -19.481 -18.324 46.950 1.00 88.75 502 MET A N 1
ATOM 3842 C CA . MET A 1 502 ? -18.530 -19.389 46.578 1.00 88.75 502 MET A CA 1
ATOM 3843 C C . MET A 1 502 ? -17.529 -18.957 45.494 1.00 88.75 502 MET A C 1
ATOM 3845 O O . MET A 1 502 ? -17.731 -17.967 44.800 1.00 88.75 502 MET A O 1
ATOM 3849 N N . ARG A 1 503 ? -16.458 -19.738 45.308 1.00 94.25 503 ARG A N 1
ATOM 3850 C CA . ARG A 1 503 ? -15.429 -19.538 44.272 1.00 94.25 503 ARG A CA 1
ATOM 3851 C C . ARG A 1 503 ? -15.551 -20.584 43.170 1.00 94.25 503 ARG A C 1
ATOM 3853 O O . ARG A 1 503 ? -15.514 -21.776 43.463 1.00 94.25 503 ARG A O 1
ATOM 3860 N N . ARG A 1 504 ? -15.678 -20.160 41.910 1.00 95.69 504 ARG A N 1
ATOM 3861 C CA . ARG A 1 504 ? -15.951 -21.036 40.753 1.00 95.69 504 ARG A CA 1
ATOM 3862 C C . ARG A 1 504 ? -15.017 -20.738 39.591 1.00 95.69 504 ARG A C 1
ATOM 3864 O O . ARG A 1 504 ? -14.755 -19.573 39.302 1.00 95.69 504 ARG A O 1
ATOM 3871 N N . ALA A 1 505 ? -14.540 -21.774 38.905 1.00 97.25 505 ALA A N 1
ATOM 3872 C CA . ALA A 1 505 ? -13.676 -21.613 37.742 1.00 97.25 505 ALA A CA 1
ATOM 3873 C C . ALA A 1 505 ? -14.056 -22.524 36.561 1.00 97.25 505 ALA A C 1
ATOM 3875 O O . ALA A 1 505 ? -14.252 -23.724 36.744 1.00 97.25 505 ALA A O 1
ATOM 3876 N N . LEU A 1 506 ? -14.103 -21.968 35.347 1.00 97.56 506 LEU A N 1
ATOM 3877 C CA . LEU A 1 506 ? -14.241 -22.715 34.090 1.00 97.56 506 LEU A CA 1
ATOM 3878 C C . LEU A 1 506 ? -12.933 -22.641 33.308 1.00 97.56 506 LEU A C 1
ATOM 3880 O O . LEU A 1 506 ? -12.471 -21.558 32.964 1.00 97.56 506 LEU A O 1
ATOM 3884 N N . ILE A 1 507 ? -12.346 -23.791 33.006 1.00 98.25 507 ILE A N 1
ATOM 3885 C CA . ILE A 1 507 ? -11.036 -23.892 32.368 1.00 98.25 507 ILE A CA 1
ATOM 3886 C C . ILE A 1 507 ? -11.183 -24.661 31.057 1.00 98.25 507 ILE A C 1
ATOM 3888 O O . ILE A 1 507 ? -11.647 -25.802 31.054 1.00 98.25 507 ILE A O 1
ATOM 3892 N N . MET A 1 508 ? -10.786 -24.040 29.950 1.00 98.19 508 MET A N 1
ATOM 3893 C CA . MET A 1 508 ? -10.850 -24.599 28.600 1.00 98.19 508 MET A CA 1
ATOM 3894 C C . MET A 1 508 ? -9.466 -24.533 27.940 1.00 98.19 508 MET A C 1
ATOM 3896 O O . MET A 1 508 ? -8.837 -23.476 27.934 1.00 98.19 508 MET A O 1
ATOM 3900 N N . GLY A 1 509 ? -8.989 -25.655 27.396 1.00 97.00 509 GLY A N 1
ATOM 3901 C CA . GLY A 1 509 ? -7.702 -25.743 26.694 1.00 97.00 509 GLY A CA 1
ATOM 3902 C C . GLY A 1 509 ? -7.817 -26.526 25.392 1.00 97.00 509 GLY A C 1
ATOM 3903 O O . GLY A 1 509 ? -7.931 -27.752 25.426 1.00 97.00 509 GLY A O 1
ATOM 3904 N N . ASN A 1 510 ? -7.776 -25.831 24.257 1.00 96.56 510 ASN A N 1
ATOM 3905 C CA . ASN A 1 510 ? -7.915 -26.420 22.925 1.00 96.56 510 ASN A CA 1
ATOM 3906 C C . ASN A 1 510 ? -6.552 -26.434 22.209 1.00 96.56 510 ASN A C 1
ATOM 3908 O O . ASN A 1 510 ? -6.028 -25.376 21.876 1.00 96.56 510 ASN A O 1
ATOM 3912 N N . ASP A 1 511 ? -5.998 -27.624 21.952 1.00 92.50 511 ASP A N 1
ATOM 3913 C CA . ASP A 1 511 ? -4.783 -27.815 21.135 1.00 92.50 511 ASP A CA 1
ATOM 3914 C C . ASP A 1 511 ? -5.093 -28.530 19.811 1.00 92.50 511 ASP A C 1
ATOM 3916 O O . ASP A 1 511 ? -4.514 -28.201 18.774 1.00 92.50 511 ASP A O 1
ATOM 3920 N N . ALA A 1 512 ? -5.966 -29.546 19.851 1.00 93.50 512 ALA A N 1
ATOM 3921 C CA . ALA A 1 512 ? -6.130 -30.553 18.799 1.00 93.50 512 ALA A CA 1
ATOM 3922 C C . ALA A 1 512 ? -7.062 -30.114 17.652 1.00 93.50 512 ALA A C 1
ATOM 3924 O O . ALA A 1 512 ? -7.984 -30.838 17.272 1.00 93.50 512 ALA A O 1
ATOM 3925 N N . TYR A 1 513 ? -6.825 -28.916 17.118 1.00 93.00 513 TYR A N 1
ATOM 3926 C CA . TYR A 1 513 ? -7.538 -28.371 15.963 1.00 93.00 513 TYR A CA 1
ATOM 3927 C C . TYR A 1 513 ? -7.456 -29.285 14.727 1.00 93.00 513 TYR A C 1
ATOM 3929 O O . TYR A 1 513 ? -6.414 -29.878 14.454 1.00 93.00 513 TYR A O 1
ATOM 3937 N N . LYS A 1 514 ? -8.566 -29.393 13.984 1.00 91.56 514 LYS A N 1
ATOM 3938 C CA . LYS A 1 514 ? -8.683 -30.257 12.794 1.00 91.56 514 LYS A CA 1
ATOM 3939 C C . LYS A 1 514 ? -8.235 -29.564 11.505 1.00 91.56 514 LYS A C 1
ATOM 3941 O O . LYS A 1 514 ? -7.350 -30.063 10.823 1.00 91.56 514 LYS A O 1
ATOM 3946 N N . GLU A 1 515 ? -8.839 -28.414 11.199 1.00 87.38 515 GLU A N 1
ATOM 3947 C CA . GLU A 1 515 ? -8.659 -27.701 9.921 1.00 87.38 515 GLU A CA 1
ATOM 3948 C C . GLU A 1 515 ? -7.692 -26.502 10.023 1.00 87.38 515 GLU A C 1
ATOM 3950 O O . GLU A 1 515 ? -7.345 -25.887 9.016 1.00 87.38 515 GLU A O 1
ATOM 3955 N N . VAL A 1 516 ? -7.240 -26.158 11.236 1.00 86.31 516 VAL A N 1
ATOM 3956 C CA . VAL A 1 516 ? -6.257 -25.091 11.494 1.00 86.31 516 VAL A CA 1
ATOM 3957 C C . VAL A 1 516 ? -5.064 -25.614 12.292 1.00 86.31 516 VAL A C 1
ATOM 3959 O O . VAL A 1 516 ? -5.119 -26.695 12.874 1.00 86.31 516 VAL A O 1
ATOM 3962 N N . ALA A 1 517 ? -3.971 -24.847 12.319 1.00 85.81 517 ALA A N 1
ATOM 3963 C CA . ALA A 1 517 ? -2.718 -25.250 12.957 1.00 85.81 517 ALA A CA 1
ATOM 3964 C C . ALA A 1 517 ? -2.911 -25.678 14.426 1.00 85.81 517 ALA A C 1
ATOM 3966 O O . ALA A 1 517 ? -3.383 -24.894 15.247 1.00 85.81 517 ALA A O 1
ATOM 3967 N N . VAL A 1 518 ? -2.503 -26.903 14.764 1.00 88.00 518 VAL A N 1
ATOM 3968 C CA . VAL A 1 518 ? -2.535 -27.413 16.143 1.00 88.00 518 VAL A CA 1
ATOM 3969 C C . VAL A 1 518 ? -1.613 -26.614 17.066 1.00 88.00 518 VAL A C 1
ATOM 3971 O O . VAL A 1 518 ? -0.522 -26.200 16.666 1.00 88.00 518 VAL A O 1
ATOM 3974 N N . LEU A 1 519 ? -2.035 -26.434 18.317 1.00 85.94 519 LEU A N 1
ATOM 3975 C CA . LEU A 1 519 ? -1.205 -25.848 19.373 1.00 85.94 519 LEU A CA 1
ATOM 3976 C C . LEU A 1 519 ? -0.528 -26.949 20.206 1.00 85.94 519 LEU A C 1
ATOM 3978 O O . LEU A 1 519 ? -0.868 -28.131 20.109 1.00 85.94 519 LEU A O 1
ATOM 3982 N N . GLN A 1 520 ? 0.500 -26.566 20.967 1.00 84.38 520 GLN A N 1
ATOM 3983 C CA . GLN A 1 520 ? 1.323 -27.499 21.755 1.00 84.38 520 GLN A CA 1
ATOM 3984 C C . GLN A 1 520 ? 1.145 -27.343 23.273 1.00 84.38 520 GLN A C 1
ATOM 3986 O O . GLN A 1 520 ? 1.456 -28.276 24.014 1.00 84.38 520 GLN A O 1
ATOM 3991 N N . ASN A 1 521 ? 0.660 -26.184 23.729 1.00 90.38 521 ASN A N 1
ATOM 3992 C CA . ASN A 1 521 ? 0.708 -25.777 25.132 1.00 90.38 521 ASN A CA 1
ATOM 3993 C C . ASN A 1 521 ? -0.675 -25.615 25.786 1.00 90.38 521 ASN A C 1
ATOM 3995 O O . ASN A 1 521 ? -0.763 -25.705 27.010 1.00 90.38 521 ASN A O 1
ATOM 3999 N N . ALA A 1 522 ? -1.763 -25.416 25.035 1.00 93.19 522 ALA A N 1
ATOM 4000 C CA . ALA A 1 522 ? -3.038 -24.955 25.591 1.00 93.19 522 ALA A CA 1
ATOM 4001 C C . ALA A 1 522 ? -3.651 -25.951 26.589 1.00 93.19 522 ALA A C 1
ATOM 4003 O O . ALA A 1 522 ? -4.230 -25.546 27.601 1.00 93.19 522 ALA A O 1
ATOM 4004 N N . ARG A 1 523 ? -3.476 -27.264 26.378 1.00 95.19 523 ARG A N 1
ATOM 4005 C CA . ARG A 1 523 ? -3.894 -28.280 27.361 1.00 95.19 523 ARG A CA 1
ATOM 4006 C C . ARG A 1 523 ? -2.971 -28.368 28.570 1.00 95.19 523 ARG A C 1
ATOM 4008 O O . ARG A 1 523 ? -3.434 -28.746 29.645 1.00 95.19 523 ARG A O 1
ATOM 4015 N N . SER A 1 524 ? -1.689 -28.048 28.415 1.00 94.69 524 SER A N 1
ATOM 4016 C CA . SER A 1 524 ? -0.741 -27.964 29.533 1.00 94.69 524 SER A CA 1
ATOM 4017 C C . SER A 1 524 ? -1.095 -26.776 30.430 1.00 94.69 524 SER A C 1
ATOM 4019 O O . SER A 1 524 ? -1.297 -26.936 31.635 1.00 94.69 524 SER A O 1
ATOM 4021 N N . ASP A 1 525 ? -1.296 -25.611 29.814 1.00 95.81 525 ASP A N 1
ATOM 4022 C CA . ASP A 1 525 ? -1.702 -24.360 30.451 1.00 95.81 525 ASP A CA 1
ATOM 4023 C C . ASP A 1 525 ? -3.050 -24.493 31.173 1.00 95.81 525 ASP A C 1
ATOM 4025 O O . ASP A 1 525 ? -3.142 -24.201 32.368 1.00 95.81 525 ASP A O 1
ATOM 4029 N N . ALA A 1 526 ? -4.065 -25.065 30.518 1.00 96.75 526 ALA A N 1
ATOM 4030 C CA . ALA A 1 526 ? -5.348 -25.372 31.151 1.00 96.75 526 ALA A CA 1
ATOM 4031 C C . ALA A 1 526 ? -5.207 -26.330 32.353 1.00 96.75 526 ALA A C 1
ATOM 4033 O O . ALA A 1 526 ? -5.780 -26.082 33.416 1.00 96.75 526 ALA A O 1
ATOM 4034 N N . ARG A 1 527 ? -4.414 -27.408 32.247 1.00 97.62 527 ARG A N 1
ATOM 4035 C CA . ARG A 1 527 ? -4.196 -28.348 33.366 1.00 97.62 527 ARG A CA 1
ATOM 4036 C C . ARG A 1 527 ? -3.470 -27.691 34.546 1.00 97.62 527 ARG A C 1
ATOM 4038 O O . ARG A 1 527 ? -3.838 -27.945 35.694 1.00 97.62 527 ARG A O 1
ATOM 4045 N N . ALA A 1 528 ? -2.473 -26.844 34.292 1.00 96.81 528 ALA A N 1
ATOM 4046 C CA . ALA A 1 528 ? -1.745 -26.135 35.344 1.00 96.81 528 ALA A CA 1
ATOM 4047 C C . ALA A 1 528 ? -2.587 -25.039 36.012 1.00 96.81 528 ALA A C 1
ATOM 4049 O O . ALA A 1 528 ? -2.561 -24.921 37.241 1.00 96.81 528 ALA A O 1
ATOM 4050 N N . MET A 1 529 ? -3.384 -24.295 35.238 1.00 97.88 529 MET A N 1
ATOM 4051 C CA . MET A 1 529 ? -4.322 -23.303 35.768 1.00 97.88 529 MET A CA 1
ATOM 4052 C C . MET A 1 529 ? -5.386 -23.972 36.644 1.00 97.88 529 MET A C 1
ATOM 4054 O O . MET A 1 529 ? -5.593 -23.567 37.787 1.00 97.88 529 MET A O 1
ATOM 4058 N N . SER A 1 530 ? -5.979 -25.066 36.156 1.00 97.62 530 SER A N 1
ATOM 4059 C CA . SER A 1 530 ? -6.956 -25.882 36.885 1.00 97.62 530 SER A CA 1
ATOM 4060 C C . SER A 1 530 ? -6.408 -26.395 38.226 1.00 97.62 530 SER A C 1
ATOM 4062 O O . SER A 1 530 ? -6.989 -26.133 39.283 1.00 97.62 530 SER A O 1
ATOM 4064 N N . LYS A 1 531 ? -5.223 -27.026 38.212 1.00 97.69 531 LYS A N 1
ATOM 4065 C CA . LYS A 1 531 ? -4.537 -27.509 39.424 1.00 97.69 531 LYS A CA 1
ATOM 4066 C C . LYS A 1 531 ? -4.232 -26.380 40.417 1.00 97.69 531 LYS A C 1
ATOM 4068 O O . LYS A 1 531 ? -4.262 -26.603 41.627 1.00 97.69 531 LYS A O 1
ATOM 4073 N N . THR A 1 532 ? -3.911 -25.187 39.922 1.00 97.12 532 THR A N 1
ATOM 4074 C CA . THR A 1 532 ? -3.545 -24.046 40.769 1.00 97.12 532 THR A CA 1
ATOM 4075 C C . THR A 1 532 ? -4.778 -23.401 41.393 1.00 97.12 532 THR A C 1
ATOM 4077 O O . THR A 1 532 ? -4.811 -23.241 42.608 1.00 97.12 532 THR A O 1
ATOM 4080 N N . LEU A 1 533 ? -5.831 -23.129 40.618 1.00 96.94 533 LEU A N 1
ATOM 4081 C CA . LEU A 1 533 ? -7.074 -22.553 41.141 1.00 96.94 533 LEU A CA 1
ATOM 4082 C C . LEU A 1 533 ? -7.804 -23.506 42.100 1.00 96.94 533 LEU A C 1
ATOM 4084 O O . LEU A 1 533 ? -8.281 -23.059 43.141 1.00 96.94 533 LEU A O 1
ATOM 4088 N N . GLY A 1 534 ? -7.801 -24.819 41.841 1.00 96.44 534 GLY A N 1
ATOM 4089 C CA . GLY A 1 534 ? -8.347 -25.804 42.786 1.00 96.44 534 GLY A CA 1
ATOM 4090 C C . GLY A 1 534 ? -7.633 -25.782 44.145 1.00 96.44 534 GLY A C 1
ATOM 4091 O O . GLY A 1 534 ? -8.275 -25.828 45.192 1.00 96.44 534 GLY A O 1
ATOM 4092 N N . ARG A 1 535 ? -6.304 -25.601 44.152 1.00 96.00 535 ARG A N 1
ATOM 4093 C CA . ARG A 1 535 ? -5.506 -25.412 45.380 1.00 96.00 535 ARG A CA 1
ATOM 4094 C C . ARG A 1 535 ? -5.768 -24.069 46.080 1.00 96.00 535 ARG A C 1
ATOM 4096 O O . ARG A 1 535 ? -5.511 -23.958 47.275 1.00 96.00 535 ARG A O 1
ATOM 4103 N N . LEU A 1 536 ? -6.287 -23.073 45.363 1.00 94.56 536 LEU A N 1
ATOM 4104 C CA . LEU A 1 536 ? -6.687 -21.758 45.884 1.00 94.56 536 LEU A CA 1
ATOM 4105 C C . LEU A 1 536 ? -8.188 -21.684 46.246 1.00 94.56 536 LEU A C 1
ATOM 4107 O O . LEU A 1 536 ? -8.729 -20.597 46.459 1.00 94.56 536 LEU A O 1
ATOM 4111 N N . GLY A 1 537 ? -8.859 -22.838 46.342 1.00 93.75 537 GLY A N 1
ATOM 4112 C CA . GLY A 1 537 ? -10.230 -22.955 46.845 1.00 93.75 537 GLY A CA 1
ATOM 4113 C C . GLY A 1 537 ? -11.332 -22.706 45.813 1.00 93.75 537 GLY A C 1
ATOM 4114 O O . GLY A 1 537 ? -12.469 -22.465 46.207 1.00 93.75 537 GLY A O 1
ATOM 4115 N N . PHE A 1 538 ? -11.025 -22.749 44.513 1.00 96.38 538 PHE A N 1
ATOM 4116 C CA . PHE A 1 538 ? -12.036 -22.676 43.455 1.00 96.38 538 PHE A CA 1
ATOM 4117 C C . PHE A 1 538 ? -12.632 -24.058 43.157 1.00 96.38 538 PHE A C 1
ATOM 4119 O O . PHE A 1 538 ? -11.911 -25.048 43.044 1.00 96.38 538 PHE A O 1
ATOM 4126 N N . GLU A 1 539 ? -13.946 -24.118 42.952 1.00 96.69 539 GLU A N 1
ATOM 4127 C CA . GLU A 1 539 ? -14.624 -25.262 42.342 1.00 96.69 539 GLU A CA 1
ATOM 4128 C C . GLU A 1 539 ? -14.373 -25.215 40.823 1.00 96.69 539 GLU A C 1
ATOM 4130 O O . GLU A 1 539 ? -14.886 -24.327 40.137 1.00 96.69 539 GLU A O 1
ATOM 4135 N N . VAL A 1 540 ? -13.516 -26.104 40.303 1.00 97.62 540 VAL A N 1
ATOM 4136 C CA . VAL A 1 540 ? -12.980 -26.002 38.931 1.00 97.62 540 VAL A CA 1
ATOM 4137 C C . VAL A 1 540 ? -13.611 -27.016 37.968 1.00 97.62 540 VAL A C 1
ATOM 4139 O O . VAL A 1 540 ? -13.335 -28.212 38.055 1.00 97.62 540 VAL A O 1
ATOM 4142 N N . SER A 1 541 ? -14.354 -26.540 36.965 1.00 97.44 541 SER A N 1
ATOM 4143 C CA . SER A 1 541 ? -14.743 -27.337 35.792 1.00 97.44 541 SER A CA 1
ATOM 4144 C C . SER A 1 541 ? -13.656 -27.229 34.721 1.00 97.44 541 SER A C 1
ATOM 4146 O O . SER A 1 541 ? -13.306 -26.127 34.302 1.00 97.44 541 SER A O 1
ATOM 4148 N N . THR A 1 542 ? -13.082 -28.356 34.289 1.00 98.31 542 THR A N 1
ATOM 4149 C CA . THR A 1 542 ? -11.947 -28.383 33.343 1.00 98.31 542 THR A CA 1
ATOM 4150 C C . THR A 1 542 ? -12.278 -29.208 32.109 1.00 98.31 542 THR A C 1
ATOM 4152 O O . THR A 1 542 ? -12.618 -30.384 32.218 1.00 98.31 542 THR A O 1
ATOM 4155 N N . HIS A 1 543 ? -12.123 -28.604 30.935 1.00 98.31 543 HIS A N 1
ATOM 4156 C CA . HIS A 1 543 ? -12.431 -29.198 29.641 1.00 98.31 543 HIS A CA 1
ATOM 4157 C C . HIS A 1 543 ? -11.279 -28.970 28.659 1.00 98.31 543 HIS A C 1
ATOM 4159 O O . HIS A 1 543 ? -10.615 -27.935 28.700 1.00 98.31 543 HIS A O 1
ATOM 4165 N N . LEU A 1 544 ? -11.032 -29.935 27.775 1.00 98.12 544 LEU A N 1
ATOM 4166 C CA . LEU A 1 544 ? -9.918 -29.911 26.827 1.00 98.12 544 LEU A CA 1
ATOM 4167 C C . LEU A 1 544 ? -10.401 -30.359 25.445 1.00 98.12 544 LEU A C 1
ATOM 4169 O O . LEU A 1 544 ? -11.290 -31.204 25.369 1.00 98.12 544 LEU A O 1
ATOM 4173 N N . ASP A 1 545 ? -9.802 -29.801 24.392 1.00 97.31 545 ASP A N 1
ATOM 4174 C CA . ASP A 1 545 ? -10.117 -30.075 22.981 1.00 97.31 545 ASP A CA 1
ATOM 4175 C C . ASP A 1 545 ? -11.630 -30.064 22.669 1.00 97.31 545 ASP A C 1
ATOM 4177 O O . ASP A 1 545 ? -12.178 -30.982 22.053 1.00 97.31 545 ASP A O 1
ATOM 4181 N N . LEU A 1 546 ? -12.334 -29.024 23.127 1.00 97.81 546 LEU A N 1
ATOM 4182 C CA . LEU A 1 546 ? -13.781 -28.918 22.960 1.00 97.81 546 LEU A CA 1
ATOM 4183 C C . LEU A 1 546 ? -14.179 -28.536 21.531 1.00 97.81 546 LEU A C 1
ATOM 4185 O O . LEU A 1 546 ? -13.666 -27.578 20.947 1.00 97.81 546 LEU A O 1
ATOM 4189 N N . THR A 1 547 ? -15.176 -29.255 21.018 1.00 97.50 547 THR A N 1
ATOM 4190 C CA . THR A 1 547 ? -15.942 -28.889 19.822 1.00 97.50 547 THR A CA 1
ATOM 4191 C C . THR A 1 547 ? -16.867 -27.701 20.086 1.00 97.50 547 THR A C 1
ATOM 4193 O O . THR A 1 547 ? -17.131 -27.376 21.245 1.00 97.50 547 THR A O 1
ATOM 4196 N N . GLU A 1 548 ? -17.424 -27.084 19.038 1.00 96.06 548 GLU A N 1
ATOM 4197 C CA . GLU A 1 548 ? -18.387 -25.972 19.160 1.00 96.06 548 GLU A CA 1
ATOM 4198 C C . GLU A 1 548 ? -19.494 -26.307 20.172 1.00 96.06 548 GLU A C 1
ATOM 4200 O O . GLU A 1 548 ? -19.723 -25.581 21.146 1.00 96.06 548 GLU A O 1
ATOM 4205 N N . ARG A 1 549 ? -20.161 -27.449 19.958 1.00 96.50 549 ARG A N 1
ATOM 4206 C CA . ARG A 1 549 ? -21.237 -27.938 20.825 1.00 96.50 549 ARG A CA 1
ATOM 4207 C C . ARG A 1 549 ? -20.740 -28.150 22.254 1.00 96.50 549 ARG A C 1
ATOM 4209 O O . ARG A 1 549 ? -21.429 -27.750 23.185 1.00 96.50 549 ARG A O 1
ATOM 4216 N N . GLY A 1 550 ? -19.544 -28.720 22.417 1.00 97.31 550 GLY A N 1
ATOM 4217 C CA . GLY A 1 550 ? -18.919 -28.935 23.721 1.00 97.31 550 GLY A CA 1
ATOM 4218 C C . GLY A 1 550 ? -18.623 -27.632 24.469 1.00 97.31 550 GLY A C 1
ATOM 4219 O O . GLY A 1 550 ? -18.878 -27.554 25.667 1.00 97.31 550 GLY A O 1
ATOM 4220 N N . MET A 1 551 ? -18.165 -26.580 23.780 1.00 97.38 551 MET A N 1
ATOM 4221 C CA . MET A 1 551 ? -17.986 -25.250 24.380 1.00 97.38 551 MET A CA 1
ATOM 4222 C C . MET A 1 551 ? -19.330 -24.627 24.771 1.00 97.38 551 MET A C 1
ATOM 4224 O O . MET A 1 551 ? -19.483 -24.172 25.905 1.00 97.38 551 MET A O 1
ATOM 4228 N N . LYS A 1 552 ? -20.330 -24.654 23.876 1.00 95.50 552 LYS A N 1
ATOM 4229 C CA . LYS A 1 552 ? -21.683 -24.128 24.148 1.00 95.50 552 LYS A CA 1
ATOM 4230 C C . LYS A 1 552 ? -22.349 -24.868 25.329 1.00 95.50 552 LYS A C 1
ATOM 4232 O O . LYS A 1 552 ? -23.035 -24.238 26.134 1.00 95.50 552 LYS A O 1
ATOM 4237 N N . GLU A 1 553 ? -22.103 -26.170 25.485 1.00 96.50 553 GLU A N 1
ATOM 4238 C CA . GLU A 1 553 ? -22.589 -27.002 26.596 1.00 96.50 553 GLU A CA 1
ATOM 4239 C C . GLU A 1 553 ? -21.832 -26.762 27.915 1.00 96.50 553 GLU A C 1
ATOM 4241 O O . GLU A 1 553 ? -22.470 -26.572 28.954 1.00 96.50 553 GLU A O 1
ATOM 4246 N N . ALA A 1 554 ? -20.496 -26.689 27.889 1.00 96.12 554 ALA A N 1
ATOM 4247 C CA . ALA A 1 554 ? -19.674 -26.409 29.069 1.00 96.12 554 ALA A CA 1
ATOM 4248 C C . ALA A 1 554 ? -19.980 -25.023 29.666 1.00 96.12 554 ALA A C 1
ATOM 4250 O O . ALA A 1 554 ? -20.206 -24.905 30.871 1.00 96.12 554 ALA A O 1
ATOM 4251 N N . ILE A 1 555 ? -20.080 -23.991 28.819 1.00 95.19 555 ILE A N 1
ATOM 4252 C CA . ILE A 1 555 ? -20.427 -22.621 29.232 1.00 95.19 555 ILE A CA 1
ATOM 4253 C C . ILE A 1 555 ? -21.834 -22.578 29.845 1.00 95.19 555 ILE A C 1
ATOM 4255 O O . ILE A 1 555 ? -22.012 -22.032 30.933 1.00 95.19 555 ILE A O 1
ATOM 4259 N N . ARG A 1 556 ? -22.832 -23.210 29.206 1.00 93.94 556 ARG A N 1
ATOM 4260 C CA . ARG A 1 556 ? -24.207 -23.287 29.737 1.00 93.94 556 ARG A CA 1
ATOM 4261 C C . ARG A 1 556 ? -24.267 -24.011 31.085 1.00 93.94 556 ARG A C 1
ATOM 4263 O O . ARG A 1 556 ? -24.972 -23.562 31.988 1.00 93.94 556 ARG A O 1
ATOM 4270 N N . THR A 1 557 ? -23.540 -25.119 31.216 1.00 94.75 557 THR A N 1
ATOM 4271 C CA . THR A 1 557 ? -23.481 -25.909 32.454 1.00 94.75 557 THR A CA 1
ATOM 4272 C C . THR A 1 557 ? -22.866 -25.084 33.578 1.00 94.75 557 THR A C 1
ATOM 4274 O O . THR A 1 557 ? -23.474 -24.953 34.639 1.00 94.75 557 THR A O 1
ATOM 4277 N N . PHE A 1 558 ? -21.733 -24.430 33.321 1.00 94.75 558 PHE A N 1
ATOM 4278 C CA . PHE A 1 558 ? -21.076 -23.551 34.284 1.00 94.75 558 PHE A CA 1
ATOM 4279 C C . PHE A 1 558 ? -21.957 -22.355 34.685 1.00 94.75 558 PHE A C 1
ATOM 4281 O O . PHE A 1 558 ? -22.135 -22.115 35.878 1.00 94.75 558 PHE A O 1
ATOM 4288 N N . LYS A 1 559 ? -22.616 -21.677 33.728 1.00 93.06 559 LYS A N 1
ATOM 4289 C CA . LYS A 1 559 ? -23.585 -20.596 34.014 1.00 93.06 559 LYS A CA 1
ATOM 4290 C C . LYS A 1 559 ? -24.673 -21.042 34.998 1.00 93.06 559 LYS A C 1
ATOM 4292 O O . LYS A 1 559 ? -25.025 -20.286 35.895 1.00 93.06 559 LYS A O 1
ATOM 4297 N N . SER A 1 560 ? -25.172 -22.275 34.870 1.00 92.50 560 SER A N 1
ATOM 4298 C CA . SER A 1 560 ? -26.213 -22.819 35.759 1.00 92.50 560 SER A CA 1
ATOM 4299 C C . SER A 1 560 ? -25.750 -23.126 37.194 1.00 92.50 560 SER A C 1
ATOM 4301 O O . SER A 1 560 ? -26.587 -23.324 38.073 1.00 92.50 560 SER A O 1
ATOM 4303 N N . GLN A 1 561 ? -24.437 -23.158 37.445 1.00 91.38 561 GLN A N 1
ATOM 4304 C CA . GLN A 1 561 ? -23.854 -23.422 38.765 1.00 91.38 561 GLN A CA 1
ATOM 4305 C C . GLN A 1 561 ? -23.563 -22.139 39.561 1.00 91.38 561 GLN A C 1
ATOM 4307 O O . GLN A 1 561 ? -23.538 -22.186 40.792 1.00 91.38 561 GLN A O 1
ATOM 4312 N N . ILE A 1 562 ? -23.342 -21.010 38.876 1.00 91.50 562 ILE A N 1
ATOM 4313 C CA . ILE A 1 562 ? -23.008 -19.718 39.492 1.00 91.50 562 ILE A CA 1
ATOM 4314 C C . ILE A 1 562 ? -24.218 -19.162 40.247 1.00 91.50 562 ILE A C 1
ATOM 4316 O O . ILE A 1 562 ? -25.336 -19.132 39.729 1.00 91.50 562 ILE A O 1
ATOM 4320 N N . ARG A 1 563 ? -23.988 -18.677 41.470 1.00 88.12 563 ARG A N 1
ATOM 4321 C CA . ARG A 1 563 ? -25.001 -18.011 42.297 1.00 88.12 563 ARG A CA 1
ATOM 4322 C C . ARG A 1 563 ? -24.668 -16.537 42.513 1.00 88.12 563 ARG A C 1
ATOM 4324 O O . ARG A 1 563 ? -23.522 -16.107 42.386 1.00 88.12 563 ARG A O 1
ATOM 4331 N N . GLY A 1 564 ? -25.690 -15.764 42.879 1.00 86.06 564 GLY A N 1
ATOM 4332 C CA . GLY A 1 564 ? -25.520 -14.357 43.226 1.00 86.06 564 GLY A CA 1
ATOM 4333 C C . GLY A 1 564 ? -24.530 -14.192 44.383 1.00 86.06 564 GLY A C 1
ATOM 4334 O O . GLY A 1 564 ? -24.724 -14.787 45.441 1.00 86.06 564 GLY A O 1
ATOM 4335 N N . GLY A 1 565 ? -23.483 -13.393 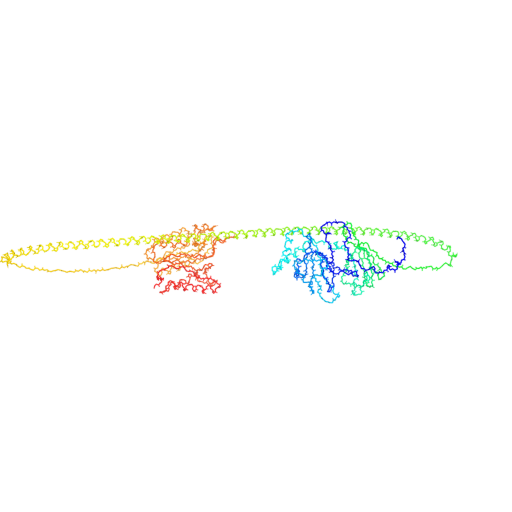44.175 1.00 86.25 565 GLY A N 1
ATOM 4336 C CA . GLY A 1 565 ? -22.395 -13.195 45.138 1.00 86.25 565 GLY A CA 1
ATOM 4337 C C . GLY A 1 565 ? -21.182 -14.131 44.998 1.00 86.25 565 GLY A C 1
ATOM 4338 O O . GLY A 1 565 ? -20.215 -13.933 45.732 1.00 86.25 565 GLY A O 1
ATOM 4339 N N . ASP A 1 566 ? -21.191 -15.099 44.074 1.00 90.88 566 ASP A N 1
ATOM 4340 C CA . ASP A 1 566 ? -20.022 -15.951 43.789 1.00 90.88 566 ASP A CA 1
ATOM 4341 C C . ASP A 1 566 ? -18.879 -15.158 43.109 1.00 90.88 566 ASP A C 1
ATOM 4343 O O . ASP A 1 566 ? -19.111 -14.160 42.424 1.00 90.88 566 ASP A O 1
ATOM 4347 N N . GLU A 1 567 ? -17.638 -15.622 43.265 1.00 91.69 567 GLU A N 1
ATOM 4348 C CA . GLU A 1 567 ? -16.458 -15.159 42.524 1.00 91.69 567 GLU A CA 1
ATOM 4349 C C . GLU A 1 567 ? -16.153 -16.130 41.379 1.00 91.69 567 GLU A C 1
ATOM 4351 O O . GLU A 1 567 ? -15.951 -17.327 41.603 1.00 91.69 567 GLU A O 1
ATOM 4356 N N . VAL A 1 568 ? -16.109 -15.616 40.151 1.00 93.44 568 VAL A N 1
ATOM 4357 C CA . VAL A 1 568 ? -16.051 -16.410 38.920 1.00 93.44 568 VAL A CA 1
ATOM 4358 C C . VAL A 1 568 ? -14.754 -16.134 38.168 1.00 93.44 568 VAL A C 1
ATOM 4360 O O . VAL A 1 568 ? -14.423 -14.987 37.875 1.00 93.44 568 VAL A O 1
ATOM 4363 N N . VAL A 1 569 ? -14.034 -17.192 37.800 1.00 95.31 569 VAL A N 1
ATOM 4364 C CA . VAL A 1 569 ? -12.868 -17.124 36.909 1.00 95.31 569 VAL A CA 1
ATOM 4365 C C . VAL A 1 569 ? -13.131 -17.976 35.671 1.00 95.31 569 VAL A C 1
ATOM 4367 O O . VAL A 1 569 ? -13.597 -19.107 35.775 1.00 95.31 569 VAL A O 1
ATOM 4370 N N . VAL A 1 570 ? -12.793 -17.479 34.487 1.00 96.25 570 VAL A N 1
ATOM 4371 C CA . VAL A 1 570 ? -12.689 -18.309 33.284 1.00 96.25 570 VAL A CA 1
ATOM 4372 C C . VAL A 1 570 ? -11.282 -18.224 32.738 1.00 96.25 570 VAL A C 1
ATOM 4374 O O . VAL A 1 570 ? -10.715 -17.141 32.657 1.00 96.25 570 VAL A O 1
ATOM 4377 N N . PHE A 1 571 ? -10.730 -19.363 32.340 1.00 97.56 571 PHE A N 1
ATOM 4378 C CA . PHE A 1 571 ? -9.484 -19.446 31.595 1.00 97.56 571 PHE A CA 1
ATOM 4379 C C . PHE A 1 571 ? -9.745 -20.142 30.260 1.00 97.56 571 PHE A C 1
ATOM 4381 O O . PHE A 1 571 ? -10.261 -21.261 30.240 1.00 97.56 571 PHE A O 1
ATOM 4388 N N . PHE A 1 572 ? -9.370 -19.502 29.157 1.00 96.81 572 PHE A N 1
ATOM 4389 C CA . PHE A 1 572 ? -9.315 -20.126 27.838 1.00 96.81 572 PHE A CA 1
ATOM 4390 C C . PHE A 1 572 ? -7.893 -20.038 27.288 1.00 96.81 572 PHE A C 1
ATOM 4392 O O . PHE A 1 572 ? -7.355 -18.936 27.165 1.00 96.81 572 PHE A O 1
ATOM 4399 N N . ALA A 1 573 ? -7.333 -21.184 26.904 1.00 95.44 573 ALA A N 1
ATOM 4400 C CA . ALA A 1 573 ? -6.159 -21.272 26.045 1.00 95.44 573 ALA A CA 1
ATOM 4401 C C . ALA A 1 573 ? -6.524 -21.966 24.724 1.00 95.44 573 ALA A C 1
ATOM 4403 O O . ALA A 1 573 ? -7.249 -22.966 24.717 1.00 95.44 573 ALA A O 1
ATOM 4404 N N . GLY A 1 574 ? -6.029 -21.432 23.607 1.00 93.06 574 GLY A N 1
ATOM 4405 C CA . GLY A 1 574 ? -6.349 -21.922 22.264 1.00 93.06 574 GLY A CA 1
ATOM 4406 C C . GLY A 1 574 ? -6.129 -20.866 21.177 1.00 93.06 574 GLY A C 1
ATOM 4407 O O . GLY A 1 574 ? -5.431 -19.874 21.382 1.00 93.06 574 GLY A O 1
ATOM 4408 N N . HIS A 1 575 ? -6.771 -21.033 20.022 1.00 90.94 575 HIS A N 1
ATOM 4409 C CA . HIS A 1 575 ? -6.873 -19.971 19.013 1.00 90.94 575 HIS A CA 1
ATOM 4410 C C . HIS A 1 575 ? -8.037 -19.022 19.294 1.00 90.94 575 HIS A C 1
ATOM 4412 O O . HIS A 1 575 ? -9.111 -19.436 19.743 1.00 90.94 575 HIS A O 1
ATOM 4418 N N . GLY A 1 576 ? -7.844 -17.748 18.953 1.00 89.00 576 GLY A N 1
ATOM 4419 C CA . GLY A 1 576 ? -8.902 -16.745 18.915 1.00 89.00 576 GLY A CA 1
ATOM 4420 C C . GLY A 1 576 ? -8.737 -15.808 17.721 1.00 89.00 576 GLY A C 1
ATOM 4421 O O . GLY A 1 576 ? -7.637 -15.633 17.204 1.00 89.00 576 GLY A O 1
ATOM 4422 N N . VAL A 1 577 ? -9.832 -15.197 17.270 1.00 87.19 577 VAL A N 1
ATOM 4423 C CA . VAL A 1 577 ? -9.823 -14.294 16.107 1.00 87.19 577 VAL A CA 1
ATOM 4424 C C . VAL A 1 577 ? -10.746 -13.093 16.310 1.00 87.19 577 VAL A C 1
ATOM 4426 O O . VAL A 1 577 ? -11.780 -13.184 16.975 1.00 87.19 577 VAL A O 1
ATOM 4429 N N . GLN A 1 578 ? -10.368 -11.958 15.723 1.00 83.75 578 GLN A N 1
ATOM 4430 C CA . GLN A 1 578 ? -11.173 -10.742 15.667 1.00 83.75 578 GLN A CA 1
ATOM 4431 C C . GLN A 1 578 ? -11.873 -10.618 14.307 1.00 83.75 578 GLN A C 1
ATOM 4433 O O . GLN A 1 578 ? -11.211 -10.448 13.279 1.00 83.75 578 GLN A O 1
ATOM 4438 N N . LEU A 1 579 ? -13.210 -10.610 14.308 1.00 82.12 579 LEU A N 1
ATOM 4439 C CA . LEU A 1 579 ? -14.032 -10.378 13.113 1.00 82.12 579 LEU A CA 1
ATOM 4440 C C . LEU A 1 579 ? -14.851 -9.090 13.276 1.00 82.12 579 LEU A C 1
ATOM 4442 O O . LEU A 1 579 ? -15.973 -9.095 13.792 1.00 82.12 579 LEU A O 1
ATOM 4446 N N . GLY A 1 580 ? -14.288 -7.968 12.826 1.00 81.69 580 GLY A N 1
ATOM 4447 C CA . GLY A 1 580 ? -14.821 -6.628 13.090 1.00 81.69 580 GLY A CA 1
ATOM 4448 C C . GLY A 1 580 ? -14.471 -6.165 14.507 1.00 81.69 580 GLY A C 1
ATOM 4449 O O . GLY A 1 580 ? -13.297 -6.145 14.876 1.00 81.69 580 GLY A O 1
ATOM 4450 N N . ALA A 1 581 ? -15.476 -5.802 15.307 1.00 78.56 581 ALA A N 1
ATOM 4451 C CA . ALA A 1 581 ? -15.300 -5.440 16.719 1.00 78.56 581 ALA A CA 1
ATOM 4452 C C . ALA A 1 581 ? -15.376 -6.645 17.683 1.00 78.56 581 ALA A C 1
ATOM 4454 O O . ALA A 1 581 ? -15.078 -6.505 18.866 1.00 78.56 581 ALA A O 1
ATOM 4455 N N . THR A 1 582 ? -15.781 -7.823 17.199 1.00 83.88 582 THR A N 1
ATOM 4456 C CA . THR A 1 582 ? -16.088 -8.985 18.045 1.00 83.88 582 THR A CA 1
ATOM 4457 C C . THR A 1 582 ? -14.932 -9.981 18.088 1.00 83.88 582 THR A C 1
ATOM 4459 O O . THR A 1 582 ? -14.378 -10.359 17.054 1.00 83.88 582 THR A O 1
ATOM 4462 N N . ASN A 1 583 ? -14.613 -10.435 19.301 1.00 88.50 583 ASN A N 1
ATOM 4463 C CA . ASN A 1 583 ? -13.646 -11.495 19.575 1.00 88.50 583 ASN A CA 1
ATOM 4464 C C . ASN A 1 583 ? -14.333 -12.855 19.636 1.00 88.50 583 ASN A C 1
ATOM 4466 O O . ASN A 1 583 ? -15.351 -12.992 20.314 1.00 88.50 583 ASN A O 1
ATOM 4470 N N . TYR A 1 584 ? -13.736 -13.854 18.993 1.00 91.50 584 TYR A N 1
ATOM 4471 C CA . TYR A 1 584 ? -14.223 -15.229 18.960 1.00 91.50 584 TYR A CA 1
ATOM 4472 C C . TYR A 1 584 ? -13.159 -16.190 19.502 1.00 91.50 584 TYR A C 1
ATOM 4474 O O . TYR A 1 584 ? -11.986 -16.085 19.144 1.00 91.50 584 TYR A O 1
ATOM 4482 N N . LEU A 1 585 ? -13.579 -17.127 20.353 1.00 94.00 585 LEU A N 1
ATOM 4483 C CA . LEU A 1 585 ? -12.785 -18.255 20.846 1.00 94.00 585 LEU A CA 1
ATOM 4484 C C . LEU A 1 585 ? -13.076 -19.472 19.960 1.00 94.00 585 LEU A C 1
ATOM 4486 O O . LEU A 1 585 ? -14.248 -19.765 19.700 1.00 94.00 585 LEU A O 1
ATOM 4490 N N . LEU A 1 586 ? -12.038 -20.163 19.478 1.00 94.62 586 LEU A N 1
ATOM 4491 C CA . LEU A 1 586 ? -12.211 -21.208 18.466 1.00 94.62 586 LEU A CA 1
ATOM 4492 C C . LEU A 1 586 ? -12.304 -22.630 19.065 1.00 94.62 586 LEU A C 1
ATOM 4494 O O . LEU A 1 586 ? -11.381 -23.046 19.782 1.00 94.62 586 LEU A O 1
ATOM 4498 N N . PRO A 1 587 ? -13.351 -23.410 18.728 1.00 96.38 587 PRO A N 1
ATOM 4499 C CA . PRO A 1 587 ? -13.416 -24.840 19.024 1.00 96.38 587 PRO A CA 1
ATOM 4500 C C . PRO A 1 587 ? -12.477 -25.652 18.125 1.00 96.38 587 PRO A C 1
ATOM 4502 O O . PRO A 1 587 ? -12.094 -25.196 17.049 1.00 96.38 587 PRO A O 1
ATOM 4505 N N . VAL A 1 588 ? -12.129 -26.879 18.522 1.00 96.12 588 VAL A N 1
ATOM 4506 C CA . VAL A 1 588 ? -11.181 -27.709 17.748 1.00 96.12 588 VAL A CA 1
ATOM 4507 C C . VAL A 1 588 ? -11.708 -28.186 16.391 1.00 96.12 588 VAL A C 1
ATOM 4509 O O . VAL A 1 588 ? -10.922 -28.583 15.535 1.00 96.12 588 VAL A O 1
ATOM 4512 N N . ASP A 1 589 ? -13.023 -28.155 16.175 1.00 94.94 589 ASP A N 1
ATOM 4513 C CA . ASP A 1 589 ? -13.676 -28.556 14.925 1.00 94.94 589 ASP A CA 1
ATOM 4514 C C . ASP A 1 589 ? -14.153 -27.394 14.044 1.00 94.94 589 ASP A C 1
ATOM 4516 O O . ASP A 1 589 ? -14.892 -27.620 13.086 1.00 94.94 589 ASP A O 1
ATOM 4520 N N . ILE A 1 590 ? -13.664 -26.182 14.332 1.00 93.81 590 ILE A N 1
ATOM 4521 C CA . ILE A 1 590 ? -13.782 -25.001 13.472 1.00 93.81 590 ILE A CA 1
ATOM 4522 C C . ILE A 1 590 ? -13.238 -25.284 12.062 1.00 93.81 590 ILE A C 1
ATOM 4524 O O . ILE A 1 590 ? -12.153 -25.853 11.918 1.00 93.81 590 ILE A O 1
ATOM 4528 N N . ARG A 1 591 ? -13.967 -24.863 11.021 1.00 86.88 591 ARG A N 1
ATOM 4529 C CA . ARG A 1 591 ? -13.547 -25.032 9.615 1.00 86.88 591 ARG A CA 1
ATOM 4530 C C . ARG A 1 591 ? -13.050 -23.737 8.990 1.00 86.88 591 ARG A C 1
ATOM 4532 O O . ARG A 1 591 ? -12.044 -23.736 8.293 1.00 86.88 591 ARG A O 1
ATOM 4539 N N . GLY A 1 592 ? -13.776 -22.646 9.234 1.00 80.94 592 GLY A N 1
ATOM 4540 C CA . GLY A 1 592 ? -13.426 -21.290 8.804 1.00 80.94 592 GLY A CA 1
ATOM 4541 C C . GLY A 1 592 ? -13.103 -21.115 7.318 1.00 80.94 592 GLY A C 1
ATOM 4542 O O . GLY A 1 592 ? -12.077 -20.539 6.968 1.00 80.94 592 GLY A O 1
ATOM 4543 N N . GLN A 1 593 ? -13.996 -21.575 6.440 1.00 80.88 593 GLN A N 1
ATOM 4544 C CA . GLN A 1 593 ? -13.909 -21.377 4.987 1.00 80.88 593 GLN A CA 1
ATOM 4545 C C . GLN A 1 593 ? -14.347 -19.955 4.566 1.00 80.88 593 GLN A C 1
ATOM 4547 O O . GLN A 1 593 ? -14.016 -19.501 3.471 1.00 80.88 593 GLN A O 1
ATOM 4552 N N . SER A 1 594 ? -15.068 -19.235 5.433 1.00 83.50 594 SER A N 1
ATOM 4553 C CA . SER A 1 594 ? -15.476 -17.831 5.271 1.00 83.50 594 SER A CA 1
ATOM 4554 C C . SER A 1 594 ? -15.546 -17.112 6.627 1.00 83.50 594 SER A C 1
ATOM 4556 O O . SER A 1 594 ? -15.583 -17.767 7.668 1.00 83.50 594 SER A O 1
ATOM 4558 N N . GLU A 1 595 ? -15.591 -15.770 6.641 1.00 85.00 595 GLU A N 1
ATOM 4559 C CA . GLU A 1 595 ? -15.796 -15.025 7.899 1.00 85.00 595 GLU A CA 1
ATOM 4560 C C . GLU A 1 595 ? -17.137 -15.379 8.545 1.00 85.00 595 GLU A C 1
ATOM 4562 O O . GLU A 1 595 ? -17.178 -15.606 9.750 1.00 85.00 595 GLU A O 1
ATOM 4567 N N . ASP A 1 596 ? -18.208 -15.490 7.758 1.00 86.62 596 ASP A N 1
ATOM 4568 C CA . ASP A 1 596 ? -19.550 -15.785 8.269 1.00 86.62 596 ASP A CA 1
ATOM 4569 C C . ASP A 1 596 ? -19.620 -17.173 8.920 1.00 86.62 596 ASP A C 1
ATOM 4571 O O . ASP A 1 596 ? -20.125 -17.298 10.033 1.00 86.62 596 ASP A O 1
ATOM 4575 N N . GLN A 1 597 ? -18.985 -18.192 8.325 1.00 88.00 597 GLN A N 1
ATOM 4576 C CA . GLN A 1 597 ? -18.884 -19.515 8.949 1.00 88.00 597 GLN A CA 1
ATOM 4577 C C . GLN A 1 597 ? -18.154 -19.460 10.298 1.00 88.00 597 GLN A C 1
ATOM 4579 O O . GLN A 1 597 ? -18.573 -20.117 11.248 1.00 88.00 597 GLN A O 1
ATOM 4584 N N . VAL A 1 598 ? -17.088 -18.660 10.421 1.00 89.94 598 VAL A N 1
ATOM 4585 C CA . VAL A 1 598 ? -16.408 -18.478 11.714 1.00 89.94 598 VAL A CA 1
ATOM 4586 C C . VAL A 1 598 ? -17.313 -17.759 12.722 1.00 89.94 598 VAL A C 1
ATOM 4588 O O . VAL A 1 598 ? -17.228 -18.054 13.912 1.00 89.94 598 VAL A O 1
ATOM 4591 N N . ARG A 1 599 ? -18.213 -16.861 12.293 1.00 90.62 599 ARG A N 1
ATOM 4592 C CA . ARG A 1 599 ? -19.188 -16.220 13.198 1.00 90.62 599 ARG A CA 1
ATOM 4593 C C . ARG A 1 599 ? -20.222 -17.205 13.752 1.00 90.62 599 ARG A C 1
ATOM 4595 O O . ARG A 1 599 ? -20.631 -17.024 14.899 1.00 90.62 599 ARG A O 1
ATOM 4602 N N . ASP A 1 600 ? -20.604 -18.215 12.972 1.00 90.12 600 ASP A N 1
ATOM 4603 C CA . ASP A 1 600 ? -21.577 -19.249 13.357 1.00 90.12 600 ASP A CA 1
ATOM 4604 C C . ASP A 1 600 ? -20.946 -20.368 14.219 1.00 90.12 600 ASP A C 1
ATOM 4606 O O . ASP A 1 600 ? -21.467 -20.721 15.290 1.00 90.12 600 ASP A O 1
ATOM 4610 N N . GLU A 1 601 ? -19.804 -20.905 13.766 1.00 91.94 601 GLU A N 1
ATOM 4611 C CA . GLU A 1 601 ? -19.098 -22.049 14.370 1.00 91.94 601 GLU A CA 1
ATOM 4612 C C . GLU A 1 601 ? -18.264 -21.668 15.615 1.00 91.94 601 GLU A C 1
ATOM 4614 O O . GLU A 1 601 ? -18.006 -22.517 16.467 1.00 91.94 601 GLU A O 1
ATOM 4619 N N . ALA A 1 602 ? -17.818 -20.414 15.769 1.00 93.75 602 ALA A N 1
ATOM 4620 C CA . ALA A 1 602 ? -17.000 -20.002 16.918 1.00 93.75 602 ALA A CA 1
ATOM 4621 C C . ALA A 1 602 ? -17.818 -19.402 18.080 1.00 93.75 602 ALA A C 1
ATOM 4623 O O . ALA A 1 602 ? -19.008 -19.106 17.968 1.00 93.75 602 ALA A O 1
ATOM 4624 N N . ILE A 1 603 ? -17.174 -19.210 19.238 1.00 94.75 603 ILE A N 1
ATOM 4625 C CA . ILE A 1 603 ? -17.826 -18.692 20.450 1.00 94.75 603 ILE A CA 1
ATOM 4626 C C . ILE A 1 603 ? -17.491 -17.207 20.642 1.00 94.75 603 ILE A C 1
ATOM 4628 O O . ILE A 1 603 ? -16.334 -16.898 20.934 1.00 94.75 603 ILE A O 1
ATOM 4632 N N . PRO A 1 604 ? -18.454 -16.269 20.545 1.00 93.31 604 PRO A N 1
ATOM 4633 C CA . PRO A 1 604 ? -18.196 -14.865 20.850 1.00 93.31 604 PRO A CA 1
ATOM 4634 C C . PRO A 1 604 ? -17.792 -14.693 22.319 1.00 93.31 604 PRO A C 1
ATOM 4636 O O . PRO A 1 604 ? -18.538 -15.078 23.220 1.00 93.31 604 PRO A O 1
ATOM 4639 N N . LEU A 1 605 ? -16.648 -14.058 22.576 1.00 91.19 605 LEU A N 1
ATOM 4640 C CA . LEU A 1 605 ? -16.190 -13.748 23.933 1.00 91.19 605 LEU A CA 1
ATOM 4641 C C . LEU A 1 605 ? -17.169 -12.814 24.657 1.00 91.19 605 LEU A C 1
ATOM 4643 O O . LEU A 1 605 ? -17.381 -12.978 25.851 1.00 91.19 605 LEU A O 1
ATOM 4647 N N . GLN A 1 606 ? -17.813 -11.883 23.943 1.00 88.06 606 GLN A N 1
ATOM 4648 C CA . GLN A 1 606 ? -18.811 -10.998 24.553 1.00 88.06 606 GLN A CA 1
ATOM 4649 C C . GLN A 1 606 ? -19.976 -11.799 25.147 1.00 88.06 606 GLN A C 1
ATOM 4651 O O . GLN A 1 606 ? -20.294 -11.610 26.311 1.00 88.06 606 GLN A O 1
ATOM 4656 N N . ARG A 1 607 ? -20.502 -12.796 24.419 1.00 87.19 607 ARG A N 1
ATOM 4657 C CA . ARG A 1 607 ? -21.571 -13.677 24.914 1.00 87.19 607 ARG A CA 1
ATOM 4658 C C . ARG A 1 607 ? -21.195 -14.368 26.227 1.00 87.19 607 ARG A C 1
ATOM 4660 O O . ARG A 1 607 ? -22.039 -14.483 27.103 1.00 87.19 607 ARG A O 1
ATOM 4667 N N . LEU A 1 608 ? -19.945 -14.814 26.362 1.00 87.31 608 LEU A N 1
ATOM 4668 C CA . LEU A 1 608 ? -19.436 -15.431 27.591 1.00 87.31 608 LEU A CA 1
ATOM 4669 C C . LEU A 1 608 ? -19.420 -14.440 28.771 1.00 87.31 608 LEU A C 1
ATOM 4671 O O . LEU A 1 608 ? -19.681 -14.840 29.899 1.00 87.31 608 LEU A O 1
ATOM 4675 N N . LEU A 1 609 ? -19.138 -13.159 28.517 1.00 86.44 609 LEU A N 1
ATOM 4676 C CA . LEU A 1 609 ? -19.175 -12.092 29.524 1.00 86.44 609 LEU A CA 1
ATOM 4677 C C . LEU A 1 609 ? -20.617 -11.705 29.884 1.00 86.44 609 LEU A C 1
ATOM 4679 O O . LEU A 1 609 ? -20.944 -11.600 31.066 1.00 86.44 609 LEU A O 1
ATOM 4683 N N . ASP A 1 610 ? -21.491 -11.567 28.886 1.00 85.56 610 ASP A N 1
ATOM 4684 C CA . ASP A 1 610 ? -22.923 -11.305 29.065 1.00 85.56 610 ASP A CA 1
ATOM 4685 C C . ASP A 1 610 ? -23.573 -12.440 29.890 1.00 85.56 610 ASP A C 1
ATOM 4687 O O . ASP A 1 610 ? -24.292 -12.193 30.861 1.00 85.56 610 ASP A O 1
ATOM 4691 N N . ASP A 1 611 ? -23.215 -13.698 29.589 1.00 82.69 611 ASP A N 1
ATOM 4692 C CA . ASP A 1 611 ? -23.640 -14.901 30.316 1.00 82.69 611 ASP A CA 1
ATOM 4693 C C . ASP A 1 611 ? -23.245 -14.884 31.815 1.00 82.69 611 ASP A C 1
ATOM 4695 O O . ASP A 1 611 ? -23.890 -15.572 32.607 1.00 82.69 611 ASP A O 1
ATOM 4699 N N . PHE A 1 612 ? -22.257 -14.082 32.241 1.00 80.56 612 PHE A N 1
ATOM 4700 C CA . PHE A 1 612 ? -21.902 -13.881 33.660 1.00 80.56 612 PHE A CA 1
ATOM 4701 C C . PHE A 1 612 ? -22.449 -12.589 34.274 1.00 80.56 612 PHE A C 1
ATOM 4703 O O . PHE A 1 612 ? -22.492 -12.464 35.500 1.00 80.56 612 PHE A O 1
ATOM 4710 N N . GLN A 1 613 ? -22.896 -11.629 33.461 1.00 81.44 613 GLN A N 1
ATOM 4711 C CA . GLN A 1 613 ? -23.616 -10.458 33.962 1.00 81.44 613 GLN A CA 1
ATOM 4712 C C . GLN A 1 613 ? -24.990 -10.876 34.521 1.00 81.44 613 GLN A C 1
ATOM 4714 O O . GLN A 1 613 ? -25.385 -10.432 35.601 1.00 81.44 613 GLN A O 1
ATOM 4719 N N . ASP A 1 614 ? -25.670 -11.805 33.839 1.00 83.00 614 ASP A N 1
ATOM 4720 C CA . ASP A 1 614 ? -26.966 -12.366 34.252 1.00 83.00 614 ASP A CA 1
ATOM 4721 C C . ASP A 1 614 ? -26.954 -13.010 35.651 1.00 83.00 614 ASP A C 1
ATOM 4723 O O . ASP A 1 614 ? -27.941 -12.934 36.387 1.00 83.00 614 ASP A O 1
ATOM 4727 N N . THR A 1 615 ? -25.856 -13.672 36.032 1.00 81.75 615 THR A N 1
ATOM 4728 C CA . THR A 1 615 ? -25.799 -14.515 37.242 1.00 81.75 615 THR A CA 1
ATOM 4729 C C . THR A 1 615 ? -25.586 -13.729 38.537 1.00 81.75 615 THR A C 1
ATOM 4731 O O . THR A 1 615 ? -25.636 -14.317 39.618 1.00 81.75 615 THR A O 1
ATOM 4734 N N . LYS A 1 616 ? -25.362 -12.407 38.454 1.00 82.56 616 LYS A N 1
ATOM 4735 C CA . LYS A 1 616 ? -25.085 -11.517 39.602 1.00 82.56 616 LYS A CA 1
ATOM 4736 C C . LYS A 1 616 ? -23.903 -11.989 40.466 1.00 82.56 616 LYS A C 1
ATOM 4738 O O . LYS A 1 616 ? -23.943 -11.894 41.695 1.00 82.56 616 LYS A O 1
ATOM 4743 N N . ALA A 1 617 ? -22.859 -12.514 39.824 1.00 85.00 617 ALA A N 1
ATOM 4744 C CA . ALA A 1 617 ? -21.584 -12.794 40.483 1.00 85.00 617 ALA A CA 1
ATOM 4745 C C . ALA A 1 617 ? -21.047 -11.520 41.167 1.00 85.00 617 ALA A C 1
ATOM 4747 O O . ALA A 1 617 ? -21.260 -10.414 40.670 1.00 85.00 617 ALA A O 1
ATOM 4748 N N . ARG A 1 618 ? -20.342 -11.661 42.296 1.00 85.81 618 ARG A N 1
ATOM 4749 C CA . ARG A 1 618 ? -19.665 -10.531 42.963 1.00 85.81 618 ARG A CA 1
ATOM 4750 C C . ARG A 1 618 ? -18.519 -9.989 42.110 1.00 85.81 618 ARG A C 1
ATOM 4752 O O . ARG A 1 618 ? -18.251 -8.794 42.121 1.00 85.81 618 ARG A O 1
ATOM 4759 N N . PHE A 1 619 ? -17.839 -10.892 41.415 1.00 89.25 619 PHE A N 1
ATOM 4760 C CA . PHE A 1 619 ? -16.653 -10.622 40.618 1.00 89.25 619 PHE A CA 1
ATOM 4761 C C . PHE A 1 619 ? -16.569 -11.665 39.502 1.00 89.25 619 PHE A C 1
ATOM 4763 O O . PHE A 1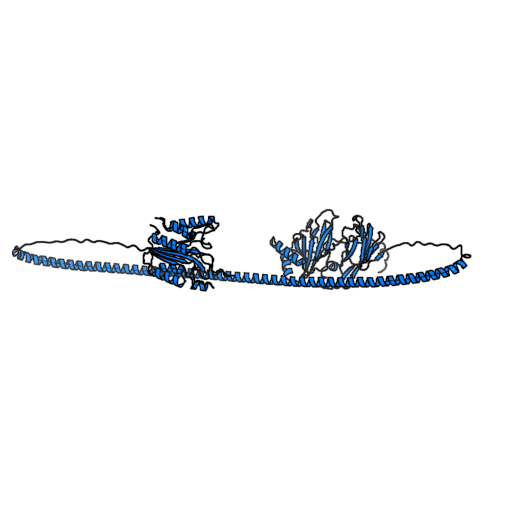 619 ? -16.738 -12.856 39.778 1.00 89.25 619 PHE A O 1
ATOM 4770 N N . ALA A 1 620 ? -16.294 -11.244 38.266 1.00 91.19 620 ALA A N 1
ATOM 4771 C CA . ALA A 1 620 ? -16.051 -12.155 37.148 1.00 91.19 620 ALA A CA 1
ATOM 4772 C C . ALA A 1 620 ? -14.783 -11.768 36.373 1.00 91.19 620 ALA A C 1
ATOM 4774 O O . ALA A 1 620 ? -14.658 -10.640 35.899 1.00 91.19 620 ALA A O 1
ATOM 4775 N N . LEU A 1 621 ? -13.855 -12.712 36.214 1.00 93.00 621 LEU A N 1
ATOM 4776 C CA . LEU A 1 621 ? -12.576 -12.516 35.529 1.00 93.00 621 LEU A CA 1
ATOM 4777 C C . LEU A 1 621 ? -12.409 -13.516 34.383 1.00 93.00 621 LEU A C 1
ATOM 4779 O O . LEU A 1 621 ? -12.281 -14.716 34.617 1.00 93.00 621 LEU A O 1
ATOM 4783 N N . ALA A 1 622 ? -12.351 -13.021 33.147 1.00 94.31 622 ALA A N 1
ATOM 4784 C CA . ALA A 1 622 ? -12.032 -13.819 31.966 1.00 94.31 622 ALA A CA 1
ATOM 4785 C C . ALA A 1 622 ? -10.552 -13.661 31.582 1.00 94.31 622 ALA A C 1
ATOM 4787 O O . ALA A 1 622 ? -10.107 -12.573 31.223 1.00 94.31 622 ALA A O 1
ATOM 4788 N N . ILE A 1 623 ? -9.792 -14.752 31.626 1.00 95.81 623 ILE A N 1
ATOM 4789 C CA . ILE A 1 623 ? -8.383 -14.838 31.236 1.00 95.81 623 ILE A CA 1
ATOM 4790 C C . ILE A 1 623 ? -8.302 -15.580 29.902 1.00 95.81 623 ILE A C 1
ATOM 4792 O O . ILE A 1 623 ? -8.687 -16.744 29.803 1.00 95.81 623 ILE A O 1
ATOM 4796 N N . ILE A 1 624 ? -7.800 -14.906 28.874 1.00 94.88 624 ILE A N 1
ATOM 4797 C CA . ILE A 1 624 ? -7.769 -15.394 27.496 1.00 94.88 624 ILE A CA 1
ATOM 4798 C C . ILE A 1 624 ? -6.307 -15.449 27.031 1.00 94.88 624 ILE A C 1
ATOM 4800 O O . ILE A 1 624 ? -5.753 -14.449 26.559 1.00 94.88 624 ILE A O 1
ATOM 4804 N N . ASP A 1 625 ? -5.680 -16.621 27.173 1.00 92.56 625 ASP A N 1
ATOM 4805 C CA . ASP A 1 625 ? -4.349 -16.915 26.628 1.00 92.56 625 ASP A CA 1
ATOM 4806 C C . ASP A 1 625 ? -4.481 -17.509 25.220 1.00 92.56 625 ASP A C 1
ATOM 4808 O O . ASP A 1 625 ? -4.280 -18.701 24.988 1.00 92.56 625 ASP A O 1
ATOM 4812 N N . ALA A 1 626 ? -4.930 -16.669 24.284 1.00 82.56 626 ALA A N 1
ATOM 4813 C CA . ALA A 1 626 ? -5.220 -17.082 22.919 1.00 82.56 626 ALA A CA 1
ATOM 4814 C C . ALA A 1 626 ? -4.193 -16.545 21.917 1.00 82.56 626 ALA A C 1
ATOM 4816 O O . ALA A 1 626 ? -3.857 -15.353 21.926 1.00 82.56 626 ALA A O 1
ATOM 4817 N N . CYS A 1 627 ? -3.753 -17.403 20.994 1.00 67.69 627 CYS A N 1
ATOM 4818 C CA . CYS A 1 627 ? -2.963 -16.970 19.849 1.00 67.69 627 CYS A CA 1
ATOM 4819 C C . CYS A 1 627 ? -3.778 -15.976 19.004 1.00 67.69 627 CYS A C 1
ATOM 4821 O O . CYS A 1 627 ? -4.924 -16.230 18.644 1.00 67.69 627 CYS A O 1
ATOM 4823 N N . ARG A 1 628 ? -3.161 -14.822 18.725 1.00 61.78 628 ARG A N 1
ATOM 4824 C CA . ARG A 1 628 ? -3.752 -13.636 18.072 1.00 61.78 628 ARG A CA 1
ATOM 4825 C C . ARG A 1 628 ? -3.442 -13.526 16.577 1.00 61.78 628 ARG A C 1
ATOM 4827 O O . ARG A 1 628 ? -3.793 -12.536 15.934 1.00 61.78 628 ARG A O 1
ATOM 4834 N N . ASP A 1 629 ? -2.724 -14.505 16.047 1.00 59.84 629 ASP A N 1
ATOM 4835 C CA . ASP A 1 629 ? -2.353 -14.573 14.643 1.00 59.84 629 ASP A CA 1
ATOM 4836 C C . ASP A 1 629 ? -3.409 -15.387 13.887 1.00 59.84 629 ASP A C 1
ATOM 4838 O O . ASP A 1 629 ? -3.888 -16.398 14.394 1.00 59.84 629 ASP A O 1
ATOM 4842 N N . ASN A 1 630 ? -3.810 -14.929 12.702 1.00 63.34 630 ASN A N 1
ATOM 4843 C CA . ASN A 1 630 ? -4.978 -15.476 12.010 1.00 63.34 630 ASN A CA 1
ATOM 4844 C C . ASN A 1 630 ? -4.747 -16.963 11.646 1.00 63.34 630 ASN A C 1
ATOM 4846 O O . ASN A 1 630 ? -3.802 -17.240 10.900 1.00 63.34 630 ASN A O 1
ATOM 4850 N N . PRO A 1 631 ? -5.571 -17.914 12.132 1.00 66.38 631 PRO A N 1
ATOM 4851 C CA . PRO A 1 631 ? -5.340 -19.339 11.904 1.00 66.38 631 PRO A CA 1
ATOM 4852 C C . PRO A 1 631 ? -5.814 -19.817 10.518 1.00 66.38 631 PRO A C 1
ATOM 4854 O O . PRO A 1 631 ? -5.389 -20.875 10.062 1.00 66.38 631 PRO A O 1
ATOM 4857 N N . PHE A 1 632 ? -6.628 -19.026 9.808 1.00 74.94 632 PHE A N 1
ATOM 4858 C CA . PHE A 1 632 ? -7.236 -19.362 8.512 1.00 74.94 632 PHE A CA 1
ATOM 4859 C C . PHE A 1 632 ? -6.456 -18.765 7.322 1.00 74.94 632 PHE A C 1
ATOM 4861 O O . PHE A 1 632 ? -7.025 -18.151 6.414 1.00 74.94 632 PHE A O 1
ATOM 4868 N N . LYS A 1 633 ? -5.124 -18.896 7.325 1.00 60.69 633 LYS A N 1
ATOM 4869 C CA . LYS A 1 633 ? -4.231 -18.350 6.280 1.00 60.69 633 LYS A CA 1
ATOM 4870 C C . LYS A 1 633 ? -4.226 -19.208 5.008 1.00 60.69 633 LYS A C 1
ATOM 4872 O O . LYS A 1 633 ? -3.226 -19.837 4.669 1.00 60.69 633 LYS A O 1
ATOM 4877 N N . THR A 1 634 ? -5.339 -19.194 4.280 1.00 52.09 634 THR A N 1
ATOM 4878 C CA . THR A 1 634 ? -5.432 -19.800 2.942 1.00 52.09 634 THR A CA 1
ATOM 4879 C C . THR A 1 634 ? -4.784 -18.885 1.891 1.00 52.09 634 THR A C 1
ATOM 4881 O O . THR A 1 634 ? -4.699 -17.667 2.067 1.00 52.09 634 THR A O 1
ATOM 4884 N N . ALA A 1 635 ? -4.293 -19.455 0.787 1.00 40.16 635 ALA A N 1
ATOM 4885 C CA . ALA A 1 635 ? -3.550 -18.727 -0.242 1.00 40.16 635 ALA A CA 1
ATOM 4886 C C . ALA A 1 635 ? -4.356 -17.559 -0.860 1.00 40.16 635 ALA A C 1
ATOM 4888 O O . ALA A 1 635 ? -5.221 -17.760 -1.708 1.00 40.16 635 ALA A O 1
ATOM 4889 N N . GLY A 1 636 ? -4.034 -16.324 -0.454 1.00 46.53 636 GLY A N 1
ATOM 4890 C CA . GLY A 1 636 ? -4.528 -15.081 -1.062 1.00 46.53 636 GLY A CA 1
ATOM 4891 C C . GLY A 1 636 ? -5.451 -14.212 -0.197 1.00 46.53 636 GLY A C 1
ATOM 4892 O O . GLY A 1 636 ? -5.581 -13.024 -0.491 1.00 46.53 636 GLY A O 1
ATOM 4893 N N . ARG A 1 637 ? -6.052 -14.732 0.885 1.00 49.09 637 ARG A N 1
ATOM 4894 C CA . ARG A 1 637 ? -6.841 -13.931 1.847 1.00 49.09 637 ARG A CA 1
ATOM 4895 C C . ARG A 1 637 ? -6.728 -14.459 3.276 1.00 49.09 637 ARG A C 1
ATOM 4897 O O . ARG A 1 637 ? -6.714 -15.661 3.503 1.00 49.09 637 ARG A O 1
ATOM 4904 N N . ALA A 1 638 ? -6.716 -13.528 4.226 1.00 58.44 638 ALA A N 1
ATOM 4905 C CA . ALA A 1 638 ? -6.888 -13.796 5.649 1.00 58.44 638 ALA A CA 1
ATOM 4906 C C . ALA A 1 638 ? -8.338 -13.475 6.055 1.00 58.44 638 ALA A C 1
ATOM 4908 O O . ALA A 1 638 ? -8.883 -12.461 5.618 1.00 58.44 638 ALA A O 1
ATOM 4909 N N . ILE A 1 639 ? -8.949 -14.347 6.858 1.00 57.66 639 ILE A N 1
ATOM 4910 C CA . ILE A 1 639 ? -10.342 -14.263 7.330 1.00 57.66 639 ILE A CA 1
ATOM 4911 C C . ILE A 1 639 ? -10.336 -13.570 8.699 1.00 57.66 639 ILE A C 1
ATOM 4913 O O . ILE A 1 639 ? -10.019 -14.209 9.701 1.00 57.66 639 ILE A O 1
ATOM 4917 N N . GLY A 1 640 ? -10.584 -12.260 8.752 1.00 56.00 640 GLY A N 1
ATOM 4918 C CA . GLY A 1 640 ? -10.434 -11.465 9.977 1.00 56.00 640 GLY A CA 1
ATOM 4919 C C . GLY A 1 640 ? -9.073 -10.797 10.217 1.00 56.00 640 GLY A C 1
ATOM 4920 O O . GLY A 1 640 ? -8.078 -11.028 9.522 1.00 56.00 640 GLY A O 1
ATOM 4921 N N . GLY A 1 641 ? -9.041 -9.943 11.245 1.00 52.69 641 GLY A N 1
ATOM 4922 C CA . GLY A 1 641 ? -7.885 -9.118 11.614 1.00 52.69 641 GLY A CA 1
ATOM 4923 C C . GLY A 1 641 ? -6.801 -9.853 12.414 1.00 52.69 641 GLY A C 1
ATOM 4924 O O . GLY A 1 641 ? -7.000 -10.966 12.895 1.00 52.69 641 GLY A O 1
ATOM 4925 N N . ARG A 1 642 ? -5.639 -9.203 12.585 1.00 55.06 642 ARG A N 1
ATOM 4926 C CA . ARG A 1 642 ? -4.605 -9.629 13.547 1.00 55.06 642 ARG A CA 1
ATOM 4927 C C . ARG A 1 642 ? -4.918 -9.057 14.927 1.00 55.06 642 ARG A C 1
ATOM 4929 O O . ARG A 1 642 ? -5.084 -7.845 15.055 1.00 55.06 642 ARG A O 1
ATOM 4936 N N . GLY A 1 643 ? -4.891 -9.892 15.960 1.00 54.09 643 GLY A N 1
ATOM 4937 C CA . GLY A 1 643 ? -5.226 -9.499 17.325 1.00 54.09 643 GLY A CA 1
ATOM 4938 C C . GLY A 1 643 ? -6.601 -9.977 17.787 1.00 54.09 643 GLY A C 1
ATOM 4939 O O . GLY A 1 643 ? -7.361 -10.601 17.053 1.00 54.09 643 GLY A O 1
ATOM 4940 N N . LEU A 1 644 ? -6.899 -9.639 19.039 1.00 58.59 644 LEU A N 1
ATOM 4941 C CA . LEU A 1 644 ? -8.251 -9.563 19.575 1.00 58.59 644 LEU A CA 1
ATOM 4942 C C . LEU A 1 644 ? -8.551 -8.087 19.890 1.00 58.59 644 LEU A C 1
ATOM 4944 O O . LEU A 1 644 ? -7.680 -7.370 20.400 1.00 58.59 644 LEU A O 1
ATOM 4948 N N . ALA A 1 645 ? -9.778 -7.670 19.590 1.00 57.88 645 ALA A N 1
ATOM 4949 C CA . ALA A 1 645 ? -10.343 -6.346 19.798 1.00 57.88 645 ALA A CA 1
ATOM 4950 C C . ALA A 1 645 ? -10.385 -5.937 21.275 1.00 57.88 645 ALA A C 1
ATOM 4952 O O . ALA A 1 645 ? -10.343 -6.771 22.183 1.00 57.88 645 ALA A O 1
ATOM 4953 N N . SER A 1 646 ? -10.583 -4.637 21.488 1.00 60.16 646 SER A N 1
ATOM 4954 C CA . SER A 1 646 ? -10.979 -4.072 22.776 1.00 60.16 646 SER A CA 1
ATOM 4955 C C . SER A 1 646 ? -12.413 -4.485 23.122 1.00 60.16 646 SER A C 1
ATOM 4957 O O . SER A 1 646 ? -13.342 -4.092 22.423 1.00 60.16 646 SER A O 1
ATOM 4959 N N . THR A 1 647 ? -12.601 -5.244 24.202 1.00 64.75 647 THR A N 1
ATOM 4960 C CA . THR A 1 647 ? -13.924 -5.663 24.703 1.00 64.75 647 THR A CA 1
ATOM 4961 C C . THR A 1 647 ? -14.422 -4.753 25.816 1.00 64.75 647 THR A C 1
ATOM 4963 O O . THR A 1 647 ? -13.677 -4.451 26.748 1.00 64.75 647 THR A O 1
ATOM 4966 N N . SER A 1 648 ? -15.702 -4.388 25.775 1.00 64.25 648 SER A N 1
ATOM 4967 C CA . SER A 1 648 ? -16.400 -3.770 26.903 1.00 64.25 648 SER A CA 1
ATOM 4968 C C . SER A 1 648 ? -16.756 -4.827 27.952 1.00 64.25 648 SER A C 1
ATOM 4970 O O . SER A 1 648 ? -17.692 -5.603 27.764 1.00 64.25 648 SER A O 1
ATOM 4972 N N . ALA A 1 649 ? -16.016 -4.844 29.059 1.00 63.62 649 ALA A N 1
ATOM 4973 C CA . ALA A 1 649 ? -16.431 -5.537 30.275 1.00 63.62 649 ALA A CA 1
ATOM 4974 C C . ALA A 1 649 ? -17.668 -4.842 30.879 1.00 63.62 649 ALA A C 1
ATOM 4976 O O . ALA A 1 649 ? -17.762 -3.613 30.827 1.00 63.62 649 ALA A O 1
ATOM 4977 N N . ALA A 1 650 ? -18.604 -5.597 31.458 1.00 69.56 650 ALA A N 1
ATOM 4978 C CA . ALA A 1 650 ? -19.694 -5.012 32.241 1.00 69.56 650 ALA A CA 1
ATOM 4979 C C . ALA A 1 650 ? -19.225 -4.644 33.663 1.00 69.56 650 ALA A C 1
ATOM 4981 O O . ALA A 1 650 ? -18.192 -5.121 34.135 1.00 69.56 650 ALA A O 1
ATOM 4982 N N . THR A 1 651 ? -19.988 -3.816 34.380 1.00 69.12 651 THR A N 1
ATOM 4983 C CA . THR A 1 651 ? -19.688 -3.479 35.782 1.00 69.12 651 THR A CA 1
ATOM 4984 C C . THR A 1 651 ? -19.620 -4.745 36.646 1.00 69.12 651 THR A C 1
ATOM 4986 O O . THR A 1 651 ? -20.538 -5.561 36.622 1.00 69.12 651 THR A O 1
ATOM 4989 N N . GLY A 1 652 ? -18.531 -4.907 37.403 1.00 74.38 652 GLY A N 1
ATOM 4990 C CA . GLY A 1 652 ? -18.207 -6.128 38.152 1.00 74.38 652 GLY A CA 1
ATOM 4991 C C . GLY A 1 652 ? -17.323 -7.137 37.400 1.00 74.38 652 GLY A C 1
ATOM 4992 O O . GLY A 1 652 ? -17.030 -8.200 37.949 1.00 74.38 652 GLY A O 1
ATOM 4993 N N . GLN A 1 653 ? -16.882 -6.828 36.172 1.00 88.00 653 GLN A N 1
ATOM 4994 C CA . GLN A 1 653 ? -16.112 -7.748 35.325 1.00 88.00 653 GLN A CA 1
ATOM 4995 C C . GLN A 1 653 ? -14.716 -7.230 34.944 1.00 88.00 653 GLN A C 1
ATOM 4997 O O . GLN A 1 653 ? -14.510 -6.034 34.727 1.00 88.00 653 GLN A O 1
ATOM 5002 N N . MET A 1 654 ? -13.772 -8.161 34.785 1.00 91.25 654 MET A N 1
ATOM 5003 C CA . MET A 1 654 ? -12.433 -7.937 34.234 1.00 91.25 654 MET A CA 1
ATOM 5004 C C . MET A 1 654 ? -12.139 -8.933 33.102 1.00 91.25 654 MET A C 1
ATOM 5006 O O . MET A 1 654 ? -12.488 -10.111 33.180 1.00 91.25 654 MET A O 1
ATOM 5010 N N . VAL A 1 655 ? -11.439 -8.478 32.062 1.00 92.44 655 VAL A N 1
ATOM 5011 C CA . VAL A 1 655 ? -10.930 -9.314 30.965 1.00 92.44 655 VAL A CA 1
ATOM 5012 C C . VAL A 1 655 ? -9.425 -9.114 30.834 1.00 92.44 655 VAL A C 1
ATOM 5014 O O . VAL A 1 655 ? -8.962 -7.986 30.679 1.00 92.44 655 VAL A O 1
ATOM 5017 N N . MET A 1 656 ? -8.660 -10.203 30.869 1.00 92.81 656 MET A N 1
ATOM 5018 C CA . MET A 1 656 ? -7.200 -10.228 30.795 1.00 92.81 656 MET A CA 1
ATOM 5019 C C . MET A 1 656 ? -6.749 -11.067 29.594 1.00 92.81 656 MET A C 1
ATOM 5021 O O . MET A 1 656 ? -7.014 -12.263 29.525 1.00 92.81 656 MET A O 1
ATOM 5025 N N . PHE A 1 657 ? -6.046 -10.448 28.651 1.00 93.06 657 PHE A N 1
ATOM 5026 C CA . PHE A 1 657 ? -5.513 -11.084 27.447 1.00 93.06 657 PHE A CA 1
ATOM 5027 C C . PHE A 1 657 ? -3.997 -11.238 27.524 1.00 93.06 657 PHE A C 1
ATOM 5029 O O . PHE A 1 657 ? -3.306 -10.312 27.952 1.00 93.06 657 PHE A O 1
ATOM 5036 N N . SER A 1 658 ? -3.460 -12.345 27.009 1.00 92.31 658 SER A N 1
ATOM 5037 C CA . SER A 1 658 ? -2.022 -12.636 27.082 1.00 92.31 658 SER A CA 1
ATOM 5038 C C . SER A 1 658 ? -1.098 -11.732 26.260 1.00 92.31 658 SER A C 1
ATOM 5040 O O . SER A 1 658 ? 0.107 -11.698 26.515 1.00 92.31 658 SER A O 1
ATOM 5042 N N . ALA A 1 659 ? -1.639 -10.963 25.316 1.00 88.56 659 ALA A N 1
ATOM 5043 C CA . ALA A 1 659 ? -0.916 -9.982 24.508 1.00 88.56 659 ALA A CA 1
ATOM 5044 C C . ALA A 1 659 ? -1.832 -8.806 24.113 1.00 88.56 659 ALA A C 1
ATOM 5046 O O . ALA A 1 659 ? -3.057 -8.890 24.245 1.00 88.56 659 ALA A O 1
ATOM 5047 N N . GLY A 1 660 ? -1.242 -7.713 23.626 1.00 84.12 660 GLY A N 1
ATOM 5048 C CA . GLY A 1 660 ? -1.940 -6.508 23.181 1.00 84.12 660 GLY A CA 1
ATOM 5049 C C . GLY A 1 660 ? -2.569 -6.623 21.791 1.00 84.12 660 GLY A C 1
ATOM 5050 O O . GLY A 1 660 ? -2.425 -7.618 21.075 1.00 84.12 660 GLY A O 1
ATOM 5051 N N . THR A 1 661 ? -3.312 -5.595 21.383 1.00 78.12 661 THR A N 1
ATOM 5052 C CA . THR A 1 661 ? -3.876 -5.492 20.025 1.00 78.12 661 THR A CA 1
ATOM 5053 C C . THR A 1 661 ? -2.748 -5.484 18.991 1.00 78.12 661 THR A C 1
ATOM 5055 O O . THR A 1 661 ? -1.782 -4.745 19.142 1.00 78.12 661 THR A O 1
ATOM 5058 N N . GLY A 1 662 ? -2.837 -6.342 17.970 1.00 73.19 662 GLY A N 1
ATOM 5059 C CA . GLY A 1 662 ? -1.782 -6.532 16.964 1.00 73.19 662 GLY A CA 1
ATOM 5060 C C . GLY A 1 662 ? -0.551 -7.346 17.406 1.00 73.19 662 GLY A C 1
ATOM 5061 O O . GLY A 1 662 ? 0.215 -7.762 16.541 1.00 73.19 662 GLY A O 1
ATOM 5062 N N . GLN A 1 663 ? -0.372 -7.621 18.703 1.00 83.69 663 GLN A N 1
ATOM 5063 C CA . GLN A 1 663 ? 0.725 -8.445 19.235 1.00 83.69 663 GLN A CA 1
ATOM 5064 C C . GLN A 1 663 ? 0.359 -9.940 19.279 1.00 83.69 663 GLN A C 1
ATOM 5066 O O . GLN A 1 663 ? -0.816 -10.312 19.319 1.00 83.69 663 GLN A O 1
ATOM 5071 N N . GLN A 1 664 ? 1.378 -10.801 19.341 1.00 84.31 664 GLN A N 1
ATOM 5072 C CA . GLN A 1 664 ? 1.256 -12.259 19.454 1.00 84.31 664 GLN A CA 1
ATOM 5073 C C . GLN A 1 664 ? 1.736 -12.740 20.832 1.00 84.31 664 GLN A C 1
ATOM 5075 O O . GLN A 1 664 ? 2.733 -12.239 21.351 1.00 84.31 664 GLN A O 1
ATOM 5080 N N . ALA A 1 665 ? 1.056 -13.734 21.408 1.00 87.31 665 ALA A N 1
ATOM 5081 C CA . ALA A 1 665 ? 1.520 -14.430 22.606 1.00 87.31 665 ALA A CA 1
ATOM 5082 C C . ALA A 1 665 ? 2.570 -15.500 22.253 1.00 87.31 665 ALA A C 1
ATOM 5084 O O . ALA A 1 665 ? 2.382 -16.251 21.296 1.00 87.31 665 ALA A O 1
ATOM 5085 N N . LEU A 1 666 ? 3.671 -15.564 23.008 1.00 89.00 666 LEU A N 1
ATOM 5086 C CA . LEU A 1 666 ? 4.717 -16.574 22.835 1.00 89.00 666 LEU A CA 1
ATOM 5087 C C . LEU A 1 666 ? 4.393 -17.872 23.580 1.00 89.00 666 LEU A C 1
ATOM 5089 O O . LEU A 1 666 ? 4.223 -17.858 24.798 1.00 89.00 666 LEU A O 1
ATOM 5093 N N . ASP A 1 667 ? 4.470 -19.005 22.882 1.00 85.69 667 ASP A N 1
ATOM 5094 C CA . ASP A 1 667 ? 4.524 -20.333 23.512 1.00 85.69 667 ASP A CA 1
ATOM 5095 C C . ASP A 1 667 ? 5.802 -20.527 24.342 1.00 85.69 667 ASP A C 1
ATOM 5097 O O . ASP A 1 667 ? 5.788 -21.199 25.373 1.00 85.69 667 ASP A O 1
ATOM 5101 N N . ARG A 1 668 ? 6.931 -19.977 23.865 1.00 89.12 668 ARG A N 1
ATOM 5102 C CA . ARG A 1 668 ? 8.271 -20.221 24.419 1.00 89.12 668 ARG A CA 1
ATOM 5103 C C . ARG A 1 668 ? 9.256 -19.081 24.161 1.00 89.12 668 ARG A C 1
ATOM 5105 O O . ARG A 1 668 ? 9.187 -18.414 23.129 1.00 89.12 668 ARG A O 1
ATOM 5112 N N . LEU A 1 669 ? 10.230 -18.918 25.052 1.00 89.88 669 LEU A N 1
ATOM 5113 C CA . LEU A 1 669 ? 11.364 -17.993 24.928 1.00 89.88 669 LEU A CA 1
ATOM 5114 C C . LEU A 1 669 ? 12.489 -18.597 24.062 1.00 89.88 669 LEU A C 1
ATOM 5116 O O . LEU A 1 669 ? 13.637 -18.723 24.481 1.00 89.88 669 LEU A O 1
ATOM 5120 N N . GLY A 1 670 ? 12.147 -18.974 22.828 1.00 87.25 670 GLY A N 1
ATOM 5121 C CA . GLY A 1 670 ? 13.076 -19.554 21.854 1.00 87.25 670 GLY A CA 1
ATOM 5122 C C . GLY A 1 670 ? 13.315 -21.073 21.991 1.00 87.25 670 GLY A C 1
ATOM 5123 O O . GLY A 1 670 ? 12.698 -21.736 22.823 1.00 87.25 670 GLY A O 1
ATOM 5124 N N . PRO A 1 671 ? 14.189 -21.666 21.150 1.00 84.38 671 PRO A N 1
ATOM 5125 C CA . PRO A 1 671 ? 14.253 -23.125 20.967 1.00 84.38 671 PRO A CA 1
ATOM 5126 C C . PRO A 1 671 ? 14.800 -23.941 22.147 1.00 84.38 671 PRO A C 1
ATOM 5128 O O . PRO A 1 671 ? 14.597 -25.151 22.182 1.00 84.38 671 PRO A O 1
ATOM 5131 N N . GLN A 1 672 ? 15.521 -23.314 23.083 1.00 85.75 672 GLN A N 1
ATOM 5132 C CA . GLN A 1 672 ? 16.105 -23.996 24.251 1.00 85.75 672 GLN A CA 1
ATOM 5133 C C . GLN A 1 672 ? 15.208 -23.948 25.498 1.00 85.75 672 GLN A C 1
ATOM 5135 O O . GLN A 1 672 ? 15.524 -24.588 26.501 1.00 85.75 672 GLN A O 1
ATOM 5140 N N . ASP A 1 673 ? 14.109 -23.196 25.446 1.00 89.00 673 ASP A N 1
ATOM 5141 C CA . ASP A 1 673 ? 13.150 -23.088 26.538 1.00 89.00 673 ASP A CA 1
ATOM 5142 C C . ASP A 1 673 ? 12.395 -24.412 26.741 1.00 89.00 673 ASP A C 1
ATOM 5144 O O . ASP A 1 673 ? 11.881 -25.006 25.792 1.00 89.00 673 ASP A O 1
ATOM 5148 N N . ARG A 1 674 ? 12.362 -24.880 27.993 1.00 87.50 674 ARG A N 1
ATOM 5149 C CA . ARG A 1 674 ? 11.790 -26.174 28.405 1.00 87.50 674 ARG A CA 1
ATOM 5150 C C . ARG A 1 674 ? 10.555 -26.039 29.298 1.00 87.50 674 ARG A C 1
ATOM 5152 O O . ARG A 1 674 ? 10.036 -27.056 29.747 1.00 87.50 674 ARG A O 1
ATOM 5159 N N . GLU A 1 675 ? 10.105 -24.820 29.597 1.00 90.12 675 GLU A N 1
ATOM 5160 C CA . GLU A 1 675 ? 8.861 -24.623 30.346 1.00 90.12 675 GLU A CA 1
ATOM 5161 C C . GLU A 1 675 ? 7.671 -25.088 29.475 1.00 90.12 675 GLU A C 1
ATOM 5163 O O . GLU A 1 675 ? 7.515 -24.593 28.357 1.00 90.12 675 GLU A O 1
ATOM 5168 N N . PRO A 1 676 ? 6.809 -26.009 29.949 1.00 86.75 676 PRO A N 1
ATOM 5169 C CA . PRO A 1 676 ? 5.732 -26.605 29.150 1.00 86.75 676 PRO A CA 1
ATOM 5170 C C . PRO A 1 676 ? 4.487 -25.699 29.058 1.00 86.75 676 PRO A C 1
ATOM 5172 O O . PRO A 1 676 ? 3.363 -26.197 29.025 1.00 86.75 676 PRO A O 1
ATOM 5175 N N . HIS A 1 677 ? 4.680 -24.379 29.094 1.00 91.00 677 HIS A N 1
ATOM 5176 C CA . HIS A 1 677 ? 3.639 -23.376 29.321 1.00 91.00 677 HIS A CA 1
ATOM 5177 C C . HIS A 1 677 ? 3.877 -22.114 28.497 1.00 91.00 677 HIS A C 1
ATOM 5179 O O . HIS A 1 677 ? 5.019 -21.652 28.407 1.00 91.00 677 HIS A O 1
ATOM 5185 N N . GLY A 1 678 ? 2.813 -21.493 27.977 1.00 91.00 678 GLY A N 1
ATOM 5186 C CA . GLY A 1 678 ? 2.897 -20.183 27.324 1.00 91.00 678 GLY A CA 1
ATOM 5187 C C . GLY A 1 678 ? 3.584 -19.129 28.205 1.00 91.00 678 GLY A C 1
ATOM 5188 O O . GLY A 1 678 ? 3.530 -19.189 29.438 1.00 91.00 678 GLY A O 1
ATOM 5189 N N . LEU A 1 679 ? 4.258 -18.145 27.597 1.00 93.94 679 LEU A N 1
ATOM 5190 C CA . LEU A 1 679 ? 4.989 -17.093 28.321 1.00 93.94 679 LEU A CA 1
ATOM 5191 C C . LEU A 1 679 ? 4.079 -16.302 29.270 1.00 93.94 679 LEU A C 1
ATOM 5193 O O . LEU A 1 679 ? 4.505 -15.893 30.348 1.00 93.94 679 LEU A O 1
ATOM 5197 N N . PHE A 1 680 ? 2.821 -16.111 28.887 1.00 95.38 680 PHE A N 1
ATOM 5198 C CA . PHE A 1 680 ? 1.832 -15.489 29.751 1.00 95.38 680 PHE A CA 1
ATOM 5199 C C . PHE A 1 680 ? 1.429 -16.414 30.900 1.00 95.38 680 PHE A C 1
ATOM 5201 O O . PHE A 1 680 ? 1.628 -16.056 32.063 1.00 95.38 680 PHE A O 1
ATOM 5208 N N . THR A 1 681 ? 0.925 -17.614 30.595 1.00 95.62 681 THR A N 1
ATOM 5209 C CA . THR A 1 681 ? 0.448 -18.549 31.622 1.00 95.62 681 THR A CA 1
ATOM 5210 C C . THR A 1 681 ? 1.536 -18.914 32.637 1.00 95.62 681 THR A C 1
ATOM 5212 O O . THR A 1 681 ? 1.275 -18.857 33.839 1.00 95.62 681 THR A O 1
ATOM 5215 N N . ARG A 1 682 ? 2.788 -19.160 32.222 1.00 95.12 682 ARG A N 1
ATOM 5216 C CA . ARG A 1 682 ? 3.892 -19.464 33.159 1.00 95.12 682 ARG A CA 1
ATOM 5217 C C . ARG A 1 682 ? 4.201 -18.335 34.149 1.00 95.12 682 ARG A C 1
ATOM 5219 O O . ARG A 1 682 ? 4.722 -18.612 35.226 1.00 95.12 682 ARG A O 1
ATOM 5226 N N . VAL A 1 683 ? 3.948 -17.075 33.779 1.00 96.81 683 VAL A N 1
ATOM 5227 C CA . VAL A 1 683 ? 4.137 -15.904 34.653 1.00 96.81 683 VAL A CA 1
ATOM 5228 C C . VAL A 1 683 ? 2.902 -15.722 35.529 1.00 96.81 683 VAL A C 1
ATOM 5230 O O . VAL A 1 683 ? 3.029 -15.582 36.743 1.00 96.81 683 VAL A O 1
ATOM 5233 N N . LEU A 1 684 ? 1.705 -15.814 34.944 1.00 97.25 684 LEU A N 1
ATOM 5234 C CA . LEU A 1 684 ? 0.436 -15.723 35.662 1.00 97.25 684 LEU A CA 1
ATOM 5235 C C . LEU A 1 684 ? 0.346 -16.754 36.800 1.00 97.25 684 LEU A C 1
ATOM 5237 O O . LEU A 1 684 ? 0.050 -16.377 37.931 1.00 97.25 684 LEU A O 1
ATOM 5241 N N . LEU A 1 685 ? 0.691 -18.020 36.537 1.00 96.62 685 LEU A N 1
ATOM 5242 C CA . LEU A 1 685 ? 0.734 -19.100 37.534 1.00 96.62 685 LEU A CA 1
ATOM 5243 C C . LEU A 1 685 ? 1.648 -18.784 38.734 1.00 96.62 685 LEU A C 1
ATOM 5245 O O . LEU A 1 685 ? 1.367 -19.220 39.849 1.00 96.62 685 LEU A O 1
ATOM 5249 N N . LYS A 1 686 ? 2.726 -18.015 38.520 1.00 95.62 686 LYS A N 1
ATOM 5250 C CA . LYS A 1 686 ? 3.693 -17.614 39.559 1.00 95.62 686 LYS A CA 1
ATOM 5251 C C . LYS A 1 686 ? 3.227 -16.389 40.354 1.00 95.62 686 LYS A C 1
ATOM 5253 O O . LYS A 1 686 ? 3.672 -16.204 41.485 1.00 95.62 686 LYS A O 1
ATOM 5258 N N . GLU A 1 687 ? 2.326 -15.571 39.806 1.00 96.56 687 GLU A N 1
ATOM 5259 C CA . GLU A 1 687 ? 1.725 -14.439 40.520 1.00 96.56 687 GLU A CA 1
ATOM 5260 C C . GLU A 1 687 ? 0.442 -14.823 41.284 1.00 96.56 687 GLU A C 1
ATOM 5262 O O . GLU A 1 687 ? 0.288 -14.377 42.418 1.00 96.56 687 GLU A O 1
ATOM 5267 N N . ILE A 1 688 ? -0.449 -15.670 40.735 1.00 96.19 688 ILE A N 1
ATOM 5268 C CA . ILE A 1 688 ? -1.742 -16.016 41.386 1.00 96.19 688 ILE A CA 1
ATOM 5269 C C . ILE A 1 688 ? -1.591 -16.796 42.698 1.00 96.19 688 ILE A C 1
ATOM 5271 O O . ILE A 1 688 ? -2.505 -16.802 43.518 1.00 96.19 688 ILE A O 1
ATOM 5275 N N . ASP A 1 689 ? -0.446 -17.445 42.913 1.00 93.88 689 ASP A N 1
ATOM 5276 C CA . ASP A 1 689 ? -0.156 -18.203 44.133 1.00 93.88 689 ASP A CA 1
ATOM 5277 C C . ASP A 1 689 ? 0.390 -17.335 45.285 1.00 93.88 689 ASP A C 1
ATOM 5279 O O . ASP A 1 689 ? 0.590 -17.826 46.401 1.00 93.88 689 ASP A O 1
ATOM 5283 N N . LYS A 1 690 ? 0.650 -16.043 45.043 1.00 94.56 690 LYS A N 1
ATOM 5284 C CA . LYS A 1 690 ? 1.174 -15.125 46.062 1.00 94.56 690 LYS A CA 1
ATOM 5285 C C . LYS A 1 690 ? 0.041 -14.656 46.989 1.00 94.56 690 LYS A C 1
ATOM 5287 O O . LYS A 1 690 ? -0.931 -14.090 46.490 1.00 94.56 690 LYS A O 1
ATOM 5292 N N . PRO A 1 691 ? 0.145 -14.857 48.317 1.00 93.81 691 PRO A N 1
ATOM 5293 C CA . PRO A 1 691 ? -0.874 -14.402 49.261 1.00 93.81 691 PRO A CA 1
ATOM 5294 C C . PRO A 1 691 ? -0.923 -12.870 49.344 1.00 93.81 691 PRO A C 1
ATOM 5296 O O . PRO A 1 691 ? 0.108 -12.209 49.203 1.00 93.81 691 PRO A O 1
ATOM 5299 N N . GLY A 1 692 ? -2.111 -12.311 49.585 1.00 92.00 692 GLY A N 1
ATOM 5300 C CA . GLY A 1 692 ? -2.324 -10.880 49.822 1.00 92.00 692 GLY A CA 1
ATOM 5301 C C . GLY A 1 692 ? -2.095 -9.953 48.617 1.00 92.00 692 GLY A C 1
ATOM 5302 O O . GLY A 1 692 ? -2.008 -8.739 48.795 1.00 92.00 692 GLY A O 1
ATOM 5303 N N . VAL A 1 693 ? -1.978 -10.476 47.389 1.00 94.38 693 VAL A N 1
ATOM 5304 C CA . VAL A 1 693 ? -1.780 -9.654 46.178 1.00 94.38 693 VAL A CA 1
ATOM 5305 C C . VAL A 1 693 ? -3.121 -9.363 45.498 1.00 94.38 693 VAL A C 1
ATOM 5307 O O . VAL A 1 693 ? -3.765 -10.282 44.988 1.00 94.38 693 VAL A O 1
ATOM 5310 N N . SER A 1 694 ? -3.529 -8.087 45.458 1.00 93.19 694 SER A N 1
ATOM 5311 C CA . SER A 1 694 ? -4.751 -7.665 44.755 1.00 93.19 694 SER A CA 1
ATOM 5312 C C . SER A 1 694 ? -4.636 -7.888 43.244 1.00 93.19 694 SER A C 1
ATOM 5314 O O . SER A 1 694 ? -3.543 -7.835 42.667 1.00 93.19 694 SER A O 1
ATOM 5316 N N . ILE A 1 695 ? -5.773 -8.109 42.583 1.00 92.81 695 ILE A N 1
ATOM 5317 C CA . ILE A 1 695 ? -5.841 -8.376 41.143 1.00 92.81 695 ILE A CA 1
ATOM 5318 C C . ILE A 1 695 ? -5.156 -7.299 40.294 1.00 92.81 695 ILE A C 1
ATOM 5320 O O . ILE A 1 695 ? -4.406 -7.629 39.378 1.00 92.81 695 ILE A O 1
ATOM 5324 N N . GLU A 1 696 ? -5.320 -6.021 40.634 1.00 91.62 696 GLU A N 1
ATOM 5325 C CA . GLU A 1 696 ? -4.707 -4.897 39.918 1.00 91.62 696 GLU A CA 1
ATOM 5326 C C . GLU A 1 696 ? -3.174 -4.960 39.989 1.00 91.62 696 GLU A C 1
ATOM 5328 O O . GLU A 1 696 ? -2.461 -4.671 39.018 1.00 91.62 696 GLU A O 1
ATOM 5333 N N . ARG A 1 697 ? -2.644 -5.340 41.163 1.00 93.69 697 ARG A N 1
ATOM 5334 C CA . ARG A 1 697 ? -1.206 -5.461 41.391 1.00 93.69 697 ARG A CA 1
ATOM 5335 C C . ARG A 1 697 ? -0.650 -6.702 40.711 1.00 93.69 697 ARG A C 1
ATOM 5337 O O . ARG A 1 697 ? 0.413 -6.615 40.098 1.00 93.69 697 ARG A O 1
ATOM 5344 N N . LEU A 1 698 ? -1.378 -7.813 40.767 1.00 95.50 698 LEU A N 1
ATOM 5345 C CA . LEU A 1 698 ? -1.056 -9.039 40.049 1.00 95.50 698 LEU A CA 1
ATOM 5346 C C . LEU A 1 698 ? -0.987 -8.788 38.540 1.00 95.50 698 LEU A C 1
ATOM 5348 O O . LEU A 1 698 ? 0.030 -9.082 37.917 1.00 95.50 698 LEU A O 1
ATOM 5352 N N . VAL A 1 699 ? -2.018 -8.159 37.969 1.00 94.31 699 VAL A N 1
ATOM 5353 C CA . VAL A 1 699 ? -2.058 -7.729 36.566 1.00 94.31 699 VAL A CA 1
ATOM 5354 C C . VAL A 1 699 ? -0.825 -6.894 36.228 1.00 94.31 699 VAL A C 1
ATOM 5356 O O . VAL A 1 699 ? -0.154 -7.169 35.236 1.00 94.31 699 VAL A O 1
ATOM 5359 N N . ARG A 1 700 ? -0.476 -5.907 37.062 1.00 94.94 700 ARG A N 1
ATOM 5360 C CA . ARG A 1 700 ? 0.705 -5.057 36.846 1.00 94.94 700 ARG A CA 1
ATOM 5361 C C . ARG A 1 700 ? 2.014 -5.854 36.872 1.00 94.94 700 ARG A C 1
ATOM 5363 O O . ARG A 1 700 ? 2.868 -5.622 36.020 1.00 94.94 700 ARG A O 1
ATOM 5370 N N . ASN A 1 701 ? 2.160 -6.802 37.800 1.00 96.88 701 ASN A N 1
ATOM 5371 C CA . ASN A 1 701 ? 3.326 -7.683 37.871 1.00 96.88 701 ASN A CA 1
ATOM 5372 C C . ASN A 1 701 ? 3.432 -8.561 36.605 1.00 96.88 701 ASN A C 1
ATOM 5374 O O . ASN A 1 701 ? 4.475 -8.547 35.952 1.00 96.88 701 ASN A O 1
ATOM 5378 N N . VAL A 1 702 ? 2.350 -9.251 36.208 1.00 96.94 702 VAL A N 1
ATOM 5379 C CA . VAL A 1 702 ? 2.316 -10.110 35.005 1.00 96.94 702 VAL A CA 1
ATOM 5380 C C . VAL A 1 702 ? 2.618 -9.303 33.741 1.00 96.94 702 VAL A C 1
ATOM 5382 O O . VAL A 1 702 ? 3.437 -9.728 32.930 1.00 96.94 702 VAL A O 1
ATOM 5385 N N . ARG A 1 703 ? 2.010 -8.117 33.575 1.00 96.19 703 ARG A N 1
ATOM 5386 C CA . ARG A 1 703 ? 2.257 -7.242 32.414 1.00 96.19 703 ARG A CA 1
ATOM 5387 C C . ARG A 1 703 ? 3.729 -6.852 32.295 1.00 96.19 703 ARG A C 1
ATOM 5389 O O . ARG A 1 703 ? 4.294 -6.963 31.210 1.00 96.19 703 ARG A O 1
ATOM 5396 N N . ASN A 1 704 ? 4.339 -6.431 33.402 1.00 96.81 704 ASN A N 1
ATOM 5397 C CA . ASN A 1 704 ? 5.741 -6.021 33.434 1.00 96.81 704 ASN A CA 1
ATOM 5398 C C . ASN A 1 704 ? 6.688 -7.195 33.146 1.00 96.81 704 ASN A C 1
ATOM 5400 O O . ASN A 1 704 ? 7.626 -7.043 32.367 1.00 96.81 704 ASN A O 1
ATOM 5404 N N . GLU A 1 705 ? 6.448 -8.359 33.752 1.00 97.50 705 GLU A N 1
ATOM 5405 C CA . GLU A 1 705 ? 7.340 -9.516 33.633 1.00 97.50 705 GLU A CA 1
ATOM 5406 C C . GLU A 1 705 ? 7.243 -10.193 32.258 1.00 97.50 705 GLU A C 1
ATOM 5408 O O . GLU A 1 705 ? 8.274 -10.509 31.667 1.00 97.50 705 GLU A O 1
ATOM 5413 N N . VAL A 1 706 ? 6.040 -10.330 31.683 1.00 96.69 706 VAL A N 1
ATOM 5414 C CA . VAL A 1 706 ? 5.8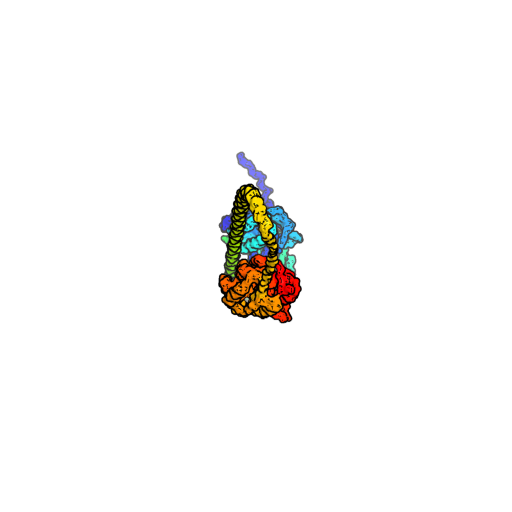71 -10.839 30.308 1.00 96.69 706 VAL A CA 1
ATOM 5415 C C . VAL A 1 706 ? 6.549 -9.908 29.297 1.00 96.69 706 VAL A C 1
ATOM 5417 O O . VAL A 1 706 ? 7.306 -10.391 28.458 1.00 96.69 706 VAL A O 1
ATOM 5420 N N . ALA A 1 707 ? 6.375 -8.586 29.423 1.00 96.31 707 ALA A N 1
ATOM 5421 C CA . ALA A 1 707 ? 7.021 -7.610 28.541 1.00 96.31 707 ALA A CA 1
ATOM 5422 C C . ALA A 1 707 ? 8.553 -7.575 28.699 1.00 96.31 707 ALA A C 1
ATOM 5424 O O . ALA A 1 707 ? 9.285 -7.387 27.724 1.00 96.31 707 ALA A O 1
ATOM 5425 N N . ARG A 1 708 ? 9.063 -7.780 29.923 1.00 97.25 708 ARG A N 1
ATOM 5426 C CA . ARG A 1 708 ? 10.503 -7.905 30.193 1.00 97.25 708 ARG A CA 1
ATOM 5427 C C . ARG A 1 708 ? 11.081 -9.169 29.557 1.00 97.25 708 ARG A C 1
ATOM 5429 O O . ARG A 1 708 ? 12.169 -9.110 28.989 1.00 97.25 708 ARG A O 1
ATOM 5436 N N . LEU A 1 709 ? 10.372 -10.293 29.663 1.00 96.44 709 LEU A N 1
ATOM 5437 C CA . LEU A 1 709 ? 10.811 -11.589 29.150 1.00 96.44 709 LEU A CA 1
ATOM 5438 C C . LEU A 1 709 ? 10.694 -11.693 27.625 1.00 96.44 709 LEU A C 1
ATOM 5440 O O . LEU A 1 709 ? 11.647 -12.135 26.996 1.00 96.44 709 LEU A O 1
ATOM 5444 N N . SER A 1 710 ? 9.599 -11.247 27.000 1.00 95.44 710 SER A N 1
ATOM 5445 C CA . SER A 1 710 ? 9.458 -11.323 25.534 1.00 95.44 710 SER A CA 1
ATOM 5446 C C . SER A 1 710 ? 10.554 -10.523 24.820 1.00 95.44 710 SER A C 1
ATOM 5448 O O . SER A 1 710 ? 11.097 -10.951 23.800 1.00 95.44 710 SER A O 1
ATOM 5450 N N . LYS A 1 711 ? 10.949 -9.388 25.409 1.00 95.12 711 LYS A N 1
ATOM 5451 C CA . LYS A 1 711 ? 11.997 -8.517 24.881 1.00 95.12 711 LYS A CA 1
ATOM 5452 C C . LYS A 1 711 ? 13.384 -9.175 24.853 1.00 95.12 711 LYS A C 1
ATOM 5454 O O . LYS A 1 711 ? 14.203 -8.765 24.033 1.00 95.12 711 LYS A O 1
ATOM 5459 N N . THR A 1 712 ? 13.666 -10.200 25.669 1.00 95.00 712 THR A N 1
ATOM 5460 C CA . THR A 1 712 ? 14.971 -10.899 25.621 1.00 95.00 712 THR A CA 1
ATOM 5461 C C . THR A 1 712 ? 15.151 -11.735 24.353 1.00 95.00 712 THR A C 1
ATOM 5463 O O . THR A 1 712 ? 16.284 -11.958 23.937 1.00 95.00 712 THR A O 1
ATOM 5466 N N . VAL A 1 713 ? 14.049 -12.138 23.709 1.00 94.81 713 VAL A N 1
ATOM 5467 C CA . VAL A 1 713 ? 14.035 -12.848 22.418 1.00 94.81 713 VAL A CA 1
ATOM 5468 C C . VAL A 1 713 ? 13.638 -11.939 21.246 1.00 94.81 713 VAL A C 1
ATOM 5470 O O . VAL A 1 713 ? 13.286 -12.424 20.176 1.00 94.81 713 VAL A O 1
ATOM 5473 N N . GLY A 1 714 ? 13.689 -10.614 21.437 1.00 92.81 714 GLY A N 1
ATOM 5474 C CA . GLY A 1 714 ? 13.365 -9.624 20.402 1.00 92.81 714 GLY A CA 1
ATOM 5475 C C . GLY A 1 714 ? 11.872 -9.492 20.074 1.00 92.81 714 GLY A C 1
ATOM 5476 O O . GLY A 1 714 ? 11.532 -8.893 19.058 1.00 92.81 714 GLY A O 1
ATOM 5477 N N . HIS A 1 715 ? 10.984 -10.035 20.912 1.00 92.19 715 HIS A N 1
ATOM 5478 C CA . HIS A 1 715 ? 9.542 -10.094 20.658 1.00 92.19 715 HIS A CA 1
ATOM 5479 C C . HIS A 1 715 ? 8.754 -9.088 21.504 1.00 92.19 715 HIS A C 1
ATOM 5481 O O . HIS A 1 715 ? 9.065 -8.861 22.677 1.00 92.19 715 HIS A O 1
ATOM 5487 N N . GLU A 1 716 ? 7.683 -8.524 20.946 1.00 91.88 716 GLU A N 1
ATOM 5488 C CA . GLU A 1 716 ? 6.802 -7.588 21.649 1.00 91.88 716 GLU A CA 1
ATOM 5489 C C . GLU A 1 716 ? 5.516 -8.282 22.128 1.00 91.88 716 GLU A C 1
ATOM 5491 O O . GLU A 1 716 ? 4.600 -8.545 21.348 1.00 91.88 716 GLU A O 1
ATOM 5496 N N . GLN A 1 717 ? 5.437 -8.564 23.432 1.00 93.50 717 GLN A N 1
ATOM 5497 C CA . GLN A 1 717 ? 4.238 -9.083 24.086 1.00 93.50 717 GLN A CA 1
ATOM 5498 C C . GLN A 1 717 ? 3.978 -8.311 25.383 1.00 93.50 717 GLN A C 1
ATOM 5500 O O . GLN A 1 717 ? 4.686 -8.461 26.375 1.00 93.50 717 GLN A O 1
ATOM 5505 N N . VAL A 1 718 ? 2.920 -7.505 25.392 1.00 93.81 718 VAL A N 1
ATOM 5506 C CA . VAL A 1 718 ? 2.432 -6.778 26.566 1.00 93.81 718 VAL A CA 1
ATOM 5507 C C . VAL A 1 718 ? 0.983 -7.206 26.803 1.00 93.81 718 VAL A C 1
ATOM 5509 O O . VAL A 1 718 ? 0.109 -6.796 26.040 1.00 93.81 718 VAL A O 1
ATOM 5512 N N . PRO A 1 719 ? 0.686 -8.018 27.834 1.00 93.44 719 PRO A N 1
ATOM 5513 C CA . PRO A 1 719 ? -0.683 -8.423 28.146 1.00 93.44 719 PRO A CA 1
ATOM 5514 C C . PRO A 1 719 ? -1.620 -7.211 28.268 1.00 93.44 719 PRO A C 1
ATOM 5516 O O . PRO A 1 719 ? -1.205 -6.140 28.726 1.00 93.44 719 PRO A O 1
ATOM 5519 N N . ALA A 1 720 ? -2.877 -7.355 27.853 1.00 90.81 720 ALA A N 1
ATOM 5520 C CA . ALA A 1 720 ? -3.879 -6.286 27.872 1.00 90.81 720 ALA A CA 1
ATOM 5521 C C . ALA A 1 720 ? -4.983 -6.602 28.884 1.00 90.81 720 ALA A C 1
ATOM 5523 O O . ALA A 1 720 ? -5.357 -7.761 29.038 1.00 90.81 720 ALA A O 1
ATOM 5524 N N . VAL A 1 721 ? -5.501 -5.581 29.570 1.00 90.81 721 VAL A N 1
ATOM 5525 C CA . VAL A 1 721 ? -6.565 -5.741 30.571 1.00 90.81 721 VAL A CA 1
ATOM 5526 C C . VAL A 1 721 ? -7.632 -4.674 30.391 1.00 90.81 721 VAL A C 1
ATOM 5528 O O . VAL A 1 721 ? -7.308 -3.504 30.192 1.00 90.81 721 VAL A O 1
ATOM 5531 N N . TYR A 1 722 ? -8.883 -5.110 30.491 1.00 88.81 722 TYR A N 1
ATOM 5532 C CA . TYR A 1 722 ? -10.084 -4.289 30.558 1.00 88.81 722 TYR A CA 1
ATOM 5533 C C . TYR A 1 722 ? -10.736 -4.550 31.906 1.00 88.81 722 TYR A C 1
ATOM 5535 O O . TYR A 1 722 ? -11.009 -5.700 32.239 1.00 88.81 722 TYR A O 1
ATOM 5543 N N . ASP A 1 723 ? -10.939 -3.499 32.688 1.00 88.31 723 ASP A N 1
ATOM 5544 C CA . ASP A 1 723 ? -11.364 -3.600 34.080 1.00 88.31 723 ASP A CA 1
ATOM 5545 C C . ASP A 1 723 ? -12.535 -2.653 34.330 1.00 88.31 723 ASP A C 1
ATOM 5547 O O . ASP A 1 723 ? -12.447 -1.459 34.034 1.00 88.31 723 ASP A O 1
ATOM 5551 N N . GLN A 1 724 ? -13.639 -3.206 34.824 1.00 85.31 724 GLN A N 1
ATOM 5552 C CA . GLN A 1 724 ? -14.825 -2.502 35.311 1.00 85.31 724 GLN A CA 1
ATOM 5553 C C . GLN A 1 724 ? -15.274 -3.091 36.665 1.00 85.31 724 GLN A C 1
ATOM 5555 O O . GLN A 1 724 ? -16.456 -3.044 37.012 1.00 85.31 724 GLN A O 1
ATOM 5560 N N . THR A 1 725 ? -14.349 -3.700 37.414 1.00 82.00 725 THR A N 1
ATOM 5561 C CA . THR A 1 725 ? -14.615 -4.330 38.714 1.00 82.00 725 THR A CA 1
ATOM 5562 C C . THR A 1 725 ? -14.791 -3.296 39.831 1.00 82.00 725 THR A C 1
ATOM 5564 O O . THR A 1 725 ? -14.494 -2.114 39.665 1.00 82.00 725 THR A O 1
ATOM 5567 N N . LEU A 1 726 ? -15.357 -3.727 40.963 1.00 74.50 726 LEU A N 1
ATOM 5568 C CA . LEU A 1 726 ? -15.630 -2.881 42.126 1.00 74.50 726 LEU A CA 1
ATOM 5569 C C . LEU A 1 726 ? -15.214 -3.619 43.405 1.00 74.50 726 LEU A C 1
ATOM 5571 O O . LEU A 1 726 ? -15.779 -4.663 43.725 1.00 74.50 726 LEU A O 1
ATOM 5575 N N . GLY A 1 727 ? -14.262 -3.044 44.142 1.00 75.25 727 GLY A N 1
ATOM 5576 C CA . GLY A 1 727 ? -13.667 -3.655 45.334 1.00 75.25 727 GLY A CA 1
ATOM 5577 C C . GLY A 1 727 ? -12.563 -4.671 45.018 1.00 75.25 727 GLY A C 1
ATOM 5578 O O . GLY A 1 727 ? -12.365 -5.075 43.873 1.00 75.25 727 GLY A O 1
ATOM 5579 N N . ASP A 1 728 ? -11.820 -5.067 46.049 1.00 82.50 728 ASP A N 1
ATOM 5580 C CA . ASP A 1 728 ? -10.629 -5.901 45.901 1.00 82.50 728 ASP A CA 1
ATOM 5581 C C . ASP A 1 728 ? -10.947 -7.385 45.654 1.00 82.50 728 ASP A C 1
ATOM 5583 O O . ASP A 1 728 ? -11.694 -8.018 46.404 1.00 82.50 728 ASP A O 1
ATOM 5587 N N . PHE A 1 729 ? -10.283 -7.979 44.657 1.00 89.56 729 PHE A N 1
ATOM 5588 C CA . PHE A 1 729 ? -10.216 -9.431 44.468 1.00 89.56 729 PHE A CA 1
ATOM 5589 C C . PHE A 1 729 ? -8.792 -9.948 44.686 1.00 89.56 729 PHE A C 1
ATOM 5591 O O . PHE A 1 729 ? -7.820 -9.384 44.177 1.00 89.56 729 PHE A O 1
ATOM 5598 N N . PHE A 1 730 ? -8.691 -11.074 45.393 1.00 92.50 730 PHE A N 1
ATOM 5599 C CA . PHE A 1 730 ? -7.449 -11.783 45.688 1.00 92.50 730 PHE A CA 1
ATOM 5600 C C . PHE A 1 730 ? -7.616 -13.257 45.315 1.00 92.50 730 PHE A C 1
ATOM 5602 O O . PHE A 1 730 ? -8.467 -13.942 45.885 1.00 92.50 730 PHE A O 1
ATOM 5609 N N . PHE A 1 731 ? -6.781 -13.793 44.419 1.00 93.06 731 PHE A N 1
ATOM 5610 C CA . PHE A 1 731 ? -6.753 -15.243 44.166 1.00 93.06 731 PHE A CA 1
ATOM 5611 C C . PHE A 1 731 ? -6.434 -16.016 45.449 1.00 93.06 731 PHE A C 1
ATOM 5613 O O . PHE A 1 731 ? -7.112 -16.989 45.777 1.00 93.06 731 PHE A O 1
ATOM 5620 N N . ARG A 1 732 ? -5.460 -15.513 46.209 1.00 91.62 732 ARG A N 1
ATOM 5621 C CA . ARG A 1 732 ? -5.060 -16.003 47.523 1.00 91.62 732 ARG A CA 1
ATOM 5622 C C . ARG A 1 732 ? -5.128 -14.838 48.523 1.00 91.62 732 ARG A C 1
ATOM 5624 O O . ARG A 1 732 ? -4.178 -14.056 48.561 1.00 91.62 732 ARG A O 1
ATOM 5631 N N . PRO A 1 733 ? -6.251 -14.671 49.246 1.00 83.50 733 PRO A N 1
ATOM 5632 C CA . PRO A 1 733 ? -6.353 -13.720 50.354 1.00 83.50 733 PRO A CA 1
ATOM 5633 C C . PRO A 1 733 ? -5.228 -13.924 51.381 1.00 83.50 733 PRO A C 1
ATOM 5635 O O . PRO A 1 733 ? -4.857 -15.100 51.612 1.00 83.50 733 PRO A O 1
#

InterPro domains:
  IPR001309 Peptidase C14, p20 domain [PS50208] (501-631)
  IPR011055 Duplicated hybrid motif [G3DSA:2.70.70.10] (22-150)
  IPR011600 Peptidase C14, caspase domain [PF00656] (503-730)
  IPR029030 Caspase-like domain superfamily [SSF52129] (493-731)
  IPR052039 Caspase-related proteases and regulators [PTHR22576] (335-733)